Protein AF-A0A7S0VN52-F1 (afdb_monomer_lite)

Foldseek 3Di:
DDDDDDDDDDDDDDDDDDDDDDDDDDDDDDDDDDDDDDDDDDDDDDDDPDDDDDDPDPDPPPPPPPPPCPLQQKEKDKDWPAPQFFQQDCPQPLCVQPLRHGAPFQFDQEAAAFAFTGHPSRTFMKMAMDTPRDGDFQDFQQQKKKKKAKFFQVQVVVVCVPPVADDPVSRVVRGDDDPPDPDAQKDAPPDPDCPHRMDMDRQPDRGRMGTDGRIGGRDFQVPDDPDDGGFMKMKMFIAGNVVRHGDPSYGIDIGPTHGYHYVVCVVQDARQAAAQAAWLSNFFPCDPLLQVCQQQVLVVCVPPPCPVQDRGQTGLNSVLVNLVVCVVPVVVVVSSCVSSVHDPVRVVRRNVSSVRYHYWDQFWKWFWDDDPNKIKTKIFTDTSSDGDLDPPDPLGIFIWIDDPNDTDGDDDVVRDDPVVVVCVVVRSVVQSVLSNHPSSPRMDTPDDPVSVVVVVVVSVVVVVVVVVVVVVVVVPPPDDDDDD

Sequence (484 aa):
MEETSITLSSDDDFGMFQANLQPNALFISESFTTCDLSSDPIYQIFLKEDGLTFSPTVTSVIKEESNADVKINLKLGFYHNCRAFGCGEEYCPFCKQNPVRRCRQDFCNKYLVSDVLKANCKGNICVGIYDGGNRIENYDTSNITFEMILLNGLKYKAQTAKKTILSYQDLVACIEKNDGNTSPILTSEWTSTPSGNVVRVFATGNKSSFCLPELRVMRSSESYLMSRKPPYVLAVVAWDSKTKTLIQGIEHVVSSEFVVATRRVKLAVKADIPMMSEDVSKIINIGKQTQDKLNNLGKYLIDCPWTHVPAHVESVKDFYDLVMMVDDDERLRKFLLVKLNLSLDKWKEARNHVLTAVSDDNRIRLWTKEEEGRQYGLAFLCKNAVIDFFTSHFTNYIYFEIKQHQKKILWDPHRIEYSQRSRIPSLIEEALEDWRKLHHPNWSFCLDDMEDSWIKQNIHDLNSNCNNNISICKSNSQDGDQYT

Secondary structure (DSSP, 8-state):
----------------------S--------------------PPP--SS-----------------------EEEEEEE---S-S---TT-TTTTT-SSPPPSSSS-SEEETT-B-B-TTSPBEEEEEEETTEE-TT---TTEEEEEEEEEHHHHHHHHTT-SS--HHHHHHTBPP-SS-SS-SEE-TT-S---SSEEEEE--SS-SEEE----EE-S-GGGS-SSSPPPEEEEEEEEETTT-SB-TTEE-EEPPPBEEE-GGGGGGPPPSS-BTTSBGGGSTT--HHHHHHHTTTHHHHTTSS-TTS-S---BHHHHHHHHHHHHS-HHHHHHHHHHHT--HHHHHHHHHHHTT-B------EEEEEEETTEEEEEEE-EETTEE-S-S-STTSEEEEEEETTEEEE---TTS--HHHHTTHHHHHHHHHHHHHSTT-TTEEE---HHHHHHHHHHHHHHHHHHHHHHHHHHTTSS------

pLDDT: mean 72.83, std 23.52, range [24.22, 97.81]

Structure (mmCIF, N/CA/C/O backbone):
data_AF-A0A7S0VN52-F1
#
_entry.id   AF-A0A7S0VN52-F1
#
loop_
_atom_site.group_PDB
_atom_site.id
_atom_site.type_symbol
_atom_site.label_atom_id
_atom_site.label_alt_id
_atom_site.label_comp_id
_atom_site.label_asym_id
_atom_site.label_entity_id
_atom_site.label_seq_id
_atom_site.pdbx_PDB_ins_code
_atom_site.Cartn_x
_atom_site.Cartn_y
_atom_site.Cartn_z
_atom_site.occupancy
_atom_site.B_iso_or_equiv
_atom_site.auth_seq_id
_atom_site.auth_comp_id
_atom_site.auth_asym_id
_atom_site.auth_atom_id
_atom_site.pdbx_PDB_model_num
ATOM 1 N N . MET A 1 1 ? -52.114 -27.055 -27.739 1.00 34.06 1 MET A N 1
ATOM 2 C CA . MET A 1 1 ? -52.897 -26.784 -28.964 1.00 34.06 1 MET A CA 1
ATOM 3 C C . MET A 1 1 ? -53.716 -25.548 -28.646 1.00 34.06 1 MET A C 1
ATOM 5 O O . MET A 1 1 ? -54.536 -25.650 -27.753 1.00 34.06 1 MET A O 1
ATOM 9 N N . GLU A 1 2 ? -53.493 -24.350 -29.161 1.00 25.11 2 GLU A N 1
ATOM 10 C CA . GLU A 1 2 ? -52.603 -23.800 -30.186 1.00 25.11 2 GLU A CA 1
ATOM 11 C C . GLU A 1 2 ? -51.755 -22.693 -29.531 1.00 25.11 2 GLU A C 1
ATOM 13 O O . GLU A 1 2 ? -52.234 -22.000 -28.637 1.00 25.11 2 GLU A O 1
ATOM 18 N N . GLU A 1 3 ? -50.491 -22.547 -29.927 1.00 25.84 3 GLU A N 1
ATOM 19 C CA . GLU A 1 3 ? -49.658 -21.414 -29.507 1.00 25.84 3 GLU A CA 1
ATOM 20 C C . GLU A 1 3 ? -49.986 -20.208 -30.394 1.00 25.84 3 GLU A C 1
ATOM 22 O O . GLU A 1 3 ? -49.580 -20.153 -31.553 1.00 25.84 3 GLU A O 1
ATOM 27 N N . THR A 1 4 ? -50.729 -19.234 -29.871 1.00 25.80 4 THR A N 1
ATOM 28 C CA . THR A 1 4 ? -50.850 -17.911 -30.498 1.00 25.80 4 THR A CA 1
ATOM 29 C C . THR A 1 4 ? -49.733 -17.007 -29.993 1.00 25.80 4 THR A C 1
ATOM 31 O O . THR A 1 4 ? -49.780 -16.509 -28.869 1.00 25.80 4 THR A O 1
ATOM 34 N N . SER A 1 5 ? -48.722 -16.799 -30.835 1.00 24.53 5 SER A N 1
ATOM 35 C CA . SER A 1 5 ? -47.697 -15.773 -30.673 1.00 24.53 5 SER A CA 1
ATOM 36 C C . SER A 1 5 ? -48.265 -14.402 -31.051 1.00 24.53 5 SER A C 1
ATOM 38 O O . SER A 1 5 ? -48.788 -14.213 -32.148 1.00 24.53 5 SER A O 1
ATOM 40 N N . ILE A 1 6 ? -48.163 -13.430 -30.142 1.00 26.22 6 ILE A N 1
ATOM 41 C CA . ILE A 1 6 ? -48.451 -12.019 -30.428 1.00 26.22 6 ILE A CA 1
ATOM 42 C C . ILE A 1 6 ? -47.152 -11.240 -30.238 1.00 26.22 6 ILE A C 1
ATOM 44 O O . ILE A 1 6 ? -46.637 -11.111 -29.130 1.00 26.22 6 ILE A O 1
ATOM 48 N N . THR A 1 7 ? -46.610 -10.750 -31.347 1.00 24.22 7 THR A N 1
ATOM 49 C CA . THR A 1 7 ? -45.523 -9.773 -31.410 1.00 24.22 7 THR A CA 1
ATOM 50 C C . THR A 1 7 ? -46.094 -8.377 -31.178 1.00 24.22 7 THR A C 1
ATOM 52 O O . THR A 1 7 ? -47.041 -7.982 -31.856 1.00 24.22 7 THR A O 1
ATOM 55 N N . LEU A 1 8 ? -45.506 -7.609 -30.259 1.00 25.59 8 LEU A N 1
ATOM 56 C CA . LEU A 1 8 ? -45.812 -6.189 -30.074 1.00 25.59 8 LEU A CA 1
ATOM 57 C C . LEU A 1 8 ? -44.576 -5.361 -30.436 1.00 25.59 8 LEU A C 1
ATOM 59 O O . LEU A 1 8 ? -43.533 -5.477 -29.797 1.00 25.59 8 LEU A O 1
ATOM 63 N N . SER A 1 9 ? -44.707 -4.552 -31.487 1.00 26.19 9 SER A N 1
ATOM 64 C CA . SER A 1 9 ? -43.802 -3.453 -31.819 1.00 26.19 9 SER A CA 1
ATOM 65 C C . SER A 1 9 ? -44.225 -2.212 -31.036 1.00 26.19 9 SER A C 1
ATOM 67 O O . SER A 1 9 ? -45.400 -1.850 -31.041 1.00 26.19 9 SER A O 1
ATOM 69 N N . SER A 1 10 ? -43.270 -1.581 -30.363 1.00 29.47 10 SER A N 1
ATOM 70 C CA . SER A 1 10 ? -43.433 -0.293 -29.696 1.00 29.47 10 SER A CA 1
ATOM 71 C C . SER A 1 10 ? -43.494 0.829 -30.727 1.00 29.47 10 SER A C 1
ATOM 73 O O . SER A 1 10 ? -42.535 0.950 -31.478 1.00 29.47 10 SER A O 1
ATOM 75 N N . ASP A 1 11 ? -44.558 1.629 -30.715 1.00 28.55 11 ASP A N 1
ATOM 76 C CA . ASP A 1 11 ? -44.537 3.042 -31.110 1.00 28.55 11 ASP A CA 1
ATOM 77 C C . ASP A 1 11 ? -45.725 3.763 -30.434 1.00 28.55 11 ASP A C 1
ATOM 79 O O . ASP A 1 11 ? -46.874 3.340 -30.550 1.00 28.55 11 ASP A O 1
ATOM 83 N N . ASP A 1 12 ? -45.369 4.791 -29.665 1.00 31.44 12 ASP A N 1
ATOM 84 C CA . ASP A 1 12 ? -46.061 6.025 -29.267 1.00 31.44 12 ASP A CA 1
ATOM 85 C C . ASP A 1 12 ? -47.565 6.073 -28.885 1.00 31.44 12 ASP A C 1
ATOM 87 O O . ASP A 1 12 ? -48.478 5.815 -29.663 1.00 31.44 12 ASP A O 1
ATOM 91 N N . ASP A 1 13 ? -47.763 6.571 -27.656 1.00 31.61 13 ASP A N 1
ATOM 92 C CA . ASP A 1 13 ? -48.800 7.480 -27.142 1.00 31.61 13 ASP A CA 1
ATOM 93 C C . ASP A 1 13 ? -50.317 7.185 -27.275 1.00 31.61 13 ASP A C 1
ATOM 95 O O . ASP A 1 13 ? -50.943 7.239 -28.327 1.00 31.61 13 ASP A O 1
ATOM 99 N N . PHE A 1 14 ? -50.925 7.050 -26.084 1.00 35.34 14 PHE A N 1
ATOM 100 C CA . PHE A 1 14 ? -52.301 7.391 -25.683 1.00 35.34 14 PHE A CA 1
ATOM 101 C C . PHE A 1 14 ? -53.473 6.993 -26.605 1.00 35.34 14 PHE A C 1
ATOM 103 O O . PHE A 1 14 ? -53.951 7.765 -27.435 1.00 35.34 14 PHE A O 1
ATOM 110 N N . GLY A 1 15 ? -54.110 5.862 -26.281 1.00 27.56 15 GLY A N 1
ATOM 111 C CA . GLY A 1 15 ? -55.465 5.540 -26.733 1.00 27.56 15 GLY A CA 1
ATOM 112 C C . GLY A 1 15 ? -56.178 4.594 -25.769 1.00 27.56 15 GLY A C 1
ATOM 113 O O . GLY A 1 15 ? -55.727 3.476 -25.543 1.00 27.56 15 GLY A O 1
ATOM 114 N N . MET A 1 16 ? -57.293 5.043 -25.183 1.00 30.27 16 MET A N 1
ATOM 115 C CA . MET A 1 16 ? -58.189 4.196 -24.392 1.00 30.27 16 MET A CA 1
ATOM 116 C C . MET A 1 16 ? -58.684 3.005 -25.221 1.00 30.27 16 MET A C 1
ATOM 118 O O . MET A 1 16 ? -59.288 3.205 -26.273 1.00 30.27 16 MET A O 1
ATOM 122 N N . PHE A 1 17 ? -58.554 1.789 -24.692 1.00 26.64 17 PHE A N 1
ATOM 123 C CA . PHE A 1 17 ? -59.274 0.623 -25.198 1.00 26.64 17 PHE A CA 1
ATOM 124 C C . PHE A 1 17 ? -60.254 0.110 -24.140 1.00 26.64 17 PHE A C 1
ATOM 126 O O . PHE A 1 17 ? -59.869 -0.455 -23.119 1.00 26.64 17 PHE A O 1
ATOM 133 N N . GLN A 1 18 ? -61.546 0.319 -24.401 1.00 28.17 18 GLN A N 1
ATOM 134 C CA . GLN A 1 18 ? -62.634 -0.432 -23.780 1.00 28.17 18 GLN A CA 1
ATOM 135 C C . GLN A 1 18 ? -62.720 -1.802 -24.459 1.00 28.17 18 GLN A C 1
ATOM 137 O O . GLN A 1 18 ? -63.066 -1.885 -25.637 1.00 28.17 18 GLN A O 1
ATOM 142 N N . ALA A 1 19 ? -62.456 -2.873 -23.714 1.00 28.92 19 ALA A N 1
ATOM 143 C CA . ALA A 1 19 ? -62.799 -4.227 -24.130 1.00 28.92 19 ALA A CA 1
ATOM 144 C C . ALA A 1 19 ? -64.013 -4.709 -23.322 1.00 28.92 19 ALA A C 1
ATOM 146 O O . ALA A 1 19 ? -63.935 -4.933 -22.116 1.00 28.92 19 ALA A O 1
ATOM 147 N N . ASN A 1 20 ? -65.148 -4.836 -24.012 1.00 28.78 20 ASN A N 1
ATOM 148 C CA . ASN A 1 20 ? -66.359 -5.498 -23.534 1.00 28.78 20 ASN A CA 1
ATOM 149 C C . ASN A 1 20 ? -66.139 -7.016 -23.504 1.00 28.78 20 ASN A C 1
ATOM 151 O O . ASN A 1 20 ? -66.011 -7.618 -24.569 1.00 28.78 20 ASN A O 1
ATOM 155 N N . LEU A 1 21 ? -66.185 -7.645 -22.326 1.00 28.72 21 LEU A N 1
ATOM 156 C CA . LEU A 1 21 ? -66.349 -9.096 -22.205 1.00 28.72 21 LEU A CA 1
ATOM 157 C C . LEU A 1 21 ? -67.365 -9.444 -21.107 1.00 28.72 21 LEU A C 1
ATOM 159 O O . LEU A 1 21 ? -67.417 -8.822 -20.049 1.00 28.72 21 LEU A O 1
ATOM 163 N N . GLN A 1 22 ? -68.226 -10.401 -21.455 1.00 31.62 22 GLN A N 1
ATOM 164 C CA . GLN A 1 22 ? -69.477 -10.777 -20.798 1.00 31.62 22 GLN A CA 1
ATOM 165 C C . GLN A 1 22 ? -69.291 -11.549 -19.477 1.00 31.62 22 GLN A C 1
ATOM 167 O O . GLN A 1 22 ? -68.255 -12.186 -19.283 1.00 31.62 22 GLN A O 1
ATOM 172 N N . PRO A 1 23 ? -70.296 -11.535 -18.576 1.00 27.11 23 PRO A N 1
ATOM 173 C CA . PRO A 1 23 ? -70.222 -12.209 -17.288 1.00 27.11 23 PRO A CA 1
ATOM 174 C C . PRO A 1 23 ? -70.483 -13.714 -17.445 1.00 27.11 23 PRO A C 1
ATOM 176 O O . PRO A 1 23 ? -71.334 -14.114 -18.237 1.00 27.11 23 PRO A O 1
ATOM 179 N N . ASN A 1 24 ? -69.810 -14.516 -16.614 1.00 31.44 24 ASN A N 1
ATOM 180 C CA . ASN A 1 24 ? -69.949 -15.972 -16.419 1.00 31.44 24 ASN A CA 1
ATOM 181 C C . ASN A 1 24 ? -68.919 -16.857 -17.140 1.00 31.44 24 ASN A C 1
ATOM 183 O O . ASN A 1 24 ? -69.235 -17.560 -18.094 1.00 31.44 24 ASN A O 1
ATOM 187 N N . ALA A 1 25 ? -67.720 -16.948 -16.563 1.00 28.36 25 ALA A N 1
ATOM 188 C CA . ALA A 1 25 ? -66.988 -18.212 -16.496 1.00 28.36 25 ALA A CA 1
ATOM 189 C C . ALA A 1 25 ? -66.092 -18.200 -15.251 1.00 28.36 25 ALA A C 1
ATOM 191 O O . ALA A 1 25 ? -65.076 -17.514 -15.196 1.00 28.36 25 ALA A O 1
ATOM 192 N N . LEU A 1 26 ? -66.522 -18.934 -14.228 1.00 26.31 26 LEU A N 1
ATOM 193 C CA . LEU A 1 26 ? -65.787 -19.165 -12.993 1.00 26.31 26 LEU A CA 1
ATOM 194 C C . LEU A 1 26 ? -65.005 -20.470 -13.173 1.00 26.31 26 LEU A C 1
ATOM 196 O O . LEU A 1 26 ? -65.616 -21.533 -13.227 1.00 26.31 26 LEU A O 1
ATOM 200 N N . PHE A 1 27 ? -63.678 -20.402 -13.276 1.00 27.83 27 PHE A N 1
ATOM 201 C CA . PHE A 1 27 ? -62.811 -21.568 -13.109 1.00 27.83 27 PHE A CA 1
ATOM 202 C C . PHE A 1 27 ? -61.623 -21.203 -12.225 1.00 27.83 27 PHE A C 1
ATOM 204 O O . PHE A 1 27 ? -60.801 -20.355 -12.560 1.00 27.83 27 PHE A O 1
ATOM 211 N N . ILE A 1 28 ? -61.581 -21.861 -11.070 1.00 27.00 28 ILE A N 1
ATOM 212 C CA . ILE A 1 28 ? -60.444 -21.911 -10.160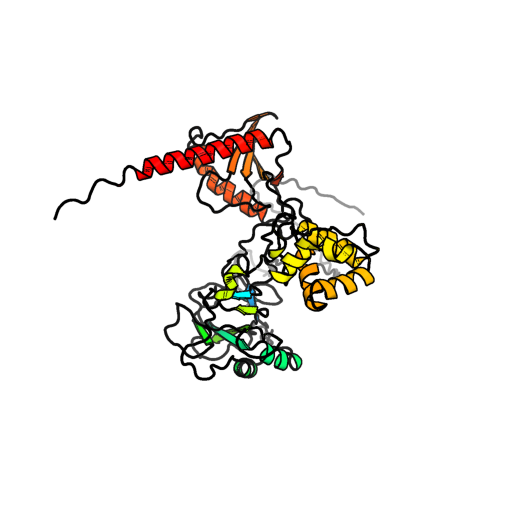 1.00 27.00 28 ILE A CA 1
ATOM 213 C C . ILE A 1 28 ? -59.527 -23.014 -10.692 1.00 27.00 28 ILE A C 1
ATOM 215 O O . ILE A 1 28 ? -59.954 -24.164 -10.790 1.00 27.00 28 ILE A O 1
ATOM 219 N N . SER A 1 29 ? -58.277 -22.687 -11.009 1.00 24.80 29 SER A N 1
ATOM 220 C CA . SER A 1 29 ? -57.207 -23.682 -11.073 1.00 24.80 29 SER A CA 1
ATOM 221 C C . SER A 1 29 ? -56.028 -23.200 -10.240 1.00 24.80 29 SER A C 1
ATOM 223 O O . SER A 1 29 ? -55.371 -22.215 -10.574 1.00 24.80 29 SER A O 1
ATOM 225 N N . GLU A 1 30 ? -55.789 -23.906 -9.142 1.00 27.28 30 GLU A N 1
ATOM 226 C CA . GLU A 1 30 ? -54.570 -23.822 -8.355 1.00 27.28 30 GLU A CA 1
ATOM 227 C C . GLU A 1 30 ? -53.414 -24.430 -9.156 1.00 27.28 30 GLU A C 1
ATOM 229 O O . GLU A 1 30 ? -53.431 -25.610 -9.502 1.00 27.28 30 GLU A O 1
ATOM 234 N N . SER A 1 31 ? -52.378 -23.637 -9.412 1.00 25.20 31 SER A N 1
ATOM 235 C CA . SER A 1 31 ? -51.047 -24.162 -9.705 1.00 25.20 31 SER A CA 1
ATOM 236 C C . SER A 1 31 ? -50.003 -23.182 -9.188 1.00 25.20 31 SER A C 1
ATOM 238 O O . SER A 1 31 ? -49.805 -22.102 -9.744 1.00 25.20 31 SER A O 1
ATOM 240 N N . PHE A 1 32 ? -49.356 -23.571 -8.090 1.00 25.25 32 PHE A N 1
ATOM 241 C CA . PHE A 1 32 ? -48.160 -22.926 -7.571 1.00 25.25 32 PHE A CA 1
ATOM 242 C C . PHE A 1 32 ? -47.001 -23.153 -8.541 1.00 25.25 32 PHE A C 1
ATOM 244 O O . PHE A 1 32 ? -46.618 -24.293 -8.795 1.00 25.25 32 PHE A O 1
ATOM 251 N N . THR A 1 33 ? -46.392 -22.063 -8.998 1.00 24.36 33 THR A N 1
ATOM 252 C CA . THR A 1 33 ? -45.016 -22.092 -9.496 1.00 24.36 33 THR A CA 1
ATOM 253 C C . THR A 1 33 ? -44.297 -20.886 -8.917 1.00 24.36 33 THR A C 1
ATOM 255 O O . THR A 1 33 ? -44.656 -19.743 -9.180 1.00 24.36 33 THR A O 1
ATOM 258 N N . THR A 1 34 ? -43.323 -21.157 -8.056 1.00 30.38 34 THR A N 1
ATOM 259 C CA . THR A 1 34 ? -42.420 -20.172 -7.466 1.00 30.38 34 THR A CA 1
ATOM 260 C C . THR A 1 34 ? -41.493 -19.626 -8.544 1.00 30.38 34 THR A C 1
ATOM 262 O O . THR A 1 34 ? -40.737 -20.395 -9.137 1.00 30.38 34 THR A O 1
ATOM 265 N N . CYS A 1 35 ? -41.519 -18.316 -8.768 1.00 26.33 35 CYS A N 1
ATOM 266 C CA . CYS A 1 35 ? -40.441 -17.578 -9.416 1.00 26.33 35 CYS A CA 1
ATOM 267 C C . CYS A 1 35 ? -40.231 -16.278 -8.637 1.00 26.33 35 CYS A C 1
ATOM 269 O O . CYS A 1 35 ? -41.112 -15.424 -8.579 1.00 26.33 35 CYS A O 1
ATOM 271 N N . ASP A 1 36 ? -39.066 -16.191 -8.001 1.00 29.80 36 ASP A N 1
ATOM 272 C CA . ASP A 1 36 ? -38.509 -14.985 -7.407 1.00 29.80 36 ASP A CA 1
ATOM 273 C C . ASP A 1 36 ? -38.337 -13.900 -8.476 1.00 29.80 36 ASP A C 1
ATOM 275 O O . ASP A 1 36 ? -37.668 -14.134 -9.482 1.00 29.80 36 ASP A O 1
ATOM 279 N N . LEU A 1 37 ? -38.899 -12.713 -8.231 1.00 31.31 37 LEU A N 1
ATOM 280 C CA . LEU A 1 37 ? -38.202 -11.419 -8.193 1.00 31.31 37 LEU A CA 1
ATOM 281 C C . LEU A 1 37 ? -39.201 -10.256 -8.277 1.00 31.31 37 LEU A C 1
ATOM 283 O O . LEU A 1 37 ? -40.133 -10.254 -9.072 1.00 31.31 37 LEU A O 1
ATOM 287 N N . SER A 1 38 ? -38.845 -9.203 -7.546 1.00 34.69 38 SER A N 1
ATOM 288 C CA . SER A 1 38 ? -39.256 -7.808 -7.715 1.00 34.69 38 SER A CA 1
ATOM 289 C C . SER A 1 38 ? -40.620 -7.365 -7.174 1.00 34.69 38 SER A C 1
ATOM 291 O O . SER A 1 38 ? -41.634 -8.050 -7.178 1.00 34.69 38 SER A O 1
ATOM 293 N N . SER A 1 39 ? -40.546 -6.172 -6.603 1.00 43.88 39 SER A N 1
ATOM 294 C CA . SER A 1 39 ? -41.554 -5.386 -5.919 1.00 43.88 39 SER A CA 1
ATOM 295 C C . SER A 1 39 ? -42.646 -4.890 -6.864 1.00 43.88 39 SER A C 1
ATOM 297 O O . SER A 1 39 ? -42.538 -3.775 -7.374 1.00 43.88 39 SER A O 1
ATOM 299 N N . ASP A 1 40 ? -43.714 -5.664 -7.020 1.00 29.11 40 ASP A N 1
ATOM 300 C CA . ASP A 1 40 ? -44.957 -5.165 -7.606 1.00 29.11 40 ASP A CA 1
ATOM 301 C C . ASP A 1 40 ? -45.992 -4.869 -6.507 1.00 29.11 40 ASP A C 1
ATOM 303 O O . ASP A 1 40 ? -46.190 -5.683 -5.596 1.00 29.11 40 ASP A O 1
ATOM 307 N N . PRO A 1 41 ? -46.671 -3.707 -6.538 1.00 34.72 41 PRO A N 1
ATOM 308 C CA . PRO A 1 41 ? -47.767 -3.436 -5.621 1.00 34.72 41 PRO A CA 1
ATOM 309 C C . PRO A 1 41 ? -48.934 -4.395 -5.897 1.00 34.72 41 PRO A C 1
ATOM 311 O O . PRO A 1 41 ? -49.464 -4.466 -7.004 1.00 34.72 41 PRO A O 1
ATOM 314 N N . ILE A 1 42 ? -49.367 -5.120 -4.864 1.00 32.38 42 ILE A N 1
ATOM 315 C CA . ILE A 1 42 ? -50.562 -5.966 -4.920 1.00 32.38 42 ILE A CA 1
ATOM 316 C C . ILE A 1 42 ? -51.795 -5.052 -4.931 1.00 32.38 42 ILE A C 1
ATOM 318 O O . ILE A 1 42 ? -52.158 -4.474 -3.906 1.00 32.38 42 ILE A O 1
ATOM 322 N N . TYR A 1 43 ? -52.463 -4.927 -6.078 1.00 32.94 43 TYR A N 1
ATOM 323 C CA . TYR A 1 43 ? -53.754 -4.244 -6.177 1.00 32.94 43 TYR A CA 1
ATOM 324 C C . TYR A 1 43 ? -54.884 -5.212 -5.801 1.00 32.94 43 TYR A C 1
ATOM 326 O O . TYR A 1 43 ? -55.213 -6.121 -6.560 1.00 32.94 43 TYR A O 1
ATOM 334 N N . GLN A 1 44 ? -55.505 -5.023 -4.634 1.00 32.84 44 GLN A N 1
ATOM 335 C CA . GLN A 1 44 ? -56.770 -5.690 -4.309 1.00 32.84 44 GLN A CA 1
ATOM 336 C C . GLN A 1 44 ? -57.944 -4.887 -4.880 1.00 32.84 44 GLN A C 1
ATOM 338 O O . GLN A 1 44 ? -58.170 -3.740 -4.496 1.00 32.84 44 GLN A O 1
ATOM 343 N N . ILE A 1 45 ? -58.701 -5.499 -5.792 1.00 33.78 45 ILE A N 1
ATOM 344 C CA . ILE A 1 45 ? -59.923 -4.929 -6.367 1.00 33.78 45 ILE A CA 1
ATOM 345 C C . ILE A 1 45 ? -61.112 -5.410 -5.530 1.00 33.78 45 ILE A C 1
ATOM 347 O O . ILE A 1 45 ? -61.379 -6.608 -5.461 1.00 33.78 45 ILE A O 1
ATOM 351 N N . PHE A 1 46 ? -61.844 -4.480 -4.916 1.00 33.06 46 PHE A N 1
ATOM 352 C CA . PHE A 1 46 ? -63.128 -4.771 -4.277 1.00 33.06 46 PHE A CA 1
ATOM 353 C C . PHE A 1 46 ? -64.262 -4.407 -5.235 1.00 33.06 46 PHE A C 1
ATOM 355 O O . PHE A 1 46 ? -64.440 -3.238 -5.574 1.00 33.06 46 PHE A O 1
ATOM 362 N N . LEU A 1 47 ? -65.049 -5.400 -5.648 1.00 30.36 47 LEU A N 1
ATOM 363 C CA . LEU A 1 47 ? -66.333 -5.172 -6.306 1.00 30.36 47 LEU A CA 1
ATOM 364 C C . LEU A 1 47 ? -67.381 -4.889 -5.223 1.00 30.36 47 LEU A C 1
ATOM 366 O O . LEU A 1 47 ? -67.692 -5.763 -4.417 1.00 30.36 47 LEU A O 1
ATOM 370 N N . LYS A 1 48 ? -67.909 -3.664 -5.191 1.00 37.31 48 LYS A N 1
ATOM 371 C CA . LYS A 1 48 ? -69.182 -3.358 -4.524 1.00 37.31 48 LYS A CA 1
ATOM 372 C C . LYS A 1 48 ? -70.270 -3.261 -5.589 1.00 37.31 48 LYS A C 1
ATOM 374 O O . LYS A 1 48 ? -70.004 -2.763 -6.678 1.00 37.31 48 LYS A O 1
ATOM 379 N N . GLU A 1 49 ? -71.464 -3.744 -5.263 1.00 40.75 49 GLU A N 1
ATOM 380 C CA . GLU A 1 49 ? -72.579 -3.949 -6.203 1.00 40.75 49 GLU A CA 1
ATOM 381 C C . GLU A 1 49 ? -73.171 -2.660 -6.805 1.00 40.75 49 GLU A C 1
ATOM 383 O O . GLU A 1 49 ? -73.960 -2.739 -7.744 1.00 40.75 49 GLU A O 1
ATOM 388 N N . ASP A 1 50 ? -72.728 -1.471 -6.384 1.00 41.75 50 ASP A N 1
ATOM 389 C CA . ASP A 1 50 ? -73.402 -0.220 -6.729 1.00 41.75 50 ASP A CA 1
ATOM 390 C C . ASP A 1 50 ? -72.425 0.816 -7.322 1.00 41.75 50 ASP A C 1
ATOM 392 O O . ASP A 1 50 ? -71.833 1.609 -6.598 1.00 41.75 50 ASP A O 1
ATOM 396 N N . GLY A 1 51 ? -72.282 0.841 -8.653 1.00 35.88 51 GLY A N 1
ATOM 397 C CA . GLY A 1 51 ? -71.867 2.029 -9.424 1.00 35.88 51 GLY A CA 1
ATOM 398 C C . GLY A 1 51 ? -70.401 2.502 -9.326 1.00 35.88 51 GLY A C 1
ATOM 399 O O . GLY A 1 51 ? -69.884 2.886 -8.282 1.00 35.88 51 GLY A O 1
ATOM 400 N N . LEU A 1 52 ? -69.740 2.573 -10.486 1.00 35.75 52 LEU A N 1
ATOM 401 C CA . LEU A 1 52 ? -68.345 2.989 -10.680 1.00 35.75 52 LEU A CA 1
ATOM 402 C C . LEU A 1 52 ? -68.039 4.410 -10.161 1.00 35.75 52 LEU A C 1
ATOM 404 O O . LEU A 1 52 ? -68.483 5.398 -10.743 1.00 35.75 52 LEU A O 1
ATOM 408 N N . THR A 1 53 ? -67.169 4.521 -9.155 1.00 32.44 53 THR A N 1
ATOM 409 C CA . THR A 1 53 ? -66.374 5.733 -8.888 1.00 32.44 53 THR A CA 1
ATOM 410 C C . THR A 1 53 ? -64.927 5.353 -8.578 1.00 32.44 53 THR A C 1
ATOM 412 O O . THR A 1 53 ? -64.656 4.527 -7.710 1.00 32.44 53 THR A O 1
ATOM 415 N N . PHE A 1 54 ? -63.986 5.955 -9.311 1.00 34.47 54 PHE A N 1
ATOM 416 C CA . PHE A 1 54 ? -62.549 5.793 -9.101 1.00 34.47 54 PHE A CA 1
ATOM 417 C C . PHE A 1 54 ? -62.026 6.965 -8.268 1.00 34.47 54 PHE A C 1
ATOM 419 O O . PHE A 1 54 ? -62.102 8.114 -8.696 1.00 34.47 54 PHE A O 1
ATOM 426 N N . SER A 1 55 ? -61.460 6.677 -7.098 1.00 28.70 55 SER A N 1
ATOM 427 C CA . SER A 1 55 ? -60.590 7.612 -6.384 1.00 28.70 55 SER A CA 1
ATOM 428 C C . SER A 1 55 ? -59.396 6.836 -5.826 1.00 28.70 55 SER A C 1
ATOM 430 O O . SER A 1 55 ? -59.605 5.904 -5.042 1.00 28.70 55 SER A O 1
ATOM 432 N N . PRO A 1 56 ? -58.151 7.157 -6.220 1.00 30.16 56 PRO A N 1
ATOM 433 C CA . PRO A 1 56 ? -56.971 6.495 -5.688 1.00 30.16 56 PRO A CA 1
ATOM 434 C C . PRO A 1 56 ? -56.728 6.998 -4.263 1.00 30.16 56 PRO A C 1
ATOM 436 O O . PRO A 1 56 ? -56.048 7.995 -4.040 1.00 30.16 56 PRO A O 1
ATOM 439 N N . THR A 1 57 ? -57.297 6.308 -3.278 1.00 29.31 57 THR A N 1
ATOM 440 C CA . THR A 1 57 ? -56.931 6.520 -1.875 1.00 29.31 57 THR A CA 1
ATOM 441 C C . THR A 1 57 ? -55.833 5.522 -1.534 1.00 29.31 57 THR A C 1
ATOM 443 O O . THR A 1 57 ? -56.108 4.352 -1.266 1.00 29.31 57 THR A O 1
ATOM 446 N N . VAL A 1 58 ? -54.576 5.974 -1.579 1.00 31.81 58 VAL A N 1
ATOM 447 C CA . VAL A 1 58 ? -53.431 5.211 -1.064 1.00 31.81 58 VAL A CA 1
ATOM 448 C C . VAL A 1 58 ? -53.594 5.125 0.449 1.00 31.81 58 VAL A C 1
ATOM 450 O O . VAL A 1 58 ? -53.168 6.002 1.194 1.00 31.81 58 VAL A O 1
ATOM 453 N N . THR A 1 59 ? -54.268 4.076 0.902 1.00 28.45 59 THR A N 1
ATOM 454 C CA . THR A 1 59 ? -54.328 3.737 2.319 1.00 28.45 59 THR A CA 1
ATOM 455 C C . THR A 1 59 ? -53.218 2.726 2.533 1.00 28.45 59 THR A C 1
ATOM 457 O O . THR A 1 59 ? -53.373 1.552 2.204 1.00 28.45 59 THR A O 1
ATOM 460 N N . SER A 1 60 ? -52.056 3.185 3.001 1.00 31.17 60 SER A N 1
ATOM 461 C CA . SER A 1 60 ? -51.015 2.276 3.469 1.00 31.17 60 SER A CA 1
ATOM 462 C C . SER A 1 60 ? -51.602 1.490 4.635 1.00 31.17 60 SER A C 1
ATOM 464 O O . SER A 1 60 ? -51.750 2.021 5.738 1.00 31.17 60 SER A O 1
ATOM 466 N N . VAL A 1 61 ? -51.985 0.240 4.386 1.00 29.27 61 VAL A N 1
ATOM 467 C CA . VAL A 1 61 ? -52.268 -0.711 5.454 1.00 29.27 61 VAL A CA 1
ATOM 468 C C . VAL A 1 61 ? -50.927 -0.957 6.130 1.00 29.27 61 VAL A C 1
ATOM 470 O O . VAL A 1 61 ? -50.131 -1.780 5.685 1.00 29.27 61 VAL A O 1
ATOM 473 N N . ILE A 1 62 ? -50.656 -0.193 7.189 1.00 32.56 62 ILE A N 1
ATOM 474 C CA . ILE A 1 62 ? -49.691 -0.597 8.199 1.00 32.56 62 ILE A CA 1
ATOM 475 C C . ILE A 1 62 ? -50.324 -1.834 8.817 1.00 32.56 62 ILE A C 1
ATOM 477 O O . ILE A 1 62 ? -51.169 -1.754 9.706 1.00 32.56 62 ILE A O 1
ATOM 481 N N . LYS A 1 63 ? -49.969 -3.000 8.281 1.00 30.66 63 LYS A N 1
ATOM 482 C CA . LYS A 1 63 ? -50.030 -4.199 9.086 1.00 30.66 63 LYS A CA 1
ATOM 483 C C . LYS A 1 63 ? -49.068 -3.943 10.236 1.00 30.66 63 LYS A C 1
ATOM 485 O O . LYS A 1 63 ? -47.855 -4.006 10.060 1.00 30.66 63 LYS A O 1
ATOM 490 N N . GLU A 1 64 ? -49.620 -3.631 11.402 1.00 36.44 64 GLU A N 1
ATOM 491 C CA . GLU A 1 64 ? -48.966 -3.900 12.677 1.00 36.44 64 GLU A CA 1
ATOM 492 C C . GLU A 1 64 ? -48.853 -5.427 12.814 1.00 36.44 64 GLU A C 1
ATOM 494 O O . GLU A 1 64 ? -49.512 -6.071 13.625 1.00 36.44 64 GLU A O 1
ATOM 499 N N . GLU A 1 65 ? -48.039 -6.036 11.952 1.00 35.09 65 GLU A N 1
ATOM 500 C CA . GLU A 1 65 ? -47.415 -7.303 12.268 1.00 35.09 65 GLU A CA 1
ATOM 501 C C . GLU A 1 65 ? -46.441 -6.960 13.388 1.00 35.09 65 GLU A C 1
ATOM 503 O O . GLU A 1 65 ? -45.465 -6.235 13.201 1.00 35.09 65 GLU A O 1
ATOM 508 N N . SER A 1 66 ? -46.805 -7.390 14.595 1.00 36.53 66 SER A N 1
ATOM 509 C CA . SER A 1 66 ? -45.961 -7.373 15.778 1.00 36.53 66 SER A CA 1
ATOM 510 C C . SER A 1 66 ? -44.532 -7.724 15.370 1.00 36.53 66 SER A C 1
ATOM 512 O O . SER A 1 66 ? -44.267 -8.878 15.026 1.00 36.53 66 SER A O 1
ATOM 514 N N . ASN A 1 67 ? -43.653 -6.715 15.369 1.00 36.91 67 ASN A N 1
ATOM 515 C CA . ASN A 1 67 ? -42.228 -6.836 15.088 1.00 36.91 67 ASN A CA 1
ATOM 516 C C . ASN A 1 67 ? -41.630 -7.851 16.064 1.00 36.91 67 ASN A C 1
ATOM 518 O O . ASN A 1 67 ? -41.181 -7.507 17.157 1.00 36.91 67 ASN A O 1
ATOM 522 N N . ALA A 1 68 ? -41.638 -9.120 15.673 1.00 36.47 68 ALA A N 1
ATOM 523 C CA . ALA A 1 68 ? -40.733 -10.107 16.209 1.00 36.47 68 ALA A CA 1
ATOM 524 C C . ALA A 1 68 ? -39.340 -9.682 15.742 1.00 36.47 68 ALA A C 1
ATOM 526 O O . ALA A 1 68 ? -38.956 -9.993 14.622 1.00 36.47 68 ALA A O 1
ATOM 527 N N . ASP A 1 69 ? -38.675 -8.878 16.578 1.00 42.94 69 ASP A N 1
ATOM 528 C CA . ASP A 1 69 ? -37.239 -8.584 16.650 1.00 42.94 69 ASP A CA 1
ATOM 529 C C . ASP A 1 69 ? -36.406 -9.227 15.519 1.00 42.94 69 ASP A C 1
ATOM 531 O O . ASP A 1 69 ? -35.636 -10.172 15.725 1.00 42.94 69 ASP A O 1
ATOM 535 N N . VAL A 1 70 ? -36.529 -8.709 14.289 1.00 41.97 70 VAL A N 1
ATOM 536 C CA . VAL A 1 70 ? -35.516 -8.953 13.263 1.00 41.97 70 VAL A CA 1
ATOM 537 C C . VAL A 1 70 ? -34.329 -8.137 13.728 1.00 41.97 70 VAL A C 1
ATOM 539 O O . VAL A 1 70 ? -34.239 -6.932 13.507 1.00 41.97 70 VAL A O 1
ATOM 542 N N . LYS A 1 71 ? -33.463 -8.793 14.493 1.00 50.97 71 LYS A N 1
ATOM 543 C CA . LYS A 1 71 ? -32.271 -8.200 15.075 1.00 50.97 71 LYS A CA 1
ATOM 544 C C . LYS A 1 71 ? -31.306 -7.892 13.932 1.00 50.97 71 LYS A C 1
ATOM 546 O O . LYS A 1 71 ? -30.466 -8.721 13.590 1.00 50.97 71 LYS A O 1
ATOM 551 N N . ILE A 1 72 ? -31.473 -6.729 13.301 1.00 58.12 72 ILE A N 1
ATOM 552 C CA . ILE A 1 72 ? -30.550 -6.225 12.284 1.00 58.12 72 ILE A CA 1
ATOM 553 C C . ILE A 1 72 ? -29.199 -6.084 12.985 1.00 58.12 72 ILE A C 1
ATOM 555 O O . ILE A 1 72 ? -29.019 -5.226 13.849 1.00 58.12 72 ILE A O 1
ATOM 559 N N . ASN A 1 73 ? -28.277 -6.996 12.685 1.00 78.88 73 ASN A N 1
ATOM 560 C CA . ASN A 1 73 ? -26.967 -7.027 13.316 1.00 78.88 73 ASN A CA 1
ATOM 561 C C . ASN A 1 73 ? -26.030 -6.137 12.499 1.00 78.88 73 ASN A C 1
ATOM 563 O O . ASN A 1 73 ? -25.289 -6.605 11.632 1.00 78.88 73 ASN A O 1
ATOM 567 N N . LEU A 1 74 ? -26.145 -4.831 12.730 1.00 90.94 74 LEU A N 1
ATOM 568 C CA . LEU A 1 74 ? -25.332 -3.832 12.057 1.00 90.94 74 LEU A CA 1
ATOM 569 C C . LEU A 1 74 ? -23.888 -3.940 12.534 1.00 90.94 74 LEU A C 1
ATOM 571 O O . LEU A 1 74 ? -23.614 -4.240 13.695 1.00 90.94 74 LEU A O 1
ATOM 575 N N . LYS A 1 75 ? -22.945 -3.626 11.653 1.00 92.75 75 LYS A N 1
ATOM 576 C CA . LYS A 1 75 ? -21.525 -3.551 12.002 1.00 92.75 75 LYS A CA 1
ATOM 577 C C . LYS A 1 75 ? -20.890 -2.299 11.436 1.00 92.75 75 LYS A C 1
ATOM 579 O O . LYS A 1 75 ? -21.243 -1.842 10.348 1.00 92.75 75 LYS A O 1
ATOM 584 N N . LEU A 1 76 ? -19.917 -1.761 12.151 1.00 93.44 76 LEU A N 1
ATOM 585 C CA . LEU A 1 76 ? -19.018 -0.774 11.579 1.00 93.44 76 LEU A CA 1
ATOM 586 C C . LEU A 1 76 ? -18.059 -1.458 10.598 1.00 93.44 76 LEU A C 1
ATOM 588 O O . LEU A 1 76 ? -17.704 -2.629 10.740 1.00 93.44 76 LEU A O 1
ATOM 592 N N . GLY A 1 77 ? -17.615 -0.708 9.598 1.00 93.94 77 GLY A N 1
ATOM 593 C CA . GLY A 1 77 ? -16.611 -1.156 8.643 1.00 93.94 77 GLY A CA 1
ATOM 594 C C . GLY A 1 77 ? -15.717 -0.001 8.225 1.00 93.94 77 GLY A C 1
ATOM 595 O O . GLY A 1 77 ? -16.206 1.099 7.953 1.00 93.94 77 GLY A O 1
ATOM 596 N N . PHE A 1 78 ? -14.411 -0.250 8.161 1.00 94.75 78 PHE A N 1
ATOM 597 C CA . PHE A 1 78 ? -13.490 0.675 7.519 1.00 94.75 78 PHE A CA 1
ATOM 598 C C . PHE A 1 78 ? -13.643 0.576 6.007 1.00 94.75 78 PHE A C 1
ATOM 600 O O . PHE A 1 78 ? -13.953 -0.480 5.461 1.00 94.75 78 PHE A O 1
ATOM 607 N N . TYR A 1 79 ? -13.459 1.705 5.342 1.00 92.44 79 TYR A N 1
ATOM 608 C CA . TYR A 1 79 ? -13.265 1.766 3.906 1.00 92.44 79 TYR A CA 1
ATOM 609 C C . TYR A 1 79 ? -12.459 3.024 3.575 1.00 92.44 79 TYR A C 1
ATOM 611 O O . TYR A 1 79 ? -12.305 3.923 4.403 1.00 92.44 79 TYR A O 1
ATOM 619 N N . HIS A 1 80 ? -11.977 3.145 2.347 1.00 90.69 80 HIS A N 1
ATOM 620 C CA . HIS A 1 80 ? -11.420 4.398 1.854 1.00 90.69 80 HIS A CA 1
ATOM 621 C C . HIS A 1 80 ? -11.745 4.584 0.375 1.00 90.69 80 HIS A C 1
ATOM 623 O O . HIS A 1 80 ? -11.869 3.625 -0.389 1.00 90.69 80 HIS A O 1
ATOM 629 N N . ASN A 1 81 ? -11.833 5.840 -0.055 1.00 83.69 81 ASN A N 1
ATOM 630 C CA . ASN A 1 81 ? -11.917 6.158 -1.476 1.00 83.69 81 ASN A CA 1
ATOM 631 C C . ASN A 1 81 ? -10.515 6.011 -2.074 1.00 83.69 81 ASN A C 1
ATOM 633 O O . ASN A 1 81 ? -9.687 6.925 -1.988 1.00 83.69 81 ASN A O 1
ATOM 637 N N . CYS A 1 82 ? -10.227 4.815 -2.594 1.00 84.94 82 CYS A N 1
ATOM 638 C CA . CYS A 1 82 ? -8.916 4.470 -3.121 1.00 84.94 82 CYS A CA 1
ATOM 639 C C . CYS A 1 82 ? -8.494 5.453 -4.217 1.00 84.94 82 CYS A C 1
ATOM 641 O O . CYS A 1 82 ? -9.205 5.671 -5.196 1.00 84.94 82 CYS A O 1
ATOM 643 N N . ARG A 1 83 ? -7.319 6.055 -4.029 1.00 80.62 83 ARG A N 1
ATOM 644 C CA . ARG A 1 83 ? -6.696 6.975 -4.989 1.00 80.62 83 ARG A CA 1
ATOM 645 C C . ARG A 1 83 ? -5.747 6.266 -5.947 1.00 80.62 83 ARG A C 1
ATOM 647 O O . ARG A 1 83 ? -5.276 6.887 -6.888 1.00 80.62 83 ARG A O 1
ATOM 654 N N . ALA A 1 84 ? -5.425 5.000 -5.686 1.00 78.12 84 ALA A N 1
ATOM 655 C CA . ALA A 1 84 ? -4.627 4.216 -6.609 1.00 78.12 84 ALA A CA 1
ATOM 656 C C . ALA A 1 84 ? -5.473 3.906 -7.845 1.00 78.12 84 ALA A C 1
ATOM 658 O O . ALA A 1 84 ? -6.597 3.413 -7.737 1.00 78.12 84 ALA A O 1
ATOM 659 N N . PHE A 1 85 ? -4.932 4.237 -9.009 1.00 74.94 85 PHE A N 1
ATOM 660 C CA . PHE A 1 85 ? -5.644 4.141 -10.270 1.00 74.94 85 PHE A CA 1
ATOM 661 C C . PHE A 1 85 ? -5.440 2.759 -10.885 1.00 74.94 85 PHE A C 1
ATOM 663 O O . PHE A 1 85 ? -4.312 2.352 -11.155 1.00 74.94 85 PHE A O 1
ATOM 670 N N . GLY A 1 86 ? -6.535 2.050 -11.132 1.00 79.44 86 GLY A N 1
ATOM 671 C CA . GLY A 1 86 ? -6.528 0.777 -11.841 1.00 79.44 86 GLY A CA 1
ATOM 672 C C . GLY A 1 86 ? -7.797 -0.027 -11.584 1.00 79.44 86 GLY A C 1
ATOM 673 O O . GLY A 1 86 ? -8.495 0.201 -10.595 1.00 79.44 86 GLY A O 1
ATOM 674 N N . CYS A 1 87 ? -8.073 -0.997 -12.452 1.00 85.06 87 CYS A N 1
ATOM 675 C CA . CYS A 1 87 ? -9.292 -1.805 -12.390 1.00 85.06 87 CYS A CA 1
ATOM 676 C C . CYS A 1 87 ? -9.299 -2.822 -11.233 1.00 85.06 87 CYS A C 1
ATOM 678 O O . CYS A 1 87 ? -10.357 -3.263 -10.796 1.00 85.06 87 CYS A O 1
ATOM 680 N N . GLY A 1 88 ? -8.124 -3.160 -10.687 1.00 82.62 88 GLY A N 1
ATOM 681 C CA . GLY A 1 88 ? -7.966 -4.147 -9.612 1.00 82.62 88 GLY A CA 1
ATOM 682 C C . GLY A 1 88 ? -7.682 -5.574 -10.092 1.00 82.62 88 GLY A C 1
ATOM 683 O O . GLY A 1 88 ? -7.388 -6.425 -9.258 1.00 82.62 88 GLY A O 1
ATOM 684 N N . GLU A 1 89 ? -7.694 -5.829 -11.403 1.00 86.44 89 GLU A N 1
ATOM 685 C CA . GLU A 1 89 ? -7.331 -7.128 -11.976 1.00 86.44 89 GLU A CA 1
ATOM 686 C C . GLU A 1 89 ? -5.813 -7.349 -11.967 1.00 86.44 89 GLU A C 1
ATOM 688 O O . GLU A 1 89 ? -5.027 -6.477 -12.350 1.00 86.44 89 GLU A O 1
ATOM 693 N N . GLU A 1 90 ? -5.396 -8.545 -11.554 1.00 82.81 90 GLU A N 1
ATOM 694 C CA . GLU A 1 90 ? -3.985 -8.913 -11.406 1.00 82.81 90 GLU A CA 1
ATOM 695 C C . GLU A 1 90 ? -3.241 -8.931 -12.749 1.00 82.81 90 GLU A C 1
ATOM 697 O O . GLU A 1 90 ? -2.149 -8.369 -12.866 1.00 82.81 90 GLU A O 1
ATOM 702 N N . TYR A 1 91 ? -3.881 -9.486 -13.780 1.00 87.69 91 TYR A N 1
ATOM 703 C CA . TYR A 1 91 ? -3.299 -9.684 -15.110 1.00 87.69 91 TYR A CA 1
ATOM 704 C C . TYR A 1 91 ? -3.720 -8.634 -16.142 1.00 87.69 91 TYR A C 1
ATOM 706 O O . TYR A 1 91 ? -3.430 -8.794 -17.329 1.00 87.69 91 TYR A O 1
ATOM 714 N N . CYS A 1 92 ? -4.373 -7.547 -15.719 1.00 91.06 92 CYS A N 1
ATOM 715 C CA . CYS A 1 92 ? -4.791 -6.499 -16.645 1.00 91.06 92 CYS A CA 1
ATOM 716 C C . CYS A 1 92 ? -3.574 -5.924 -17.399 1.00 91.06 92 CYS A C 1
ATOM 718 O O . CYS A 1 92 ? -2.626 -5.453 -16.762 1.00 91.06 92 CYS A O 1
ATOM 720 N N . PRO A 1 93 ? -3.583 -5.892 -18.743 1.00 89.94 93 PRO A N 1
ATOM 721 C CA . PRO A 1 93 ? -2.428 -5.461 -19.524 1.00 89.94 93 PRO A CA 1
ATOM 722 C C . PRO A 1 93 ? -2.040 -3.999 -19.262 1.00 89.94 93 PRO A C 1
ATOM 724 O O . PRO A 1 93 ? -0.853 -3.680 -19.343 1.00 89.94 93 PRO A O 1
ATOM 727 N N . PHE A 1 94 ? -3.002 -3.139 -18.906 1.00 90.00 94 PHE A N 1
ATOM 728 C CA . PHE A 1 94 ? -2.785 -1.721 -18.596 1.00 90.00 94 PHE A CA 1
ATOM 729 C C . PHE A 1 94 ? -2.203 -1.482 -17.204 1.00 90.00 94 PHE A C 1
ATOM 731 O O . PHE A 1 94 ? -1.377 -0.584 -17.040 1.00 90.00 94 PHE A O 1
ATOM 738 N N . CYS A 1 95 ? -2.619 -2.288 -16.222 1.00 89.94 95 CYS A N 1
ATOM 739 C CA . CYS A 1 95 ? -2.289 -2.103 -14.809 1.00 89.94 95 CYS A CA 1
ATOM 740 C C . CYS A 1 95 ? -1.194 -3.042 -14.298 1.00 89.94 95 CYS A C 1
ATOM 742 O O . CYS A 1 95 ? -0.632 -2.770 -13.241 1.00 89.94 95 CYS A O 1
ATOM 744 N N . LYS A 1 96 ? -0.873 -4.139 -15.002 1.00 90.44 96 LYS A N 1
ATOM 745 C CA . LYS A 1 96 ? 0.057 -5.179 -14.520 1.00 90.44 96 LYS A CA 1
ATOM 746 C C . LYS A 1 96 ? 1.475 -4.693 -14.229 1.00 90.44 96 LYS A C 1
ATOM 748 O O . LYS A 1 96 ? 2.187 -5.402 -13.532 1.00 90.44 96 LYS A O 1
ATOM 753 N N . GLN A 1 97 ? 1.866 -3.522 -14.727 1.00 92.38 97 GLN A N 1
ATOM 754 C CA . GLN A 1 97 ? 3.158 -2.901 -14.423 1.00 92.38 97 GLN A CA 1
ATOM 755 C C . GLN A 1 97 ? 3.049 -1.693 -13.480 1.00 92.38 97 GLN A C 1
ATOM 757 O O . GLN A 1 97 ? 4.036 -1.014 -13.236 1.00 92.38 97 GLN A O 1
ATOM 762 N N . ASN A 1 98 ? 1.859 -1.403 -12.942 1.00 90.50 98 ASN A N 1
ATOM 763 C CA . ASN A 1 98 ? 1.648 -0.264 -12.054 1.00 90.50 98 ASN A CA 1
ATOM 764 C C . ASN A 1 98 ? 2.107 -0.622 -10.625 1.00 90.50 98 ASN A C 1
ATOM 766 O O . ASN A 1 98 ? 1.511 -1.513 -10.011 1.00 90.50 98 ASN A O 1
ATOM 770 N N . PRO A 1 99 ? 3.124 0.047 -10.053 1.00 88.38 99 PRO A N 1
ATOM 771 C CA . PRO A 1 99 ? 3.561 -0.215 -8.682 1.00 88.38 99 PRO A CA 1
ATOM 772 C C . PRO A 1 99 ? 2.570 0.331 -7.637 1.00 88.38 99 PRO A C 1
ATOM 774 O O . PRO A 1 99 ? 2.581 -0.080 -6.479 1.00 88.38 99 PRO A O 1
ATOM 777 N N . VAL A 1 100 ? 1.669 1.235 -8.029 1.00 86.44 100 VAL A N 1
ATOM 778 C CA . VAL A 1 100 ? 0.619 1.823 -7.189 1.00 86.44 100 VAL A CA 1
ATOM 779 C C . VAL A 1 100 ? -0.699 1.090 -7.437 1.00 86.44 100 VAL A C 1
ATOM 781 O O . VAL A 1 100 ? -1.607 1.575 -8.113 1.00 86.44 100 VAL A O 1
ATOM 784 N N . ARG A 1 101 ? -0.806 -0.122 -6.890 1.00 84.38 101 ARG A N 1
ATOM 785 C CA . ARG A 1 101 ? -2.012 -0.951 -7.018 1.00 84.38 101 ARG A CA 1
ATOM 786 C C . ARG A 1 101 ? -3.165 -0.428 -6.177 1.00 84.38 101 ARG A C 1
ATOM 788 O O . ARG A 1 101 ? -2.966 0.184 -5.124 1.00 84.38 101 ARG A O 1
ATOM 795 N N . ARG A 1 102 ? -4.385 -0.759 -6.613 1.00 85.06 102 ARG A N 1
ATOM 796 C CA . ARG A 1 102 ? -5.594 -0.596 -5.803 1.00 85.06 102 ARG A CA 1
ATOM 797 C C . ARG A 1 102 ? -5.367 -1.240 -4.438 1.00 85.06 102 ARG A C 1
ATOM 799 O O . ARG A 1 102 ? -4.931 -2.389 -4.346 1.00 85.06 102 ARG A O 1
ATOM 806 N N . CYS A 1 103 ? -5.616 -0.476 -3.382 1.00 86.31 103 CYS A N 1
ATOM 807 C CA . CYS A 1 103 ? -5.390 -0.950 -2.028 1.00 86.31 103 CYS A CA 1
ATOM 808 C C . CYS A 1 103 ? -6.319 -2.131 -1.728 1.00 86.31 103 CYS A C 1
ATOM 810 O O . CYS A 1 103 ? -7.522 -2.057 -1.968 1.00 86.31 103 CYS A O 1
ATOM 812 N N . ARG A 1 104 ? -5.745 -3.209 -1.186 1.00 84.56 104 ARG A N 1
ATOM 813 C CA . ARG A 1 104 ? -6.486 -4.387 -0.700 1.00 84.56 104 ARG A CA 1
ATOM 814 C C . ARG A 1 104 ? -6.890 -4.267 0.773 1.00 84.56 104 ARG A C 1
ATOM 816 O O . ARG A 1 104 ? -7.605 -5.117 1.283 1.00 84.56 104 ARG A O 1
ATOM 823 N N . GLN A 1 105 ? -6.378 -3.248 1.455 1.00 88.19 105 GLN A N 1
ATOM 824 C CA . GLN A 1 105 ? -6.608 -2.960 2.866 1.00 88.19 105 GLN A CA 1
ATOM 825 C C . GLN A 1 105 ? -6.773 -1.452 3.045 1.00 88.19 105 GLN A C 1
ATOM 827 O O . GLN A 1 105 ? -6.220 -0.670 2.266 1.00 88.19 105 GLN A O 1
ATOM 832 N N . ASP A 1 106 ? -7.504 -1.050 4.082 1.00 91.44 106 ASP A N 1
ATOM 833 C CA . ASP A 1 106 ? -7.772 0.364 4.358 1.00 91.44 106 ASP A CA 1
ATOM 834 C C . ASP A 1 106 ? -6.612 1.085 5.042 1.00 91.44 106 ASP A C 1
ATOM 836 O O . ASP A 1 106 ? -6.455 2.292 4.880 1.00 91.44 106 ASP A O 1
ATOM 840 N N . PHE A 1 107 ? -5.768 0.348 5.764 1.00 92.31 107 PHE A N 1
ATOM 841 C CA . PHE A 1 107 ? -4.616 0.881 6.487 1.00 92.31 107 PHE A CA 1
ATOM 842 C C . PHE A 1 107 ? -3.304 0.436 5.837 1.00 92.31 107 PHE A C 1
ATOM 844 O O . PHE A 1 107 ? -3.214 -0.626 5.223 1.00 92.31 107 PHE A O 1
ATOM 851 N N . CYS A 1 108 ? -2.262 1.252 5.988 1.00 88.62 108 CYS A N 1
ATOM 852 C CA . CYS A 1 108 ? -0.895 0.852 5.687 1.00 88.62 108 CYS A CA 1
ATOM 853 C C . CYS A 1 108 ? -0.399 -0.118 6.758 1.00 88.62 108 CYS A C 1
ATOM 855 O O . CYS A 1 108 ? -0.607 0.106 7.947 1.00 88.62 108 CYS A O 1
ATOM 857 N N . ASN A 1 109 ? 0.410 -1.096 6.361 1.00 85.25 109 ASN A N 1
ATOM 858 C CA . ASN A 1 109 ? 1.098 -1.974 7.313 1.00 85.25 109 ASN A CA 1
ATOM 859 C C . ASN A 1 109 ? 2.144 -1.224 8.158 1.00 85.25 109 ASN A C 1
ATOM 861 O O . ASN A 1 109 ? 2.569 -1.703 9.212 1.00 85.25 109 ASN A O 1
ATOM 865 N N . LYS A 1 110 ? 2.599 -0.053 7.689 1.00 86.88 110 LYS A N 1
ATOM 866 C CA . LYS A 1 110 ? 3.621 0.757 8.348 1.00 86.88 110 LYS A CA 1
ATOM 867 C C . LYS A 1 110 ? 3.344 2.254 8.212 1.00 86.88 110 LYS A C 1
ATOM 869 O O . LYS A 1 110 ? 3.119 2.755 7.114 1.00 86.88 110 LYS A O 1
ATOM 874 N N . TYR A 1 111 ? 3.477 2.960 9.325 1.00 89.25 111 TYR A N 1
ATOM 875 C CA . TYR A 1 111 ? 3.430 4.416 9.440 1.00 89.25 111 TYR A CA 1
ATOM 876 C C . TYR A 1 111 ? 4.707 4.930 10.110 1.00 89.25 111 TYR A C 1
ATOM 878 O O . TYR A 1 111 ? 5.428 4.163 10.757 1.00 89.25 111 TYR A O 1
ATOM 886 N N . LEU A 1 112 ? 5.001 6.224 9.985 1.00 89.00 112 LEU A N 1
ATOM 887 C CA . LEU A 1 112 ? 6.002 6.883 10.822 1.00 89.00 112 LEU A CA 1
ATOM 888 C C . LEU A 1 112 ? 5.326 7.648 11.958 1.00 89.00 112 LEU A C 1
ATOM 890 O O . LEU A 1 112 ? 4.167 8.048 11.867 1.00 89.00 112 LEU A O 1
ATOM 894 N N . VAL A 1 113 ? 6.071 7.880 13.035 1.00 88.94 113 VAL A N 1
ATOM 895 C CA . VAL A 1 113 ? 5.610 8.727 14.139 1.00 88.94 113 VAL A CA 1
ATOM 896 C C . VAL A 1 113 ? 5.151 10.094 13.613 1.00 88.94 113 VAL A C 1
ATOM 898 O O . VAL A 1 113 ? 5.871 10.767 12.861 1.00 88.94 113 VAL A O 1
ATOM 901 N N . SER A 1 114 ? 3.957 10.492 14.057 1.00 88.31 114 SER A N 1
ATOM 902 C CA . SER A 1 114 ? 3.237 11.717 13.685 1.00 88.31 114 SER A CA 1
ATOM 903 C C . SER A 1 114 ? 2.720 11.777 12.240 1.00 88.31 114 SER A C 1
ATOM 905 O O . SER A 1 114 ? 2.222 12.828 11.821 1.00 88.31 114 SER A O 1
ATOM 907 N N . ASP A 1 115 ? 2.809 10.685 11.476 1.00 90.44 115 ASP A N 1
ATOM 908 C CA . ASP A 1 115 ? 2.101 10.580 10.199 1.00 90.44 115 ASP A CA 1
ATOM 909 C C . ASP A 1 115 ? 0.591 10.494 10.434 1.00 90.44 115 ASP A C 1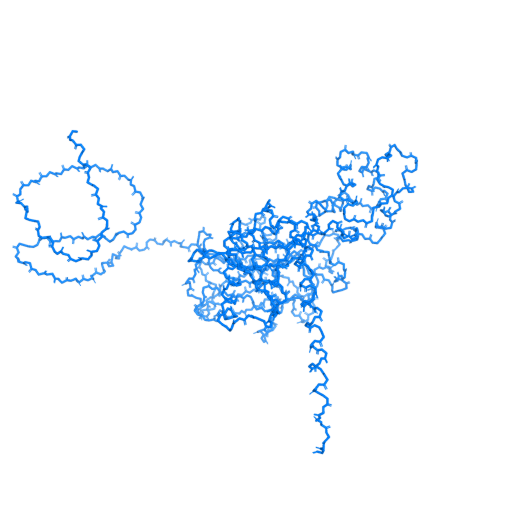
ATOM 911 O O . ASP A 1 115 ? 0.133 9.929 11.429 1.00 90.44 115 ASP A O 1
ATOM 915 N N . VAL A 1 116 ? -0.178 11.044 9.491 1.00 92.25 116 VAL A N 1
ATOM 916 C CA . VAL A 1 116 ? -1.630 10.847 9.463 1.00 92.25 116 VAL A CA 1
ATOM 917 C C . VAL A 1 116 ? -1.927 9.408 9.053 1.00 92.25 116 VAL A C 1
ATOM 919 O O . VAL A 1 116 ? -1.381 8.925 8.056 1.00 92.25 116 VAL A O 1
ATOM 922 N N . LEU A 1 117 ? -2.829 8.748 9.776 1.00 92.62 117 LEU A N 1
ATOM 923 C CA . LEU A 1 117 ? -3.362 7.438 9.417 1.00 92.62 117 LEU A CA 1
ATOM 924 C C . LEU A 1 117 ? -4.206 7.551 8.141 1.00 92.62 117 LEU A C 1
ATOM 926 O O . LEU A 1 117 ? -5.389 7.880 8.165 1.00 92.62 117 LEU A O 1
ATOM 930 N N . LYS A 1 118 ? -3.559 7.300 7.004 1.00 93.12 118 LYS A N 1
ATOM 931 C CA . LYS A 1 118 ? -4.170 7.218 5.672 1.00 93.12 118 LYS A CA 1
ATOM 932 C C . LYS A 1 118 ? -3.962 5.825 5.085 1.00 93.12 118 LYS A C 1
ATOM 934 O O . LYS A 1 118 ? -3.084 5.090 5.541 1.00 93.12 118 LYS A O 1
ATOM 939 N N . ALA A 1 119 ? -4.740 5.484 4.064 1.00 91.75 119 ALA A N 1
ATOM 940 C CA . ALA A 1 119 ? -4.510 4.284 3.266 1.00 91.75 119 ALA A CA 1
ATOM 941 C C . ALA A 1 119 ? -3.170 4.368 2.511 1.00 91.75 119 ALA A C 1
ATOM 943 O O . ALA A 1 119 ? -2.588 5.453 2.378 1.00 91.75 119 ALA A O 1
ATOM 944 N N . ASN A 1 120 ? -2.703 3.251 1.943 1.00 87.69 120 ASN A N 1
ATOM 945 C CA . ASN A 1 120 ? -1.434 3.219 1.203 1.00 87.69 120 ASN A CA 1
ATOM 946 C C . ASN A 1 120 ? -1.416 4.221 0.037 1.00 87.69 120 ASN A C 1
ATOM 948 O O . ASN A 1 120 ? -0.476 5.000 -0.125 1.00 87.69 120 ASN A O 1
ATOM 952 N N . CYS A 1 121 ? -2.539 4.323 -0.680 1.00 86.06 121 CYS A N 1
ATOM 953 C CA . CYS A 1 121 ? -2.758 5.304 -1.743 1.00 86.06 121 CYS A CA 1
ATOM 954 C C . CYS A 1 121 ? -2.943 6.754 -1.249 1.00 86.06 121 CYS A C 1
ATOM 956 O O . CYS A 1 121 ? -3.348 7.619 -2.021 1.00 86.06 121 CYS A O 1
ATOM 958 N N . LYS A 1 122 ? -2.737 7.038 0.043 1.00 87.81 122 LYS A N 1
ATOM 959 C CA . LYS A 1 122 ? -2.989 8.339 0.694 1.00 87.81 122 LYS A CA 1
ATOM 960 C C . LYS A 1 122 ? -4.461 8.771 0.718 1.00 87.81 122 LYS A C 1
ATOM 962 O O . LYS A 1 122 ? -4.750 9.942 0.960 1.00 87.81 122 LYS A O 1
ATOM 967 N N . GLY A 1 123 ? -5.386 7.842 0.470 1.00 89.00 123 GLY A N 1
ATOM 968 C CA . GLY A 1 123 ? -6.819 8.069 0.655 1.00 89.00 123 GLY A CA 1
ATOM 969 C C . GLY A 1 123 ? -7.155 8.244 2.137 1.00 89.00 123 GLY A C 1
ATOM 970 O O . GLY A 1 123 ? -6.521 7.623 2.993 1.00 89.00 123 GLY A O 1
ATOM 971 N N . ASN A 1 124 ? -8.137 9.096 2.436 1.00 91.38 124 ASN A N 1
ATOM 972 C CA . ASN A 1 124 ? -8.662 9.220 3.793 1.00 91.38 124 ASN A CA 1
ATOM 973 C C . ASN A 1 124 ? -9.450 7.955 4.136 1.00 91.38 124 ASN A C 1
ATOM 975 O O . ASN A 1 124 ? -10.229 7.472 3.313 1.00 91.38 124 ASN A O 1
ATOM 979 N N . ILE A 1 125 ? -9.230 7.440 5.340 1.00 92.88 125 ILE A N 1
ATOM 980 C CA . ILE A 1 125 ? -9.954 6.283 5.858 1.00 92.88 125 ILE A CA 1
ATOM 981 C C . ILE A 1 125 ? -11.271 6.782 6.434 1.00 92.88 125 ILE A C 1
ATOM 983 O O . ILE A 1 125 ? -11.305 7.806 7.116 1.00 92.88 125 ILE A O 1
ATOM 987 N N . CYS A 1 126 ? -12.348 6.068 6.157 1.00 92.19 126 CYS A N 1
ATOM 988 C CA . CYS A 1 126 ? -13.682 6.382 6.622 1.00 92.19 126 CYS A CA 1
ATOM 989 C C . CYS A 1 126 ? -14.324 5.145 7.256 1.00 92.19 126 CYS A C 1
ATOM 991 O O . CYS A 1 126 ? -13.884 4.012 7.062 1.00 92.19 126 CYS A O 1
ATOM 993 N N . VAL A 1 127 ? -15.340 5.388 8.072 1.00 92.06 127 VAL A N 1
ATOM 994 C CA . VAL A 1 127 ? -16.137 4.394 8.778 1.00 92.06 127 VAL A CA 1
ATOM 995 C C . VAL A 1 127 ? -17.548 4.478 8.219 1.00 92.06 127 VAL A C 1
ATOM 997 O O . VAL A 1 127 ? -18.128 5.563 8.148 1.00 92.06 127 VAL A O 1
ATOM 1000 N N . GLY A 1 128 ? -18.072 3.340 7.783 1.00 91.81 128 GLY A N 1
ATOM 1001 C CA . GLY A 1 128 ? -19.458 3.180 7.354 1.00 91.81 128 GLY A CA 1
ATOM 1002 C C . GLY A 1 128 ? -20.176 2.150 8.216 1.00 91.81 128 GLY A C 1
ATOM 1003 O O . GLY A 1 128 ? -19.535 1.357 8.909 1.00 91.81 128 GLY A O 1
ATOM 1004 N N . ILE A 1 129 ? -21.503 2.160 8.148 1.00 91.88 129 ILE A N 1
ATOM 1005 C CA . ILE A 1 129 ? -22.361 1.139 8.755 1.00 91.88 129 ILE A CA 1
ATOM 1006 C C . ILE A 1 129 ? -22.718 0.113 7.679 1.00 91.88 129 ILE A C 1
ATOM 1008 O O . ILE A 1 129 ? -23.019 0.475 6.541 1.00 91.88 129 ILE A O 1
ATOM 1012 N N . TYR A 1 130 ? -22.654 -1.163 8.039 1.00 92.00 130 TYR A N 1
ATOM 1013 C CA . TYR A 1 130 ? -22.889 -2.289 7.150 1.00 92.00 130 TYR A CA 1
ATOM 1014 C C . TYR A 1 130 ? -23.967 -3.211 7.711 1.00 92.00 130 TYR A C 1
ATOM 1016 O O . TYR A 1 130 ? -23.986 -3.483 8.911 1.00 92.00 130 TYR A O 1
ATOM 1024 N N . ASP A 1 131 ? -24.780 -3.757 6.813 1.00 90.50 131 ASP A N 1
ATOM 1025 C CA . ASP A 1 131 ? -25.712 -4.853 7.076 1.00 90.50 131 ASP A CA 1
ATOM 1026 C C . ASP A 1 131 ? -25.427 -6.000 6.103 1.00 90.50 131 ASP A C 1
ATOM 1028 O O . ASP A 1 131 ? -25.250 -5.779 4.903 1.00 90.50 131 ASP A O 1
ATOM 1032 N N . GLY A 1 132 ? -25.262 -7.219 6.617 1.00 83.19 132 GLY A N 1
ATOM 1033 C CA . GLY A 1 132 ? -24.967 -8.399 5.792 1.00 83.19 132 GLY A CA 1
ATOM 1034 C C . GLY A 1 132 ? -23.708 -8.302 4.909 1.00 83.19 132 GLY A C 1
ATOM 1035 O O . GLY A 1 132 ? -23.519 -9.129 4.027 1.00 83.19 132 GLY A O 1
ATOM 1036 N N . GLY A 1 133 ? -22.836 -7.307 5.127 1.00 83.44 133 GLY A N 1
ATOM 1037 C CA . GLY A 1 133 ? -21.660 -7.027 4.287 1.00 83.44 133 GLY A CA 1
ATOM 1038 C C . GLY A 1 133 ? -21.832 -5.892 3.273 1.00 83.44 133 GLY A C 1
ATOM 1039 O O . GLY A 1 133 ? -20.832 -5.446 2.716 1.00 83.44 133 GLY A O 1
ATOM 1040 N N . ASN A 1 134 ? -23.042 -5.361 3.102 1.00 87.25 134 ASN A N 1
ATOM 1041 C CA . ASN A 1 134 ? -23.314 -4.208 2.248 1.00 87.25 134 ASN A CA 1
ATOM 1042 C C . ASN A 1 134 ? -23.290 -2.919 3.065 1.00 87.25 134 ASN A C 1
ATOM 1044 O O . ASN A 1 134 ? -23.834 -2.868 4.167 1.00 87.25 134 ASN A O 1
ATOM 1048 N N . ARG A 1 135 ? -22.658 -1.871 2.529 1.00 89.19 135 ARG A N 1
ATOM 1049 C CA . ARG A 1 135 ? -22.647 -0.554 3.170 1.00 89.19 135 ARG A CA 1
ATOM 1050 C C . ARG A 1 135 ? -24.020 0.098 3.023 1.00 89.19 135 ARG A C 1
ATOM 1052 O O . ARG A 1 135 ? -24.569 0.135 1.925 1.00 89.19 135 ARG A O 1
ATOM 1059 N N . ILE A 1 136 ? -24.549 0.649 4.109 1.00 88.88 136 ILE A N 1
ATOM 1060 C CA . ILE A 1 136 ? -25.822 1.373 4.104 1.00 88.88 136 ILE A CA 1
ATOM 1061 C C . ILE A 1 136 ? -25.547 2.836 3.749 1.00 88.88 136 ILE A C 1
ATOM 1063 O O . ILE A 1 136 ? -25.013 3.571 4.570 1.00 88.88 136 ILE A O 1
ATOM 1067 N N . GLU A 1 137 ? -25.916 3.279 2.545 1.00 83.50 137 GLU A N 1
ATOM 1068 C CA . GLU A 1 137 ? -25.600 4.633 2.042 1.00 83.50 137 GLU A CA 1
ATOM 1069 C C . GLU A 1 137 ? -26.423 5.767 2.671 1.00 83.50 137 GLU A C 1
ATOM 1071 O O . GLU A 1 137 ? -26.006 6.919 2.590 1.00 83.50 137 GLU A O 1
ATOM 1076 N N . ASN A 1 138 ? -27.549 5.477 3.329 1.00 82.25 138 ASN A N 1
ATOM 1077 C CA . ASN A 1 138 ? -28.464 6.496 3.872 1.00 82.25 138 ASN A CA 1
ATOM 1078 C C . ASN A 1 138 ? -28.784 6.295 5.364 1.00 82.25 138 ASN A C 1
ATOM 1080 O O . ASN A 1 138 ? -29.870 6.638 5.822 1.00 82.25 138 ASN A O 1
ATOM 1084 N N . TYR A 1 139 ? -27.859 5.714 6.132 1.00 83.56 139 TYR A N 1
ATOM 1085 C CA . TYR A 1 139 ? -28.042 5.572 7.576 1.00 83.56 139 TYR A CA 1
ATOM 1086 C C . TYR A 1 139 ? -27.936 6.933 8.285 1.00 83.56 139 TYR A C 1
ATOM 1088 O O . TYR A 1 139 ? -26.960 7.658 8.086 1.00 83.56 139 TYR A O 1
ATOM 1096 N N . ASP A 1 140 ? -28.905 7.273 9.140 1.00 82.50 140 ASP A N 1
ATOM 1097 C CA . ASP A 1 140 ? -28.865 8.505 9.934 1.00 82.50 140 ASP A CA 1
ATOM 1098 C C . ASP A 1 140 ? -27.865 8.384 11.094 1.00 82.50 140 ASP A C 1
ATOM 1100 O O . ASP A 1 140 ? -28.103 7.709 12.097 1.00 82.50 140 ASP A O 1
ATOM 1104 N N . THR A 1 141 ? -26.725 9.062 10.966 1.00 82.25 141 THR A N 1
ATOM 1105 C CA . THR A 1 141 ? -25.687 9.109 12.001 1.00 82.25 141 THR A CA 1
ATOM 1106 C C . THR A 1 141 ? -25.770 10.353 12.885 1.00 82.25 141 THR A C 1
ATOM 1108 O O . THR A 1 141 ? -24.859 10.576 13.679 1.00 82.25 141 THR A O 1
ATOM 1111 N N . SER A 1 142 ? -26.817 11.179 12.777 1.00 80.75 142 SER A N 1
ATOM 1112 C CA . SER A 1 142 ? -26.924 12.470 13.482 1.00 80.75 142 SER A CA 1
ATOM 1113 C C . SER A 1 142 ? -26.793 12.356 15.005 1.00 80.75 142 SER A C 1
ATOM 1115 O O . SER A 1 142 ? -26.301 13.270 15.665 1.00 80.75 142 SER A O 1
ATOM 1117 N N . ASN A 1 143 ? -27.188 11.211 15.569 1.00 85.12 143 ASN A N 1
ATOM 1118 C CA . ASN A 1 143 ? -27.092 10.922 16.998 1.00 85.12 143 ASN A CA 1
ATOM 1119 C C . ASN A 1 143 ? -25.923 9.990 17.354 1.00 85.12 143 ASN A C 1
ATOM 1121 O O . ASN A 1 143 ? -25.852 9.531 18.490 1.00 85.12 143 ASN A O 1
ATOM 1125 N N . ILE A 1 144 ? -24.973 9.728 16.451 1.00 88.62 144 ILE A N 1
ATOM 1126 C CA . ILE A 1 144 ? -23.857 8.801 16.692 1.00 88.62 144 ILE A CA 1
ATOM 1127 C C . ILE A 1 144 ? -22.551 9.556 16.973 1.00 88.62 144 ILE A C 1
ATOM 1129 O O . ILE A 1 144 ? -22.115 10.426 16.221 1.00 88.62 144 ILE A O 1
ATOM 1133 N N . THR A 1 145 ? -21.891 9.185 18.069 1.00 89.12 145 THR A N 1
ATOM 1134 C CA . THR A 1 145 ? -20.505 9.553 18.368 1.00 89.12 145 THR A CA 1
ATOM 1135 C C . THR A 1 145 ? -19.612 8.348 18.099 1.00 89.12 145 THR A C 1
ATOM 1137 O O . THR A 1 145 ? -19.822 7.279 18.671 1.00 89.12 145 THR A O 1
ATOM 1140 N N . PHE A 1 146 ? -18.595 8.518 17.257 1.00 89.69 146 PHE A N 1
ATOM 1141 C CA . PHE A 1 146 ? -17.591 7.486 17.026 1.00 89.69 146 PHE A CA 1
ATOM 1142 C C . PHE A 1 146 ? -16.419 7.679 17.986 1.00 89.69 146 PHE A C 1
ATOM 1144 O O . PHE A 1 146 ? -15.870 8.774 18.126 1.00 89.69 146 PHE A O 1
ATOM 1151 N N . GLU A 1 147 ? -16.031 6.604 18.662 1.00 90.69 147 GLU A N 1
ATOM 1152 C CA . GLU A 1 147 ? -14.862 6.579 19.533 1.00 90.69 147 GLU A CA 1
ATOM 1153 C C . GLU A 1 147 ? -13.795 5.676 18.923 1.00 90.69 147 GLU A C 1
ATOM 1155 O O . GLU A 1 147 ? -14.005 4.479 18.742 1.00 90.69 147 GLU A O 1
ATOM 1160 N N . MET A 1 148 ? -12.647 6.270 18.611 1.00 91.75 148 MET A N 1
ATOM 1161 C CA . MET A 1 148 ? -11.475 5.601 18.070 1.00 91.75 148 MET A CA 1
ATOM 1162 C C . MET A 1 148 ? -10.507 5.258 19.198 1.00 91.75 148 MET A C 1
ATOM 1164 O O . MET A 1 148 ? -10.108 6.127 19.974 1.00 91.75 148 MET A O 1
ATOM 1168 N N . ILE A 1 149 ? -10.103 3.994 19.272 1.00 90.81 149 ILE A N 1
ATOM 1169 C CA . ILE A 1 149 ? -9.320 3.435 20.373 1.00 90.81 149 ILE A CA 1
ATOM 1170 C C . ILE A 1 149 ? -8.062 2.784 19.797 1.00 90.81 149 ILE A C 1
ATOM 1172 O O . ILE A 1 149 ? -8.154 1.863 18.983 1.00 90.81 149 ILE A O 1
ATOM 1176 N N . LEU A 1 150 ? -6.881 3.236 20.228 1.00 91.00 150 LEU A N 1
ATOM 1177 C CA . LEU A 1 150 ? -5.620 2.597 19.850 1.00 91.00 150 LEU A CA 1
ATOM 1178 C C . LEU A 1 150 ? -5.306 1.437 20.804 1.00 91.00 150 LEU A C 1
ATOM 1180 O O . LEU A 1 150 ? -5.034 1.630 21.994 1.00 91.00 150 LEU A O 1
ATOM 1184 N N . LEU A 1 151 ? -5.325 0.225 20.262 1.00 90.69 151 LEU A N 1
ATOM 1185 C CA . LEU A 1 151 ? -5.109 -1.018 20.988 1.00 90.69 151 LEU A CA 1
ATOM 1186 C C . LEU A 1 151 ? -3.685 -1.538 20.801 1.00 90.69 151 LEU A C 1
ATOM 1188 O O . LEU A 1 151 ? -3.060 -1.382 19.749 1.00 90.69 151 LEU A O 1
ATOM 1192 N N . ASN A 1 152 ? -3.208 -2.249 21.818 1.00 88.50 152 ASN A N 1
ATOM 1193 C CA . ASN A 1 152 ? -2.043 -3.109 21.709 1.00 88.50 152 ASN A CA 1
ATOM 1194 C C . ASN A 1 152 ? -2.423 -4.388 20.945 1.00 88.50 152 ASN A C 1
ATOM 1196 O O . ASN A 1 152 ? -3.194 -5.208 21.454 1.00 88.50 152 ASN A O 1
ATOM 1200 N N . GLY A 1 153 ? -1.864 -4.589 19.751 1.00 89.38 153 GLY A N 1
ATOM 1201 C CA . GLY A 1 153 ? -2.219 -5.712 18.881 1.00 89.38 153 GLY A CA 1
ATOM 1202 C C . GLY A 1 153 ? -1.952 -7.083 19.503 1.00 89.38 153 GLY A C 1
ATOM 1203 O O . GLY A 1 153 ? -2.749 -7.997 19.315 1.00 89.38 153 GLY A O 1
ATOM 1204 N N . LEU A 1 154 ? -0.910 -7.237 20.333 1.00 87.88 154 LEU A N 1
ATOM 1205 C CA . LEU A 1 154 ? -0.649 -8.514 21.014 1.00 87.88 154 LEU A CA 1
ATOM 1206 C C . LEU A 1 154 ? -1.701 -8.825 22.082 1.00 87.88 154 LEU A C 1
ATOM 1208 O O . LEU A 1 154 ? -2.157 -9.966 22.169 1.00 87.88 154 LEU A O 1
ATOM 1212 N N . LYS A 1 155 ? -2.108 -7.827 22.878 1.00 89.44 155 LYS A N 1
ATOM 1213 C CA . LYS A 1 155 ? -3.185 -8.006 23.869 1.00 89.44 155 LYS A CA 1
ATOM 1214 C C . LYS A 1 155 ? -4.508 -8.317 23.178 1.00 89.44 155 LYS A C 1
ATOM 1216 O O . LYS A 1 155 ? -5.187 -9.261 23.576 1.00 89.44 155 LYS A O 1
ATOM 1221 N N . TYR A 1 156 ? -4.824 -7.576 22.117 1.00 90.62 156 TYR A N 1
ATOM 1222 C CA . TYR A 1 156 ? -6.024 -7.794 21.315 1.00 90.62 156 TYR A CA 1
ATOM 1223 C C . TYR A 1 156 ? -6.059 -9.209 20.721 1.00 90.62 156 TYR A C 1
ATOM 1225 O O . TYR A 1 156 ? -7.040 -9.936 20.886 1.00 90.62 156 TYR A O 1
ATOM 1233 N N . LYS A 1 157 ? -4.954 -9.657 20.115 1.00 90.12 157 LYS A N 1
ATOM 1234 C CA . LYS A 1 157 ? -4.814 -11.011 19.564 1.00 90.12 157 LYS A CA 1
ATOM 1235 C C . LYS A 1 157 ? -4.962 -12.101 20.629 1.00 90.12 157 LYS A C 1
ATOM 1237 O O . LYS A 1 157 ? -5.602 -13.121 20.393 1.00 90.12 157 LYS A O 1
ATOM 1242 N N . ALA A 1 158 ? -4.406 -11.886 21.820 1.00 89.62 158 ALA A N 1
ATOM 1243 C CA . ALA A 1 158 ? -4.536 -12.828 22.931 1.00 89.62 158 ALA A CA 1
ATOM 1244 C C . ALA A 1 158 ? -5.982 -12.953 23.444 1.00 89.62 158 ALA A C 1
ATOM 1246 O O . ALA A 1 158 ? -6.381 -14.028 23.896 1.00 89.62 158 ALA A O 1
ATOM 1247 N N . GLN A 1 159 ? -6.770 -11.875 23.381 1.00 89.38 159 GLN A N 1
ATOM 1248 C CA . GLN A 1 159 ? -8.182 -11.908 23.762 1.00 89.38 159 GLN A CA 1
ATOM 1249 C C . GLN A 1 159 ? -9.074 -12.512 22.671 1.00 89.38 159 GLN A C 1
ATOM 1251 O O . GLN A 1 159 ? -9.926 -13.344 22.978 1.00 89.38 159 GLN A O 1
ATOM 1256 N N . THR A 1 160 ? -8.849 -12.158 21.405 1.00 88.75 160 THR A N 1
ATOM 1257 C CA . THR A 1 160 ? -9.617 -12.694 20.263 1.00 88.75 160 THR A CA 1
ATOM 1258 C C . THR A 1 160 ? -9.365 -14.179 20.012 1.00 88.75 160 THR A C 1
ATOM 1260 O O . THR A 1 160 ? -10.251 -14.885 19.545 1.00 88.75 160 THR A O 1
ATOM 1263 N N . ALA A 1 161 ? -8.218 -14.719 20.434 1.00 86.69 161 ALA A N 1
ATOM 1264 C CA . ALA A 1 161 ? -7.999 -16.167 20.450 1.00 86.69 161 ALA A CA 1
ATOM 1265 C C . ALA A 1 161 ? -9.024 -16.935 21.317 1.00 86.69 161 ALA A C 1
ATOM 1267 O O . ALA A 1 161 ? -9.164 -18.146 21.169 1.00 86.69 161 ALA A O 1
ATOM 1268 N N . LYS A 1 162 ? -9.722 -16.250 22.235 1.00 83.56 162 LYS A N 1
ATOM 1269 C CA . LYS A 1 162 ? -10.713 -16.838 23.152 1.00 83.56 162 LYS A CA 1
ATOM 1270 C C . LYS A 1 162 ? -12.159 -16.480 22.804 1.00 83.56 162 LYS A C 1
ATOM 1272 O O . LYS A 1 162 ? -13.069 -17.142 23.294 1.00 83.56 162 LYS A O 1
ATOM 1277 N N . LYS A 1 163 ? -12.379 -15.411 22.036 1.00 82.81 163 LYS A N 1
ATOM 1278 C CA . LYS A 1 163 ? -13.699 -14.838 21.742 1.00 82.81 163 LYS A CA 1
ATOM 1279 C C . LYS A 1 163 ? -13.725 -14.337 20.302 1.00 82.81 163 LYS A C 1
ATOM 1281 O O . LYS A 1 163 ? -12.807 -13.641 19.887 1.00 82.81 163 LYS A O 1
ATOM 1286 N N . THR A 1 164 ? -14.798 -14.629 19.575 1.00 77.00 164 THR A N 1
ATOM 1287 C CA . THR A 1 164 ? -14.984 -14.160 18.192 1.00 77.00 164 THR A CA 1
ATOM 1288 C C . THR A 1 164 ? -15.156 -12.644 18.110 1.00 77.00 164 THR A C 1
ATOM 1290 O O . THR A 1 164 ? -14.579 -12.022 17.227 1.00 77.00 164 THR A O 1
ATOM 1293 N N . ILE A 1 165 ? -15.897 -12.052 19.052 1.00 82.38 165 ILE A N 1
ATOM 1294 C CA . ILE A 1 165 ? -16.144 -10.607 19.148 1.00 82.38 165 ILE A CA 1
ATOM 1295 C C . ILE A 1 165 ? -15.854 -10.167 20.584 1.00 82.38 165 ILE A C 1
ATOM 1297 O O . ILE A 1 165 ? -16.320 -10.788 21.544 1.00 82.38 165 ILE A O 1
ATOM 1301 N N . LEU A 1 166 ? -15.060 -9.106 20.744 1.00 88.19 166 LEU A N 1
ATOM 1302 C CA . LEU A 1 166 ? -14.728 -8.555 22.058 1.00 88.19 166 LEU A CA 1
ATOM 1303 C C . LEU A 1 166 ? -15.819 -7.605 22.559 1.00 88.19 166 LEU A C 1
ATOM 1305 O O . LEU A 1 166 ? -16.375 -6.814 21.799 1.00 88.19 166 LEU A O 1
ATOM 1309 N N . SER A 1 167 ? -16.102 -7.645 23.862 1.00 90.19 167 SER A N 1
ATOM 1310 C CA . SER A 1 167 ? -16.919 -6.605 24.493 1.00 90.19 167 SER A CA 1
ATOM 1311 C C . SER A 1 167 ? -16.150 -5.281 24.577 1.00 90.19 167 SER A C 1
ATOM 1313 O O . SER A 1 167 ? -14.924 -5.243 24.481 1.00 90.19 167 SER A O 1
ATOM 1315 N N . TYR A 1 168 ? -16.842 -4.175 24.846 1.00 90.62 168 TYR A N 1
ATOM 1316 C CA . TYR A 1 168 ? -16.164 -2.895 25.069 1.00 90.62 168 TYR A CA 1
ATOM 1317 C C . TYR A 1 168 ? -15.160 -2.944 26.235 1.00 90.62 168 TYR A C 1
ATOM 1319 O O . TYR A 1 168 ? -14.069 -2.391 26.137 1.00 90.62 168 TYR A O 1
ATOM 1327 N N . GLN A 1 169 ? -15.478 -3.654 27.321 1.00 90.75 169 GLN A N 1
ATOM 1328 C CA . GLN A 1 169 ? -14.559 -3.808 28.457 1.00 90.75 169 GLN A CA 1
ATOM 1329 C C . GLN A 1 169 ? -13.299 -4.600 28.077 1.00 90.75 169 GLN A C 1
ATOM 1331 O O . GLN A 1 169 ? -12.196 -4.251 28.498 1.00 90.75 169 GLN A O 1
ATOM 1336 N N . ASP A 1 170 ? -13.458 -5.629 27.242 1.00 91.62 170 ASP A N 1
ATOM 1337 C CA . ASP A 1 170 ? -12.354 -6.408 26.676 1.00 91.62 170 ASP A CA 1
ATOM 1338 C C . ASP A 1 170 ? -11.438 -5.513 25.807 1.00 91.62 170 ASP A C 1
ATOM 1340 O O . ASP A 1 170 ? -10.212 -5.516 25.979 1.00 91.62 170 ASP A O 1
ATOM 1344 N N . LEU A 1 171 ? -12.027 -4.665 24.947 1.00 90.75 171 LEU A N 1
ATOM 1345 C CA . LEU A 1 171 ? -11.296 -3.672 24.144 1.00 90.75 171 LEU A CA 1
ATOM 1346 C C . LEU A 1 171 ? -10.538 -2.674 25.029 1.00 90.75 171 LEU A C 1
ATOM 1348 O O . LEU A 1 171 ? -9.350 -2.437 24.814 1.00 90.75 171 LEU A O 1
ATOM 1352 N N . VAL A 1 172 ? -11.185 -2.138 26.067 1.00 89.44 172 VAL A N 1
ATOM 1353 C CA . VAL A 1 172 ? -10.558 -1.211 27.023 1.00 89.44 172 VAL A CA 1
ATOM 1354 C C . VAL A 1 172 ? -9.360 -1.854 27.728 1.00 89.44 172 VAL A C 1
ATOM 1356 O O . VAL A 1 172 ? -8.325 -1.211 27.904 1.00 89.44 172 VAL A O 1
ATOM 1359 N N . ALA A 1 173 ? -9.436 -3.143 28.069 1.00 89.19 173 ALA A N 1
ATOM 1360 C CA . ALA A 1 173 ? -8.312 -3.875 28.656 1.00 89.19 173 ALA A CA 1
ATOM 1361 C C . ALA A 1 173 ? -7.121 -4.047 27.687 1.00 89.19 173 ALA A C 1
ATOM 1363 O O . ALA A 1 173 ? -5.986 -4.279 28.122 1.00 89.19 173 ALA A O 1
ATOM 1364 N N . CYS A 1 174 ? -7.363 -3.905 26.382 1.00 89.81 174 CYS A N 1
ATOM 1365 C CA . CYS A 1 174 ? -6.355 -3.948 25.326 1.00 89.81 174 CYS A CA 1
ATOM 1366 C C . CYS A 1 174 ? -5.773 -2.574 24.969 1.00 89.81 174 CYS A C 1
ATOM 1368 O O . CYS A 1 174 ? -4.821 -2.528 24.187 1.00 89.81 174 CYS A O 1
ATOM 1370 N N . ILE A 1 175 ? -6.284 -1.479 25.544 1.00 87.88 175 ILE A N 1
ATOM 1371 C CA . ILE A 1 175 ? -5.760 -0.129 25.313 1.00 87.88 175 ILE A CA 1
ATOM 1372 C C . ILE A 1 175 ? -4.270 -0.085 25.646 1.00 87.88 175 ILE A C 1
ATOM 1374 O O . ILE A 1 175 ? -3.803 -0.605 26.671 1.00 87.88 175 ILE A O 1
ATOM 1378 N N . GLU A 1 176 ? -3.510 0.540 24.749 1.00 76.88 176 GLU A N 1
ATOM 1379 C CA . GLU A 1 176 ? -2.097 0.783 24.989 1.00 76.88 176 GLU A CA 1
ATOM 1380 C C . GLU A 1 176 ? -1.948 1.670 26.231 1.00 76.88 176 GLU A C 1
ATOM 1382 O O . GLU A 1 176 ? -2.624 2.690 26.355 1.00 76.88 176 GLU A O 1
ATOM 1387 N N . LYS A 1 177 ? -1.105 1.287 27.193 1.00 73.94 177 LYS A N 1
ATOM 1388 C CA . LYS A 1 177 ? -0.910 2.093 28.405 1.00 73.94 177 LYS A CA 1
ATOM 1389 C C . LYS A 1 177 ? 0.199 3.108 28.172 1.00 73.94 177 LYS A C 1
ATOM 1391 O O . LYS A 1 177 ? 1.204 2.812 27.535 1.00 73.94 177 LYS A O 1
ATOM 1396 N N . ASN A 1 178 ? 0.008 4.316 28.690 1.00 68.81 178 ASN A N 1
ATOM 1397 C CA . ASN A 1 178 ? 1.044 5.336 28.667 1.00 68.81 178 ASN A CA 1
ATOM 1398 C C . ASN A 1 178 ? 1.880 5.220 29.944 1.00 68.81 178 ASN A C 1
ATOM 1400 O O . ASN A 1 178 ? 1.504 5.759 30.983 1.00 68.81 178 ASN A O 1
ATOM 1404 N N . ASP A 1 179 ? 2.978 4.465 29.886 1.00 62.28 179 ASP A N 1
ATOM 1405 C CA . ASP A 1 179 ? 3.848 4.228 31.044 1.00 62.28 179 ASP A CA 1
ATOM 1406 C C . ASP A 1 179 ? 4.652 5.497 31.401 1.00 62.28 179 ASP A C 1
ATOM 1408 O O . ASP A 1 179 ? 5.817 5.642 31.037 1.00 62.28 179 ASP A O 1
ATOM 1412 N N . GLY A 1 180 ? 4.010 6.448 32.088 1.00 57.38 180 GLY A N 1
ATOM 1413 C CA . GLY A 1 180 ? 4.664 7.581 32.757 1.00 57.38 180 GLY A CA 1
ATOM 1414 C C . GLY A 1 180 ? 4.838 8.871 31.945 1.00 57.38 180 GLY A C 1
ATOM 1415 O O . GLY A 1 180 ? 5.405 9.826 32.467 1.00 57.38 180 GLY A O 1
ATOM 1416 N N . ASN A 1 181 ? 4.349 8.945 30.704 1.00 57.75 181 ASN A N 1
ATOM 1417 C CA . ASN A 1 181 ? 4.343 10.181 29.913 1.00 57.75 181 ASN A CA 1
ATOM 1418 C C . ASN A 1 181 ? 2.925 10.782 29.895 1.00 57.75 181 ASN A C 1
ATOM 1420 O O . ASN A 1 181 ? 1.945 10.052 29.795 1.00 57.75 181 ASN A O 1
ATOM 1424 N N . THR A 1 182 ? 2.789 12.103 30.004 1.00 59.72 182 THR A N 1
ATOM 1425 C CA . THR A 1 182 ? 1.481 12.791 29.996 1.00 59.72 182 THR A CA 1
ATOM 1426 C C . THR A 1 182 ? 0.929 13.002 28.584 1.00 59.72 182 THR A C 1
ATOM 1428 O O . THR A 1 182 ? -0.248 13.313 28.420 1.00 59.72 182 THR A O 1
ATOM 1431 N N . SER A 1 183 ? 1.759 12.822 27.552 1.00 68.44 183 SER A N 1
ATOM 1432 C CA . SER A 1 183 ? 1.374 13.047 26.155 1.00 68.44 183 SER A CA 1
ATOM 1433 C C . SER A 1 183 ? 0.619 11.847 25.552 1.00 68.44 183 SER A C 1
ATOM 1435 O O . SER A 1 183 ? 1.129 10.728 25.617 1.00 68.44 183 SER A O 1
ATOM 1437 N N . PRO A 1 184 ? -0.574 12.036 24.957 1.00 75.81 184 PRO A N 1
ATOM 1438 C CA . PRO A 1 184 ? -1.362 10.950 24.359 1.00 75.81 184 PRO A CA 1
ATOM 1439 C C . PRO A 1 184 ? -0.636 10.272 23.182 1.00 75.81 184 PRO A C 1
ATOM 1441 O O . PRO A 1 184 ? 0.069 10.928 22.414 1.00 75.81 184 PRO A O 1
ATOM 1444 N N . ILE A 1 185 ? -0.814 8.952 23.020 1.00 84.12 185 ILE A N 1
ATOM 1445 C CA . ILE A 1 185 ? -0.206 8.186 21.916 1.00 84.12 185 ILE A CA 1
ATOM 1446 C C . ILE A 1 185 ? -0.992 8.376 20.620 1.00 84.12 185 ILE A C 1
ATOM 1448 O O . ILE A 1 185 ? -0.378 8.465 19.561 1.00 84.12 185 ILE A O 1
ATOM 1452 N N . LEU A 1 186 ? -2.321 8.455 20.693 1.00 87.69 186 LEU A N 1
ATOM 1453 C CA . LEU A 1 186 ? -3.189 8.770 19.559 1.00 87.69 186 LEU A CA 1
ATOM 1454 C C . LEU A 1 186 ? -3.668 10.219 19.684 1.00 87.69 186 LEU A C 1
ATOM 1456 O O . LEU A 1 186 ? -4.212 10.596 20.719 1.00 87.69 186 LEU A O 1
ATOM 1460 N N . THR A 1 187 ? -3.478 11.024 18.643 1.00 86.75 187 THR A N 1
ATOM 1461 C CA . THR A 1 187 ? -3.911 12.428 18.608 1.00 86.75 187 THR A CA 1
ATOM 1462 C C . THR A 1 187 ? -4.718 12.740 17.357 1.00 86.75 187 THR A C 1
ATOM 1464 O O . THR A 1 187 ? -4.642 12.027 16.360 1.00 86.75 187 THR A O 1
ATOM 1467 N N . SER A 1 188 ? -5.496 13.817 17.424 1.00 84.38 188 SER A N 1
ATOM 1468 C CA . SER A 1 188 ? -6.253 14.400 16.318 1.00 84.38 188 SER A CA 1
ATOM 1469 C C . SER A 1 188 ? -6.196 15.920 16.434 1.00 84.38 188 SER A C 1
ATOM 1471 O O . SER A 1 188 ? -6.217 16.448 17.544 1.00 84.38 188 SER A O 1
ATOM 1473 N N . GLU A 1 189 ? -6.175 16.629 15.306 1.00 73.38 189 GLU A N 1
ATOM 1474 C CA . GLU A 1 189 ? -6.258 18.100 15.282 1.00 73.38 189 GLU A CA 1
ATOM 1475 C C . GLU A 1 189 ? -7.627 18.624 15.768 1.00 73.38 189 GLU A C 1
ATOM 1477 O O . GLU A 1 189 ? -7.759 19.790 16.119 1.00 73.38 189 GLU A O 1
ATOM 1482 N N . TRP A 1 190 ? -8.643 17.755 15.827 1.00 61.84 190 TRP A N 1
ATOM 1483 C CA . TRP A 1 190 ? -10.048 18.123 16.040 1.00 61.84 190 TRP A CA 1
ATOM 1484 C C . TRP A 1 190 ? -10.507 17.968 17.498 1.00 61.84 190 TRP A C 1
ATOM 1486 O O . TRP A 1 190 ? -11.661 18.245 17.813 1.00 61.84 190 TRP A O 1
ATOM 1496 N N . THR A 1 191 ? -9.636 17.504 18.399 1.00 58.59 191 THR A N 1
ATOM 1497 C CA . THR A 1 191 ? -10.001 17.221 19.795 1.00 58.59 191 THR A CA 1
ATOM 1498 C C . THR A 1 191 ? -9.197 18.065 20.773 1.00 58.59 191 THR A C 1
ATOM 1500 O O . THR A 1 191 ? -7.978 17.942 20.854 1.00 58.59 191 THR A O 1
ATOM 1503 N N . SER A 1 192 ? -9.897 18.879 21.564 1.00 47.38 192 SER A N 1
ATOM 1504 C CA . SER A 1 192 ? -9.319 19.770 22.582 1.00 47.38 192 SER A CA 1
ATOM 1505 C C . SER A 1 192 ? -9.006 19.077 23.917 1.00 47.38 192 SER A C 1
ATOM 1507 O O . SER A 1 192 ? -8.498 19.723 24.829 1.00 47.38 192 SER A O 1
ATOM 1509 N N . THR A 1 193 ? -9.323 17.786 24.076 1.00 48.34 193 THR A N 1
ATOM 1510 C CA . THR A 1 193 ? -9.174 17.063 25.351 1.00 48.34 193 THR A CA 1
ATOM 1511 C C . THR A 1 193 ? -8.305 15.806 25.203 1.00 48.34 193 THR A C 1
ATOM 1513 O O . THR A 1 193 ? -8.687 14.863 24.513 1.00 48.34 193 THR A O 1
ATOM 1516 N N . PRO A 1 194 ? -7.128 15.754 25.856 1.00 46.28 194 PRO A N 1
ATOM 1517 C CA . PRO A 1 194 ? -6.246 14.596 25.831 1.00 46.28 194 PRO A CA 1
ATOM 1518 C C . PRO A 1 194 ? -6.649 13.605 26.932 1.00 46.28 194 PRO A C 1
ATOM 1520 O O . PRO A 1 194 ? -6.016 13.543 27.983 1.00 46.28 194 PRO A O 1
ATOM 1523 N N . SER A 1 195 ? -7.698 12.808 26.723 1.00 50.31 195 SER A N 1
ATOM 1524 C CA . SER A 1 195 ? -7.984 11.666 27.606 1.00 50.31 195 SER A CA 1
ATOM 1525 C C . SER A 1 195 ? -7.395 10.376 27.029 1.00 50.31 195 SER A C 1
ATOM 1527 O O . SER A 1 195 ? -8.115 9.475 26.606 1.00 50.31 195 SER A O 1
ATOM 1529 N N . GLY A 1 196 ? -6.064 10.281 27.016 1.00 59.66 196 GLY A N 1
ATOM 1530 C CA . GLY A 1 196 ? -5.357 9.040 26.689 1.00 59.66 196 GLY A CA 1
ATOM 1531 C C . GLY A 1 196 ? -5.474 8.590 25.227 1.00 59.66 196 GLY A C 1
ATOM 1532 O O . GLY A 1 196 ? -5.677 9.391 24.323 1.00 59.66 196 GLY A O 1
ATOM 1533 N N . ASN A 1 197 ? -5.285 7.291 24.986 1.00 71.00 197 ASN A N 1
ATOM 1534 C CA . ASN A 1 197 ? -5.181 6.671 23.652 1.00 71.00 197 ASN A CA 1
ATOM 1535 C C . ASN A 1 197 ? -6.538 6.457 22.966 1.00 71.00 197 ASN A C 1
ATOM 1537 O O . ASN A 1 197 ? -6.741 5.482 22.240 1.00 71.00 197 ASN A O 1
ATOM 1541 N N . VAL A 1 198 ? -7.462 7.373 23.243 1.00 77.94 198 VAL A N 1
ATOM 1542 C CA . VAL A 1 198 ? -8.854 7.360 22.818 1.00 77.94 198 VAL A CA 1
ATOM 1543 C C . VAL A 1 198 ? -9.173 8.734 22.246 1.00 77.94 198 VAL A C 1
ATOM 1545 O O . VAL A 1 198 ? -8.950 9.754 22.895 1.00 77.94 198 VAL A O 1
ATOM 1548 N N . VAL A 1 199 ? -9.707 8.759 21.031 1.00 76.50 199 VAL A N 1
ATOM 1549 C CA . VAL A 1 199 ? -10.145 9.978 20.350 1.00 76.50 199 VAL A CA 1
ATOM 1550 C C . VAL A 1 199 ? -11.629 9.826 20.046 1.00 76.50 199 VAL A C 1
ATOM 1552 O O . VAL A 1 199 ? -12.025 8.885 19.367 1.00 76.50 199 VAL A O 1
ATOM 1555 N N . ARG A 1 200 ? -12.459 10.750 20.537 1.00 79.56 200 ARG A N 1
ATOM 1556 C CA . ARG A 1 200 ? -13.904 10.777 20.262 1.00 79.56 200 ARG A CA 1
ATOM 1557 C C . ARG A 1 200 ? -14.224 11.875 19.268 1.00 79.56 200 ARG A C 1
ATOM 1559 O O . ARG A 1 200 ? -13.792 13.010 19.462 1.00 79.56 200 ARG A O 1
ATOM 1566 N N . VAL A 1 201 ? -15.004 11.551 18.244 1.00 73.56 201 VAL A N 1
ATOM 1567 C CA . VAL A 1 201 ? -15.498 12.529 17.276 1.00 73.56 201 VAL A CA 1
ATOM 1568 C C . VAL A 1 201 ? -16.987 12.321 17.036 1.00 73.56 201 VAL A C 1
ATOM 1570 O O . VAL A 1 201 ? -17.479 11.200 16.915 1.00 73.56 201 VAL A O 1
ATOM 1573 N N . PHE A 1 202 ? -17.710 13.432 16.986 1.00 70.38 202 PHE A N 1
ATOM 1574 C CA . PHE A 1 202 ? -19.120 13.457 16.627 1.00 70.38 202 PHE A CA 1
ATOM 1575 C C . PHE A 1 202 ? -19.257 13.284 15.116 1.00 70.38 202 PHE A C 1
ATOM 1577 O O . PHE A 1 202 ? -18.570 13.974 14.359 1.00 70.38 202 PHE A O 1
ATOM 1584 N N . ALA A 1 203 ? -20.143 12.394 14.671 1.00 67.31 203 ALA A N 1
ATOM 1585 C CA . ALA A 1 203 ? -20.501 12.345 13.262 1.00 67.31 203 ALA A CA 1
ATOM 1586 C C . ALA A 1 203 ? -21.191 13.670 12.899 1.00 67.31 203 ALA A C 1
ATOM 1588 O O . ALA A 1 203 ? -22.259 13.988 13.418 1.00 67.31 203 ALA A O 1
ATOM 1589 N N . THR A 1 204 ? -20.557 14.494 12.065 1.00 58.75 204 THR A N 1
ATOM 1590 C CA . THR A 1 204 ? -21.136 15.771 11.643 1.00 58.75 204 THR A CA 1
ATOM 1591 C C . THR A 1 204 ? -21.928 15.588 10.347 1.00 58.75 204 THR A C 1
ATOM 1593 O O . THR A 1 204 ? -21.369 15.327 9.282 1.00 58.75 204 THR A O 1
ATOM 1596 N N . GLY A 1 205 ? -23.249 15.764 10.438 1.00 53.38 205 GLY A N 1
ATOM 1597 C CA . GLY A 1 205 ? -24.173 15.808 9.299 1.00 53.38 205 GLY A CA 1
ATOM 1598 C C . GLY A 1 205 ? -24.948 14.513 9.025 1.00 53.38 205 GLY A C 1
ATOM 1599 O O . GLY A 1 205 ? -24.683 13.468 9.610 1.00 53.38 205 GLY A O 1
ATOM 1600 N N . ASN A 1 206 ? -25.909 14.600 8.098 1.00 53.22 206 ASN A N 1
ATOM 1601 C CA . ASN A 1 206 ? -26.751 13.489 7.629 1.00 53.22 206 ASN A CA 1
ATOM 1602 C C . ASN A 1 206 ? -25.997 12.612 6.616 1.00 53.22 206 ASN A C 1
ATOM 1604 O O . ASN A 1 206 ? -26.448 12.426 5.487 1.00 53.22 206 ASN A O 1
ATOM 1608 N N . LYS A 1 207 ? -24.791 12.158 6.961 1.00 65.31 207 LYS A N 1
ATOM 1609 C CA . LYS A 1 207 ? -23.990 11.294 6.090 1.00 65.31 207 LYS A CA 1
ATOM 1610 C C . LYS A 1 207 ? -23.892 9.915 6.714 1.00 65.31 207 LYS A C 1
ATOM 1612 O O . LYS A 1 207 ? -23.424 9.780 7.830 1.00 65.31 207 LYS A O 1
ATOM 1617 N N . SER A 1 208 ? -24.212 8.889 5.941 1.00 69.62 208 SER A N 1
ATOM 1618 C CA . SER A 1 208 ? -24.051 7.470 6.299 1.00 69.62 208 SER A CA 1
ATOM 1619 C C . SER A 1 208 ? -22.625 7.017 6.606 1.00 69.62 208 SER A C 1
ATOM 1621 O O . SER A 1 208 ? -22.380 5.861 6.959 1.00 69.62 208 SER A O 1
ATOM 1623 N N . SER A 1 209 ? -21.661 7.912 6.424 1.00 77.44 209 SER A N 1
ATOM 1624 C CA . SER A 1 209 ? -20.255 7.635 6.600 1.00 77.44 209 SER A CA 1
ATOM 1625 C C . SER A 1 209 ? -19.506 8.813 7.194 1.00 77.44 209 SER A C 1
ATOM 1627 O O . SER A 1 209 ? -19.788 9.984 6.928 1.00 77.44 209 SER A O 1
ATOM 1629 N N . PHE A 1 210 ? -18.499 8.469 7.989 1.00 85.44 210 PHE A N 1
ATOM 1630 C CA . PHE A 1 210 ? -17.646 9.406 8.696 1.00 85.44 210 PHE A CA 1
ATOM 1631 C C . PHE A 1 210 ? -16.190 9.154 8.318 1.00 85.44 210 PHE A C 1
ATOM 1633 O O . PHE A 1 210 ? -15.668 8.065 8.545 1.00 85.44 210 PHE A O 1
ATOM 1640 N N . CYS A 1 211 ? -15.507 10.147 7.756 1.00 88.19 211 CYS A N 1
ATOM 1641 C CA . CYS A 1 211 ? -14.071 10.024 7.532 1.00 88.19 211 CYS A CA 1
ATOM 1642 C C . CYS A 1 211 ? -13.310 10.319 8.816 1.00 88.19 211 CYS A C 1
ATOM 1644 O O . CYS A 1 211 ? -13.596 11.307 9.491 1.00 88.19 211 CYS A O 1
ATOM 1646 N N . LEU A 1 212 ? -12.348 9.451 9.142 1.00 87.69 212 LEU A N 1
ATOM 1647 C CA . LEU A 1 212 ? -11.501 9.625 10.310 1.00 87.69 212 LEU A CA 1
ATOM 1648 C C . LEU A 1 212 ? -10.886 11.030 10.263 1.00 87.69 212 LEU A C 1
ATOM 1650 O O . LEU A 1 212 ? -10.485 11.485 9.182 1.00 87.69 212 LEU A O 1
ATOM 1654 N N . PRO A 1 213 ? -10.786 11.722 11.411 1.00 85.25 213 PRO A N 1
ATOM 1655 C CA . PRO A 1 213 ? -10.044 12.972 11.458 1.00 85.25 213 PRO A CA 1
ATOM 1656 C C . PRO A 1 213 ? -8.568 12.681 11.146 1.00 85.25 213 PRO A C 1
ATOM 1658 O O . PRO A 1 213 ? -8.176 11.520 11.001 1.00 85.25 213 PRO A O 1
ATOM 1661 N N . GLU A 1 214 ? -7.718 13.706 11.076 1.00 88.06 214 GLU A N 1
ATOM 1662 C CA . GLU A 1 214 ? -6.275 13.506 10.895 1.00 88.06 214 GLU A CA 1
ATOM 1663 C C . GLU A 1 214 ? -5.623 12.846 12.128 1.00 88.06 214 GLU A C 1
ATOM 1665 O O . GLU A 1 214 ? -4.902 13.482 12.896 1.00 88.06 214 GLU A O 1
ATOM 1670 N N . LEU A 1 215 ? -5.896 11.554 12.327 1.00 90.38 215 LEU A N 1
ATOM 1671 C CA . LEU A 1 215 ? -5.386 10.739 13.416 1.00 90.38 215 LEU A CA 1
ATOM 1672 C C . LEU A 1 215 ? -3.890 10.533 13.233 1.00 90.38 215 LEU A C 1
ATOM 1674 O O . LEU A 1 215 ? -3.447 10.113 12.164 1.00 90.38 215 LEU A O 1
ATOM 1678 N N . ARG A 1 216 ? -3.115 10.781 14.286 1.00 91.25 216 ARG A N 1
ATOM 1679 C CA . ARG A 1 216 ? -1.661 10.611 14.298 1.00 91.25 216 ARG A CA 1
ATOM 1680 C C . ARG A 1 216 ? -1.251 9.741 15.474 1.00 91.25 216 ARG A C 1
ATOM 1682 O O . ARG A 1 216 ? -1.750 9.911 16.585 1.00 91.25 216 ARG A O 1
ATOM 1689 N N . VAL A 1 217 ? -0.308 8.830 15.238 1.00 88.69 217 VAL A N 1
ATOM 1690 C CA . VAL A 1 217 ? 0.304 8.035 16.309 1.00 88.69 217 VAL A CA 1
ATOM 1691 C C . VAL A 1 217 ? 1.650 8.648 16.682 1.00 88.69 217 VAL A C 1
ATOM 1693 O O . VAL A 1 217 ? 2.574 8.727 15.872 1.00 88.69 217 VAL A O 1
ATOM 1696 N N . MET A 1 218 ? 1.754 9.117 17.920 1.00 86.12 218 MET A N 1
ATOM 1697 C CA . MET A 1 218 ? 2.861 9.933 18.423 1.00 86.12 218 MET A CA 1
ATOM 1698 C C . MET A 1 218 ? 3.999 9.109 19.025 1.00 86.12 218 MET A C 1
ATOM 1700 O O . MET A 1 218 ? 5.063 9.654 19.321 1.00 86.12 218 MET A O 1
ATOM 1704 N N . ARG A 1 219 ? 3.815 7.794 19.188 1.00 80.94 219 ARG A N 1
ATOM 1705 C CA . ARG A 1 219 ? 4.856 6.891 19.690 1.00 80.94 219 ARG A CA 1
ATOM 1706 C C . ARG A 1 219 ? 5.109 5.745 18.729 1.00 80.94 219 ARG A C 1
ATOM 1708 O O . ARG A 1 219 ? 4.220 5.257 18.042 1.00 80.94 219 ARG A O 1
ATOM 1715 N N . SER A 1 220 ? 6.372 5.348 18.684 1.00 79.88 220 SER A N 1
ATOM 1716 C CA . SER A 1 220 ? 6.802 4.194 17.913 1.00 79.88 220 SER A CA 1
ATOM 1717 C C . SER A 1 220 ? 6.384 2.914 18.630 1.00 79.88 220 SER A C 1
ATOM 1719 O O . SER A 1 220 ? 6.577 2.807 19.842 1.00 79.88 220 SER A O 1
ATOM 1721 N N . SER A 1 221 ? 5.916 1.919 17.882 1.00 71.38 221 SER A N 1
ATOM 1722 C CA . SER A 1 221 ? 5.807 0.553 18.398 1.00 71.38 221 SER A CA 1
ATOM 1723 C C . SER A 1 221 ? 7.165 -0.172 18.426 1.00 71.38 221 SER A C 1
ATOM 1725 O O . SER A 1 221 ? 7.257 -1.296 18.912 1.00 71.38 221 SER A O 1
ATOM 1727 N N . GLU A 1 222 ? 8.251 0.464 17.951 1.00 60.59 222 GLU A N 1
ATOM 1728 C CA . GLU A 1 222 ? 9.614 -0.101 17.936 1.00 60.59 222 GLU A CA 1
ATOM 1729 C C . GLU A 1 222 ? 10.321 -0.089 19.303 1.00 60.59 222 GLU A C 1
ATOM 1731 O O . GLU A 1 222 ? 11.296 -0.816 19.473 1.00 60.59 222 GLU A O 1
ATOM 1736 N N . SER A 1 223 ? 9.897 0.740 20.265 1.00 50.22 223 SER A N 1
ATOM 1737 C CA . SER A 1 223 ? 10.626 0.918 21.536 1.00 50.22 223 SER A CA 1
ATOM 1738 C C . SER A 1 223 ? 10.322 -0.139 22.605 1.00 50.22 223 SER A C 1
ATOM 1740 O O . SER A 1 223 ? 10.996 -0.165 23.630 1.00 50.22 223 SER A O 1
ATOM 1742 N N . TYR A 1 224 ? 9.330 -1.006 22.392 1.00 48.91 224 TYR A N 1
ATOM 1743 C CA . TYR A 1 224 ? 8.735 -1.830 23.449 1.00 48.91 224 TYR A CA 1
ATOM 1744 C C . TYR A 1 224 ? 9.039 -3.334 23.326 1.00 48.91 224 TYR A C 1
ATOM 1746 O O . TYR A 1 224 ? 8.133 -4.146 23.242 1.00 48.91 224 TYR A O 1
ATOM 1754 N N . LEU A 1 225 ? 10.312 -3.711 23.477 1.00 42.41 225 LEU A N 1
ATOM 1755 C CA . LEU A 1 225 ? 10.779 -5.071 23.817 1.00 42.41 225 LEU A CA 1
ATOM 1756 C C . LEU A 1 225 ? 11.208 -5.996 22.665 1.00 42.41 225 LEU A C 1
ATOM 1758 O O . LEU A 1 225 ? 10.906 -5.851 21.484 1.00 42.41 225 LEU A O 1
ATOM 1762 N N . MET A 1 226 ? 12.039 -6.937 23.094 1.00 44.41 226 MET A N 1
ATOM 1763 C CA . MET A 1 226 ? 12.993 -7.733 22.349 1.00 44.41 226 MET A CA 1
ATOM 1764 C C . MET A 1 226 ? 12.344 -8.624 21.279 1.00 44.41 226 MET A C 1
ATOM 1766 O O . MET A 1 226 ? 11.476 -9.448 21.548 1.00 44.41 226 MET A O 1
ATOM 1770 N N . SER A 1 227 ? 12.881 -8.532 20.062 1.00 44.41 227 SER A N 1
ATOM 1771 C CA . SER A 1 227 ? 12.812 -9.515 18.966 1.00 44.41 227 SER A CA 1
ATOM 1772 C C . SER A 1 227 ? 11.503 -9.724 18.181 1.00 44.41 227 SER A C 1
ATOM 1774 O O . SER A 1 227 ? 11.607 -10.172 17.039 1.00 44.41 227 SER A O 1
ATOM 1776 N N . ARG A 1 228 ? 10.307 -9.340 18.660 1.00 52.53 228 ARG A N 1
ATOM 1777 C CA . ARG A 1 228 ? 9.077 -9.319 17.826 1.00 52.53 228 ARG A CA 1
ATOM 1778 C C . ARG A 1 228 ? 8.198 -8.099 18.125 1.00 52.53 228 ARG A C 1
ATOM 1780 O O . ARG A 1 228 ? 7.777 -7.891 19.253 1.00 52.53 228 ARG A O 1
ATOM 1787 N N . LYS A 1 229 ? 7.954 -7.291 17.087 1.00 64.06 229 LYS A N 1
ATOM 1788 C CA . LYS A 1 229 ? 7.324 -5.961 17.141 1.00 64.06 229 LYS A CA 1
ATOM 1789 C C . LYS A 1 229 ? 5.813 -6.097 17.410 1.00 64.06 229 LYS A C 1
ATOM 1791 O O . LYS A 1 229 ? 5.148 -6.672 16.549 1.00 64.06 229 LYS A O 1
ATOM 1796 N N . PRO A 1 230 ? 5.252 -5.601 18.530 1.00 64.25 230 PRO A N 1
ATOM 1797 C CA . PRO A 1 230 ? 3.804 -5.584 18.711 1.00 64.25 230 PRO A CA 1
ATOM 1798 C C . PRO A 1 230 ? 3.184 -4.567 17.740 1.00 64.25 230 PRO A C 1
ATOM 1800 O O . PRO A 1 230 ? 3.546 -3.389 17.785 1.00 64.25 230 PRO A O 1
ATOM 1803 N N . PRO A 1 231 ? 2.283 -4.981 16.841 1.00 85.38 231 PRO A N 1
ATOM 1804 C CA . PRO A 1 231 ? 1.568 -4.034 16.004 1.00 85.38 231 PRO A CA 1
ATOM 1805 C C . PRO A 1 231 ? 0.545 -3.257 16.835 1.00 85.38 231 PRO A C 1
ATOM 1807 O O . PRO A 1 231 ? 0.068 -3.727 17.871 1.00 85.38 231 PRO A O 1
ATOM 1810 N N . TYR A 1 232 ? 0.197 -2.066 16.370 1.00 90.50 232 TYR A N 1
ATOM 1811 C CA . TYR A 1 232 ? -1.004 -1.375 16.803 1.00 90.50 232 TYR A CA 1
ATOM 1812 C C . TYR A 1 232 ? -2.205 -1.857 16.004 1.00 90.50 232 TYR A C 1
ATOM 1814 O O . TYR A 1 232 ? -2.084 -2.353 14.883 1.00 90.50 232 TYR A O 1
ATOM 1822 N N . VAL A 1 233 ? -3.366 -1.683 16.616 1.00 92.31 233 VAL A N 1
ATOM 1823 C CA . VAL A 1 233 ? -4.666 -1.973 16.032 1.00 92.31 233 VAL A CA 1
ATOM 1824 C C . VAL A 1 233 ? -5.594 -0.815 16.394 1.00 92.31 233 VAL A C 1
ATOM 1826 O O . VAL A 1 233 ? -5.609 -0.380 17.545 1.00 92.31 233 VAL A O 1
ATOM 1829 N N . LEU A 1 234 ? -6.348 -0.290 15.430 1.00 94.00 234 LEU A N 1
ATOM 1830 C CA . LEU A 1 234 ? -7.330 0.766 15.666 1.00 94.00 234 LEU A CA 1
ATOM 1831 C C . LEU A 1 234 ? -8.727 0.149 15.739 1.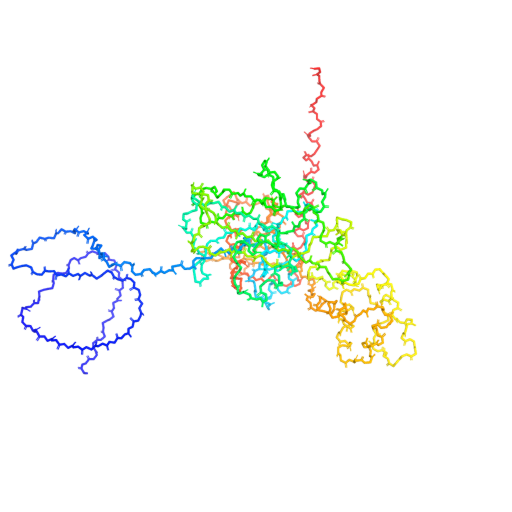00 94.00 234 LEU A C 1
ATOM 1833 O O . LEU A 1 234 ? -9.172 -0.467 14.773 1.00 94.00 234 LEU A O 1
ATOM 1837 N N . ALA A 1 235 ? -9.420 0.339 16.857 1.00 94.56 235 ALA A N 1
ATOM 1838 C CA . ALA A 1 235 ? -10.830 -0.010 16.989 1.00 94.56 235 ALA A CA 1
ATOM 1839 C C . ALA A 1 235 ? -11.711 1.240 16.907 1.00 94.56 235 ALA A C 1
ATOM 1841 O O . ALA A 1 235 ? -11.299 2.314 17.346 1.00 94.56 235 ALA A O 1
ATOM 1842 N N . VAL A 1 236 ? -12.924 1.097 16.372 1.00 94.19 236 VAL A N 1
ATOM 1843 C CA . VAL A 1 236 ? -13.963 2.134 16.418 1.00 94.19 236 VAL A CA 1
ATOM 1844 C C . VAL A 1 236 ? -15.235 1.544 16.994 1.00 94.19 236 VAL A C 1
ATOM 1846 O O . VAL A 1 236 ? -15.692 0.496 16.539 1.00 94.19 236 VAL A O 1
ATOM 1849 N N . VAL A 1 237 ? -15.803 2.231 17.981 1.00 93.56 237 VAL A N 1
ATOM 1850 C CA . VAL A 1 237 ? -17.080 1.879 18.613 1.00 93.56 237 VAL A CA 1
ATOM 1851 C C . VAL A 1 237 ? -18.089 3.018 18.441 1.00 93.56 237 VAL A C 1
ATOM 1853 O O . VAL A 1 237 ? -17.705 4.188 18.343 1.00 93.56 237 VAL A O 1
ATOM 1856 N N . ALA A 1 238 ? -19.378 2.677 18.397 1.00 92.38 238 ALA A N 1
ATOM 1857 C CA . ALA A 1 238 ? -20.471 3.633 18.242 1.00 92.38 238 ALA A CA 1
ATOM 1858 C C . ALA A 1 238 ? -21.164 3.914 19.584 1.00 92.38 238 ALA A C 1
ATOM 1860 O O . ALA A 1 238 ? -21.615 3.001 20.281 1.00 92.38 238 ALA A O 1
ATOM 1861 N N . TRP A 1 239 ? -21.282 5.195 19.918 1.00 91.69 239 TRP A N 1
ATOM 1862 C CA . TRP A 1 239 ? -21.975 5.700 21.097 1.00 91.69 239 TRP A CA 1
ATOM 1863 C C . TRP A 1 239 ? -23.189 6.523 20.686 1.00 91.69 239 TRP A C 1
ATOM 1865 O O . TRP A 1 239 ? -23.130 7.306 19.739 1.00 91.69 239 TRP A O 1
ATOM 1875 N N . ASP A 1 240 ? -24.272 6.403 21.440 1.00 90.12 240 ASP A N 1
ATOM 1876 C CA . ASP A 1 240 ? -25.402 7.310 21.337 1.00 90.12 240 ASP A CA 1
ATOM 1877 C C . ASP A 1 240 ? -25.000 8.661 21.950 1.00 90.12 240 ASP A C 1
ATOM 1879 O O . ASP A 1 240 ? -24.569 8.770 23.105 1.00 90.12 240 ASP A O 1
ATOM 1883 N N . SER A 1 241 ? -25.108 9.716 21.151 1.00 87.06 241 SER A N 1
ATOM 1884 C CA . SER A 1 241 ? -24.665 11.059 21.516 1.00 87.06 241 SER A CA 1
ATOM 1885 C C . SER A 1 241 ? -25.533 11.694 22.600 1.00 87.06 241 SER A C 1
ATOM 1887 O O . SER A 1 241 ? -25.031 12.568 23.312 1.00 87.06 241 SER A O 1
ATOM 1889 N N . LYS A 1 242 ? -26.797 11.275 22.738 1.00 87.06 242 LYS A N 1
ATOM 1890 C CA . LYS A 1 242 ? -27.754 11.789 23.724 1.00 87.06 242 LYS A CA 1
ATOM 1891 C C . LYS A 1 242 ? -27.630 11.036 25.041 1.00 87.06 242 LYS A C 1
ATOM 1893 O O . LYS A 1 242 ? -27.440 11.666 26.078 1.00 87.06 242 LYS A O 1
ATOM 1898 N N . THR A 1 243 ? -27.694 9.706 25.006 1.00 89.19 243 THR A N 1
ATOM 1899 C CA . THR A 1 243 ? -27.671 8.877 26.223 1.00 89.19 243 THR A CA 1
ATOM 1900 C C . THR A 1 243 ? -26.259 8.646 26.756 1.00 89.19 243 THR A C 1
ATOM 1902 O O . THR A 1 243 ? -26.104 8.252 27.910 1.00 89.19 243 THR A O 1
ATOM 1905 N N . LYS A 1 244 ? -25.225 8.889 25.937 1.00 87.38 244 LYS A N 1
ATOM 1906 C CA . LYS A 1 244 ? -23.819 8.580 26.248 1.00 87.38 244 LYS A CA 1
ATOM 1907 C C . LYS A 1 244 ? -23.600 7.101 26.576 1.00 87.38 244 LYS A C 1
ATOM 1909 O O . LYS A 1 244 ? -22.719 6.768 27.365 1.00 87.38 244 LYS A O 1
ATOM 1914 N N . THR A 1 245 ? -24.373 6.210 25.956 1.00 90.56 245 THR A N 1
ATOM 1915 C CA . THR A 1 245 ? -24.217 4.752 26.067 1.00 90.56 245 THR A CA 1
ATOM 1916 C C . THR A 1 245 ? -23.775 4.149 24.740 1.00 90.56 245 THR A C 1
ATOM 1918 O O . THR A 1 245 ? -24.004 4.733 23.684 1.00 90.56 245 THR A O 1
ATOM 1921 N N . LEU A 1 246 ? -23.164 2.964 24.772 1.00 89.75 246 LEU A N 1
ATOM 1922 C CA . LEU A 1 246 ? -22.896 2.204 23.549 1.00 89.75 246 LEU A CA 1
ATOM 1923 C C . LEU A 1 246 ? -24.209 1.856 22.849 1.00 89.75 246 LEU A C 1
ATOM 1925 O O . LEU A 1 246 ? -25.176 1.459 23.508 1.00 89.75 246 LEU A O 1
ATOM 1929 N N . ILE A 1 247 ? -24.228 1.992 21.526 1.00 89.38 247 ILE A N 1
ATOM 1930 C CA . ILE A 1 247 ? -25.393 1.629 20.719 1.00 89.38 247 ILE A CA 1
ATOM 1931 C C . ILE A 1 247 ? -25.458 0.106 20.636 1.00 89.38 247 ILE A C 1
ATOM 1933 O O . ILE A 1 247 ? -24.594 -0.539 20.044 1.00 89.38 247 ILE A O 1
ATOM 1937 N N . GLN A 1 248 ? -26.486 -0.474 21.252 1.00 83.44 248 GLN A N 1
ATOM 1938 C CA . GLN A 1 248 ? -26.749 -1.907 21.158 1.00 83.44 248 GLN A CA 1
ATOM 1939 C C . GLN A 1 248 ? -27.186 -2.242 19.726 1.00 83.44 248 GLN A C 1
ATOM 1941 O O . GLN A 1 248 ? -28.026 -1.547 19.163 1.00 83.44 248 GLN A O 1
ATOM 1946 N N . GLY A 1 249 ? -26.610 -3.291 19.135 1.00 85.75 249 GLY A N 1
ATOM 1947 C CA . GLY A 1 249 ? -26.918 -3.713 17.762 1.00 85.75 249 GLY A CA 1
ATOM 1948 C C . GLY A 1 249 ? -26.005 -3.141 16.672 1.00 85.75 249 GLY A C 1
ATOM 1949 O O . GLY A 1 249 ? -26.159 -3.543 15.526 1.00 85.75 249 GLY A O 1
ATOM 1950 N N . ILE A 1 250 ? -25.041 -2.269 17.011 1.00 90.56 250 ILE A N 1
ATOM 1951 C CA . ILE A 1 250 ? -23.946 -1.879 16.106 1.00 90.56 250 ILE A CA 1
ATOM 1952 C C . ILE A 1 250 ? -22.629 -2.465 16.627 1.00 90.56 250 ILE A C 1
ATOM 1954 O O . ILE A 1 250 ? -22.071 -2.002 17.624 1.00 90.56 250 ILE A O 1
ATOM 1958 N N . GLU A 1 251 ? -22.113 -3.481 15.942 1.00 92.31 251 GLU A N 1
ATOM 1959 C CA . GLU A 1 251 ? -20.819 -4.088 16.244 1.00 92.31 251 GLU A CA 1
ATOM 1960 C C . GLU A 1 251 ? -19.659 -3.135 15.915 1.00 92.31 251 GLU A C 1
ATOM 1962 O O . GLU A 1 251 ? -19.689 -2.382 14.939 1.00 92.31 251 GLU A O 1
ATOM 1967 N N . HIS A 1 252 ? -18.614 -3.173 16.741 1.00 93.62 252 HIS A N 1
ATOM 1968 C CA . HIS A 1 252 ? -17.400 -2.393 16.542 1.00 93.62 252 HIS A CA 1
ATOM 1969 C C . HIS A 1 252 ? -16.594 -2.882 15.332 1.00 93.62 252 HIS A C 1
ATOM 1971 O O . HIS A 1 252 ? -16.720 -4.024 14.901 1.00 93.62 252 HIS A O 1
ATOM 1977 N N . VAL A 1 253 ? -15.713 -2.027 14.815 1.00 93.88 253 VAL A N 1
ATOM 1978 C CA . VAL A 1 253 ? -14.762 -2.401 13.759 1.00 93.88 253 VAL A CA 1
ATOM 1979 C C . VAL A 1 253 ? -13.338 -2.307 14.263 1.00 93.88 253 VAL A C 1
ATOM 1981 O O . VAL A 1 253 ? -13.021 -1.459 15.096 1.00 93.88 253 VAL A O 1
ATOM 1984 N N . VAL A 1 254 ? -12.474 -3.168 13.733 1.00 94.25 254 VAL A N 1
ATOM 1985 C CA . VAL A 1 254 ? -11.057 -3.232 14.070 1.00 94.25 254 VAL A CA 1
ATOM 1986 C C . VAL A 1 254 ? -10.214 -3.244 12.793 1.00 94.25 254 VAL A C 1
ATOM 1988 O O . VAL A 1 254 ? -10.562 -3.913 11.823 1.00 94.25 254 VAL A O 1
ATOM 1991 N N . SER A 1 255 ? -9.129 -2.467 12.767 1.00 94.44 255 SER A N 1
ATOM 1992 C CA . SER A 1 255 ? -8.231 -2.373 11.614 1.00 94.44 255 SER A CA 1
ATOM 1993 C C . SER A 1 255 ? -7.357 -3.620 11.482 1.00 94.44 255 SER A C 1
ATOM 1995 O O . SER A 1 255 ? -7.179 -4.380 12.438 1.00 94.44 255 SER A O 1
ATOM 1997 N N . SER A 1 256 ? -6.707 -3.783 10.326 1.00 90.75 256 SER A N 1
ATOM 1998 C CA . SER A 1 256 ? -5.526 -4.643 10.249 1.00 90.75 256 SER A CA 1
ATOM 1999 C C . SER A 1 256 ? -4.423 -4.142 11.193 1.00 90.75 256 SER A C 1
ATOM 2001 O O . SER A 1 256 ? -4.382 -2.970 11.584 1.00 90.75 256 SER A O 1
ATOM 2003 N N . GLU A 1 257 ? -3.541 -5.059 11.583 1.00 90.69 257 GLU A N 1
ATOM 2004 C CA . GLU A 1 257 ? -2.343 -4.764 12.367 1.00 90.69 257 GLU A CA 1
ATOM 2005 C C . GLU A 1 257 ? -1.400 -3.834 11.582 1.00 90.69 257 GLU A C 1
ATOM 2007 O O . GLU A 1 257 ? -1.078 -4.104 10.425 1.00 90.69 257 GLU A O 1
ATOM 2012 N N . PHE A 1 258 ? -0.905 -2.769 12.218 1.00 90.12 258 PHE A N 1
ATOM 2013 C CA . PHE A 1 258 ? 0.077 -1.867 11.611 1.00 90.12 258 PHE A CA 1
ATOM 2014 C C . PHE A 1 258 ? 1.200 -1.475 12.573 1.00 90.12 258 PHE A C 1
ATOM 2016 O O . PHE A 1 258 ? 1.046 -1.444 13.792 1.00 90.12 258 PHE A O 1
ATOM 2023 N N . VAL A 1 259 ? 2.369 -1.153 12.024 1.00 88.06 259 VAL A N 1
ATOM 2024 C CA . VAL A 1 259 ? 3.560 -0.762 12.790 1.00 88.06 259 VAL A CA 1
ATOM 2025 C C . VAL A 1 259 ? 3.788 0.739 12.670 1.00 88.06 259 VAL A C 1
ATOM 2027 O O . VAL A 1 259 ? 3.735 1.288 11.575 1.00 88.06 259 VAL A O 1
ATOM 2030 N N . VAL A 1 260 ? 4.119 1.408 13.774 1.00 87.31 260 VAL A N 1
ATOM 2031 C CA . VAL A 1 260 ? 4.522 2.820 13.756 1.00 87.31 260 VAL A CA 1
ATOM 2032 C C . VAL A 1 260 ? 6.006 2.887 14.058 1.00 87.31 260 VAL A C 1
ATOM 2034 O O . VAL A 1 260 ? 6.448 2.469 15.124 1.00 87.31 260 VAL A O 1
ATOM 2037 N N . ALA A 1 261 ? 6.781 3.388 13.106 1.00 85.12 261 ALA A N 1
ATOM 2038 C CA . ALA A 1 261 ? 8.229 3.438 13.186 1.00 85.12 261 ALA A CA 1
ATOM 2039 C C . ALA A 1 261 ? 8.748 4.852 13.463 1.00 85.12 261 ALA A C 1
ATOM 2041 O O . ALA A 1 261 ? 8.119 5.864 13.154 1.00 85.12 261 ALA A O 1
ATOM 2042 N N . THR A 1 262 ? 9.945 4.935 14.030 1.00 83.38 262 THR A N 1
ATOM 2043 C CA . THR A 1 262 ? 10.614 6.216 14.285 1.00 83.38 262 THR A CA 1
ATOM 2044 C C . THR A 1 262 ? 10.952 6.959 12.983 1.00 83.38 262 THR A C 1
ATOM 2046 O O . THR A 1 262 ? 11.353 6.355 11.992 1.00 83.38 262 THR A O 1
ATOM 2049 N N . ARG A 1 263 ? 10.880 8.298 12.958 1.00 83.19 263 ARG A N 1
ATOM 2050 C CA . ARG A 1 263 ? 11.163 9.085 11.733 1.00 83.19 263 ARG A CA 1
ATOM 2051 C C . ARG A 1 263 ? 12.568 8.879 11.151 1.00 83.19 263 ARG A C 1
ATOM 2053 O O . ARG A 1 263 ? 12.747 9.031 9.947 1.00 83.19 263 ARG A O 1
ATOM 2060 N N . ARG A 1 264 ? 13.546 8.466 11.966 1.00 77.75 264 ARG A N 1
ATOM 2061 C CA . ARG A 1 264 ? 14.903 8.108 11.507 1.00 77.75 264 ARG A CA 1
ATOM 2062 C C . ARG A 1 264 ? 14.911 7.020 10.426 1.00 77.75 264 ARG A C 1
ATOM 2064 O O . ARG A 1 264 ? 15.837 6.983 9.628 1.00 77.75 264 ARG A O 1
ATOM 2071 N N . VAL A 1 265 ? 13.887 6.158 10.371 1.00 75.00 265 VAL A N 1
ATOM 2072 C CA . VAL A 1 265 ? 13.794 5.097 9.354 1.00 75.00 265 VAL A CA 1
ATOM 2073 C C . VAL A 1 265 ? 13.050 5.529 8.090 1.00 75.00 265 VAL A C 1
ATOM 2075 O O . VAL A 1 265 ? 12.830 4.690 7.222 1.00 75.00 265 VAL A O 1
ATOM 2078 N N . LYS A 1 266 ? 12.675 6.812 7.947 1.00 74.62 266 LYS A N 1
ATOM 2079 C CA . LYS A 1 266 ? 11.949 7.329 6.771 1.00 74.62 266 LYS A CA 1
ATOM 2080 C C . LYS A 1 266 ? 12.669 7.010 5.461 1.00 74.62 266 LYS A C 1
ATOM 2082 O O . LYS A 1 266 ? 12.040 6.538 4.525 1.00 74.62 266 LYS A O 1
ATOM 2087 N N . LEU A 1 267 ? 13.987 7.206 5.423 1.00 70.94 267 LEU A N 1
ATOM 2088 C CA . LEU A 1 267 ? 14.818 6.917 4.246 1.00 70.94 267 LEU A CA 1
ATOM 2089 C C . LEU A 1 267 ? 14.986 5.411 3.977 1.00 70.94 267 LEU A C 1
ATOM 2091 O O . LEU A 1 267 ? 15.407 5.026 2.894 1.00 70.94 267 LEU A O 1
ATOM 2095 N N . ALA A 1 268 ? 14.652 4.566 4.954 1.00 71.44 268 ALA A N 1
ATOM 2096 C CA . ALA A 1 268 ? 14.686 3.111 4.848 1.00 71.44 268 ALA A CA 1
ATOM 2097 C C . ALA A 1 268 ? 13.299 2.503 4.563 1.00 71.44 268 ALA A C 1
ATOM 2099 O O . ALA A 1 268 ? 13.160 1.278 4.570 1.00 71.44 268 ALA A O 1
ATOM 2100 N N . VAL A 1 269 ? 12.261 3.328 4.360 1.00 76.31 269 VAL A N 1
ATOM 2101 C CA . VAL A 1 269 ? 10.961 2.848 3.879 1.00 76.31 269 VAL A CA 1
ATOM 2102 C C . VAL A 1 269 ? 11.121 2.470 2.413 1.00 76.31 269 VAL A C 1
ATOM 2104 O O . VAL A 1 269 ? 11.534 3.283 1.590 1.00 76.31 269 VAL A O 1
ATOM 2107 N N . LYS A 1 270 ? 10.826 1.210 2.118 1.00 86.00 270 LYS A N 1
ATOM 2108 C CA . LYS A 1 270 ? 10.876 0.634 0.778 1.00 86.00 270 LYS A CA 1
ATOM 2109 C C . LYS A 1 270 ? 9.455 0.611 0.224 1.00 86.00 270 LYS A C 1
ATOM 2111 O O . LYS A 1 270 ? 8.513 0.532 1.014 1.00 86.00 270 LYS A O 1
ATOM 2116 N N . ALA A 1 271 ? 9.315 0.764 -1.090 1.00 86.31 271 ALA A N 1
ATOM 2117 C CA . ALA A 1 271 ? 8.020 0.624 -1.746 1.00 86.31 271 ALA A CA 1
ATOM 2118 C C . ALA A 1 271 ? 7.490 -0.799 -1.529 1.00 86.31 271 ALA A C 1
ATOM 2120 O O . ALA A 1 271 ? 8.294 -1.713 -1.397 1.00 86.31 271 ALA A O 1
ATOM 2121 N N . ASP A 1 272 ? 6.168 -0.979 -1.488 1.00 86.25 272 ASP A N 1
ATOM 2122 C CA . ASP A 1 272 ? 5.568 -2.316 -1.352 1.00 86.25 272 ASP A CA 1
ATOM 2123 C C . ASP A 1 272 ? 5.759 -3.165 -2.617 1.00 86.25 272 ASP A C 1
ATOM 2125 O O . ASP A 1 272 ? 5.821 -4.389 -2.540 1.00 86.25 272 ASP A O 1
ATOM 2129 N N . ILE A 1 273 ? 5.816 -2.497 -3.772 1.00 91.06 273 ILE A N 1
ATOM 2130 C CA . ILE A 1 273 ? 6.068 -3.084 -5.085 1.00 91.06 273 ILE A CA 1
ATOM 2131 C C . ILE A 1 273 ? 7.279 -2.347 -5.666 1.00 91.06 273 ILE A C 1
ATOM 2133 O O . ILE A 1 273 ? 7.145 -1.174 -6.031 1.00 91.06 273 ILE A O 1
ATOM 2137 N N . PRO A 1 274 ? 8.461 -2.981 -5.706 1.00 94.88 274 PRO A N 1
ATOM 2138 C CA . PRO A 1 274 ? 9.651 -2.372 -6.278 1.00 94.88 274 PRO A CA 1
ATOM 2139 C C . PRO A 1 274 ? 9.623 -2.448 -7.811 1.00 94.88 274 PRO A C 1
ATOM 2141 O O . PRO A 1 274 ? 8.931 -3.281 -8.402 1.00 94.88 274 PRO A O 1
ATOM 2144 N N . MET A 1 275 ? 10.405 -1.595 -8.464 1.00 95.06 275 MET A N 1
ATOM 2145 C CA . MET A 1 275 ? 10.623 -1.678 -9.911 1.00 95.06 275 MET A CA 1
ATOM 2146 C C . MET A 1 275 ? 11.808 -2.597 -10.206 1.00 95.06 275 MET A C 1
ATOM 2148 O O . MET A 1 275 ? 12.801 -2.579 -9.488 1.00 95.06 275 MET A O 1
ATOM 2152 N N . MET A 1 276 ? 11.761 -3.350 -11.303 1.00 96.12 276 MET A N 1
ATOM 2153 C CA . MET A 1 276 ? 12.877 -4.204 -11.737 1.00 96.12 276 MET A CA 1
ATOM 2154 C C . MET A 1 276 ? 14.167 -3.412 -12.004 1.00 96.12 276 MET A C 1
ATOM 2156 O O . MET A 1 276 ? 15.261 -3.928 -11.786 1.00 96.12 276 MET A O 1
ATOM 2160 N N . SER A 1 277 ? 14.035 -2.161 -12.451 1.00 94.94 277 SER A N 1
ATOM 2161 C CA . SER A 1 277 ? 15.134 -1.233 -12.738 1.00 94.94 277 SER A CA 1
ATOM 2162 C C . SER A 1 277 ? 15.719 -0.546 -11.501 1.00 94.94 277 SER A C 1
ATOM 2164 O O . SER A 1 277 ? 16.736 0.139 -11.604 1.00 94.94 277 SER A O 1
ATOM 2166 N N . GLU A 1 278 ? 15.095 -0.696 -10.329 1.00 95.25 278 GLU A N 1
ATOM 2167 C CA . GLU A 1 278 ? 15.619 -0.126 -9.093 1.00 95.25 278 GLU A CA 1
ATOM 2168 C C . GLU A 1 278 ? 16.866 -0.869 -8.597 1.00 95.25 278 GLU A C 1
ATOM 2170 O O . GLU A 1 278 ? 17.087 -2.046 -8.877 1.00 95.25 278 GLU A O 1
ATOM 2175 N N . ASP A 1 279 ? 17.667 -0.171 -7.793 1.00 95.94 279 ASP A N 1
ATOM 2176 C CA . ASP A 1 279 ? 18.804 -0.748 -7.079 1.00 95.94 279 ASP A CA 1
ATOM 2177 C C . ASP A 1 279 ? 18.347 -1.796 -6.044 1.00 95.94 279 ASP A C 1
ATOM 2179 O O . ASP A 1 279 ? 17.311 -1.651 -5.386 1.00 95.94 279 ASP A O 1
ATOM 2183 N N . VAL A 1 280 ? 19.158 -2.835 -5.837 1.00 96.25 280 VAL A N 1
ATOM 2184 C CA . VAL A 1 280 ? 18.875 -3.957 -4.927 1.00 96.25 280 VAL A CA 1
ATOM 2185 C C . VAL A 1 280 ? 18.600 -3.512 -3.479 1.00 96.25 280 VAL A C 1
ATOM 2187 O O . VAL A 1 280 ? 17.886 -4.188 -2.730 1.00 96.25 280 VAL A O 1
ATOM 2190 N N . SER A 1 281 ? 19.074 -2.328 -3.067 1.00 93.56 281 SER A N 1
ATOM 2191 C CA . SER A 1 281 ? 18.748 -1.729 -1.766 1.00 93.56 281 SER A CA 1
ATOM 2192 C C . SER A 1 281 ? 17.257 -1.442 -1.578 1.00 93.56 281 SER A C 1
ATOM 2194 O O . SER A 1 281 ? 16.819 -1.266 -0.435 1.00 93.56 281 SER A O 1
ATOM 2196 N N . LYS A 1 282 ? 16.442 -1.436 -2.640 1.00 94.69 282 LYS A N 1
ATOM 2197 C CA . LYS A 1 282 ? 14.983 -1.273 -2.551 1.00 94.69 282 LYS A CA 1
ATOM 2198 C C . LYS A 1 282 ? 14.247 -2.531 -2.085 1.00 94.69 282 LYS A C 1
ATOM 2200 O O . LYS A 1 282 ? 13.088 -2.432 -1.700 1.00 94.69 282 LYS A O 1
ATOM 2205 N N . ILE A 1 283 ? 14.908 -3.685 -1.981 1.00 94.94 283 ILE A N 1
ATOM 2206 C CA . ILE A 1 283 ? 14.283 -4.944 -1.534 1.00 94.94 283 ILE A CA 1
ATOM 2207 C C . ILE A 1 283 ? 14.251 -5.045 -0.007 1.00 94.94 283 ILE A C 1
ATOM 2209 O O . ILE A 1 283 ? 15.271 -4.830 0.647 1.00 94.94 283 ILE A O 1
ATOM 2213 N N . ILE A 1 284 ? 13.117 -5.392 0.611 1.00 91.12 284 ILE A N 1
ATOM 2214 C CA . ILE A 1 284 ? 13.025 -5.547 2.075 1.00 91.12 284 ILE A CA 1
ATOM 2215 C C . ILE A 1 284 ? 14.090 -6.494 2.646 1.00 91.12 284 ILE A C 1
ATOM 2217 O O . ILE A 1 284 ? 14.548 -7.419 1.988 1.00 91.12 284 ILE A O 1
ATOM 2221 N N . ASN A 1 285 ? 14.528 -6.224 3.878 1.00 90.25 285 ASN A N 1
ATOM 2222 C CA . ASN A 1 285 ? 15.615 -6.936 4.569 1.00 90.25 285 ASN A CA 1
ATOM 2223 C C . ASN A 1 285 ? 17.013 -6.886 3.921 1.00 90.25 285 ASN A C 1
ATOM 2225 O O . ASN A 1 285 ? 17.966 -7.339 4.554 1.00 90.25 285 ASN A O 1
ATOM 2229 N N . ILE A 1 286 ? 17.180 -6.264 2.750 1.00 91.00 286 ILE A N 1
ATOM 2230 C CA . ILE A 1 286 ? 18.499 -5.979 2.172 1.00 91.00 286 ILE A CA 1
ATOM 2231 C C . ILE A 1 286 ? 19.028 -4.654 2.734 1.00 91.00 286 ILE A C 1
ATOM 2233 O O . ILE A 1 286 ? 18.536 -3.572 2.409 1.00 91.00 286 ILE A O 1
ATOM 2237 N N . GLY A 1 287 ? 19.987 -4.736 3.657 1.00 89.50 287 GLY A N 1
ATOM 2238 C CA . GLY A 1 287 ? 20.721 -3.577 4.178 1.00 89.50 287 GLY A CA 1
ATOM 2239 C C . GLY A 1 287 ? 22.050 -3.373 3.450 1.00 89.50 287 GLY A C 1
ATOM 2240 O O . GLY A 1 287 ? 22.476 -4.245 2.698 1.00 89.50 287 GLY A O 1
ATOM 2241 N N . LYS A 1 288 ? 22.747 -2.266 3.740 1.00 90.25 288 LYS A N 1
ATOM 2242 C CA . LYS A 1 288 ? 24.021 -1.898 3.093 1.00 90.25 288 LYS A CA 1
ATOM 2243 C C . LYS A 1 288 ? 25.051 -3.037 3.068 1.00 90.25 288 LYS A C 1
ATOM 2245 O O . LYS A 1 288 ? 25.571 -3.365 2.018 1.00 90.25 288 LYS A O 1
ATOM 2250 N N . GLN A 1 289 ? 25.271 -3.717 4.196 1.00 91.81 289 GLN A N 1
ATOM 2251 C CA . GLN A 1 289 ? 26.222 -4.838 4.254 1.00 91.81 289 GLN A CA 1
ATOM 2252 C C . GLN A 1 289 ? 25.816 -6.024 3.366 1.00 91.81 289 GLN A C 1
ATOM 2254 O O . GLN A 1 289 ? 26.672 -6.697 2.800 1.00 91.81 289 GLN A O 1
ATOM 2259 N N . THR A 1 290 ? 24.518 -6.322 3.273 1.00 94.69 290 THR A N 1
ATOM 2260 C CA . THR A 1 290 ? 24.015 -7.400 2.412 1.00 94.69 290 THR A CA 1
ATOM 2261 C C . THR A 1 290 ? 24.115 -6.999 0.945 1.00 94.69 290 THR A C 1
ATOM 2263 O O . THR A 1 290 ? 24.531 -7.819 0.137 1.00 94.69 290 THR A O 1
ATOM 2266 N N . GLN A 1 291 ? 23.812 -5.740 0.621 1.00 94.94 291 GLN A N 1
ATOM 2267 C CA . GLN A 1 291 ? 24.027 -5.158 -0.703 1.00 94.94 291 GLN A CA 1
ATOM 2268 C C . GLN A 1 291 ? 25.501 -5.250 -1.119 1.00 94.94 291 GLN A C 1
ATOM 2270 O O . GLN A 1 291 ? 25.790 -5.784 -2.180 1.00 94.94 291 GLN A O 1
ATOM 2275 N N . ASP A 1 292 ? 26.442 -4.845 -0.262 1.00 95.38 292 ASP A N 1
ATOM 2276 C CA . ASP A 1 292 ? 27.877 -4.920 -0.567 1.00 95.38 292 ASP A CA 1
ATOM 2277 C C . ASP A 1 292 ? 28.317 -6.360 -0.890 1.00 95.38 292 ASP A C 1
ATOM 2279 O O . ASP A 1 292 ? 29.134 -6.585 -1.783 1.00 95.38 292 ASP A O 1
ATOM 2283 N N . LYS A 1 293 ? 27.754 -7.355 -0.190 1.00 96.38 293 LYS A N 1
ATOM 2284 C CA . LYS A 1 293 ? 28.014 -8.779 -0.449 1.00 96.38 293 LYS A CA 1
ATOM 2285 C C . LYS A 1 293 ? 27.381 -9.275 -1.748 1.00 96.38 293 LYS A C 1
ATOM 2287 O O . LYS A 1 293 ? 28.017 -10.061 -2.440 1.00 96.38 293 LYS A O 1
ATOM 2292 N N . LEU A 1 294 ? 26.165 -8.832 -2.068 1.00 96.75 294 LEU A N 1
ATOM 2293 C CA . LEU A 1 294 ? 25.465 -9.143 -3.321 1.00 96.75 294 LEU A CA 1
ATOM 2294 C C . LEU A 1 294 ? 26.202 -8.549 -4.531 1.00 96.75 294 LEU A C 1
ATOM 2296 O O . LEU A 1 294 ? 26.480 -9.258 -5.495 1.00 96.75 294 LEU A O 1
ATOM 2300 N N . ASN A 1 295 ? 26.655 -7.300 -4.426 1.00 95.69 295 ASN A N 1
ATOM 2301 C CA . ASN A 1 295 ? 27.478 -6.633 -5.438 1.00 95.69 295 ASN A CA 1
ATOM 2302 C C . ASN A 1 295 ? 28.862 -7.282 -5.606 1.00 95.69 295 ASN A C 1
ATOM 2304 O O . ASN A 1 295 ? 29.569 -6.977 -6.556 1.00 95.69 295 ASN A O 1
ATOM 2308 N N . ASN A 1 296 ? 29.292 -8.146 -4.683 1.00 94.81 296 ASN A N 1
ATOM 2309 C CA . ASN A 1 296 ? 30.585 -8.832 -4.721 1.00 94.81 296 ASN A CA 1
ATOM 2310 C C . ASN A 1 296 ? 30.432 -10.361 -4.657 1.00 94.81 296 ASN A C 1
ATOM 2312 O O . ASN A 1 296 ? 31.351 -11.050 -4.199 1.00 94.81 296 ASN A O 1
ATOM 2316 N N . LEU A 1 297 ? 29.284 -10.898 -5.084 1.00 94.75 297 LEU A N 1
ATOM 2317 C CA . LEU A 1 297 ? 28.939 -12.304 -4.884 1.00 94.75 297 LEU A CA 1
ATOM 2318 C C . LEU A 1 297 ? 29.970 -13.257 -5.506 1.00 94.75 297 LEU A C 1
ATOM 2320 O O . LEU A 1 297 ? 30.306 -14.277 -4.904 1.00 94.75 297 LEU A O 1
ATOM 2324 N N . GLY A 1 298 ? 30.556 -12.871 -6.642 1.00 93.38 298 GLY A N 1
ATOM 2325 C CA . GLY A 1 298 ? 31.587 -13.624 -7.354 1.00 93.38 298 GLY A CA 1
ATOM 2326 C C . GLY A 1 298 ? 32.795 -13.987 -6.488 1.00 93.38 298 GLY A C 1
ATOM 2327 O O . GLY A 1 298 ? 33.329 -15.082 -6.629 1.00 93.38 298 GLY A O 1
ATOM 2328 N N . LYS A 1 299 ? 33.168 -13.150 -5.505 1.00 93.38 299 LYS A N 1
ATOM 2329 C CA . LYS A 1 299 ? 34.268 -13.451 -4.564 1.00 93.38 299 LYS A CA 1
ATOM 2330 C C . LYS A 1 299 ? 33.991 -14.681 -3.702 1.00 93.38 299 LYS A C 1
ATOM 2332 O O . LYS A 1 299 ? 34.925 -15.315 -3.223 1.00 93.38 299 LYS A O 1
ATOM 2337 N N . TYR A 1 300 ? 32.721 -15.004 -3.475 1.00 90.94 300 TYR A N 1
ATOM 2338 C CA . TYR A 1 300 ? 32.318 -16.172 -2.699 1.00 90.94 300 TYR A CA 1
ATOM 2339 C C . TYR A 1 300 ? 32.126 -17.418 -3.570 1.00 90.94 300 TYR A C 1
ATOM 2341 O O . TYR A 1 300 ? 32.096 -18.515 -3.022 1.00 90.94 300 TYR A O 1
ATOM 2349 N N . LEU A 1 301 ? 32.013 -17.260 -4.892 1.00 91.81 301 LEU A N 1
ATOM 2350 C CA . LEU A 1 301 ? 31.670 -18.331 -5.832 1.00 91.81 301 LEU A CA 1
ATOM 2351 C C . LEU A 1 301 ? 32.881 -18.969 -6.535 1.00 91.81 301 LEU A C 1
ATOM 2353 O O . LEU A 1 301 ? 32.687 -19.960 -7.227 1.00 91.81 301 LEU A O 1
ATOM 2357 N N . ILE A 1 302 ? 34.102 -18.446 -6.343 1.00 88.44 302 ILE A N 1
ATOM 2358 C CA . ILE A 1 302 ? 35.327 -18.857 -7.070 1.00 88.44 302 ILE A CA 1
ATOM 2359 C C . ILE A 1 302 ? 35.537 -20.382 -7.079 1.00 88.44 302 ILE A C 1
ATOM 2361 O O . ILE A 1 302 ? 35.818 -20.945 -8.131 1.00 88.44 302 ILE A O 1
ATOM 2365 N N . ASP A 1 303 ? 35.332 -21.049 -5.941 1.00 86.50 303 ASP A N 1
ATOM 2366 C CA . ASP A 1 303 ? 35.531 -22.501 -5.789 1.00 86.50 303 ASP A CA 1
ATOM 2367 C C . ASP A 1 303 ? 34.207 -23.279 -5.669 1.00 86.50 303 ASP A C 1
ATOM 2369 O O . ASP A 1 303 ? 34.151 -24.378 -5.114 1.00 86.50 303 ASP A O 1
ATOM 2373 N N . CYS A 1 304 ? 33.102 -22.687 -6.127 1.00 89.44 304 CYS A N 1
ATOM 2374 C CA . CYS A 1 304 ? 31.773 -23.284 -6.043 1.00 89.44 304 CYS A CA 1
ATOM 2375 C C . CYS A 1 304 ? 31.320 -23.859 -7.397 1.00 89.44 304 CYS A C 1
ATOM 2377 O O . CYS A 1 304 ? 31.686 -23.339 -8.447 1.00 89.44 304 CYS A O 1
ATOM 2379 N N . PRO A 1 305 ? 30.447 -24.885 -7.408 1.00 90.88 305 PRO A N 1
ATOM 2380 C CA . PRO A 1 305 ? 29.964 -25.497 -8.650 1.00 90.88 305 PRO A CA 1
ATOM 2381 C C . PRO A 1 305 ? 28.954 -24.628 -9.430 1.00 90.88 305 PRO A C 1
ATOM 2383 O O . PRO A 1 305 ? 28.547 -24.995 -10.530 1.00 90.88 305 PRO A O 1
ATOM 2386 N N . TRP A 1 306 ? 28.517 -23.491 -8.878 1.00 92.38 306 TRP A N 1
ATOM 2387 C CA . TRP A 1 306 ? 27.434 -22.663 -9.421 1.00 92.38 306 TRP A CA 1
ATOM 2388 C C . TRP A 1 306 ? 27.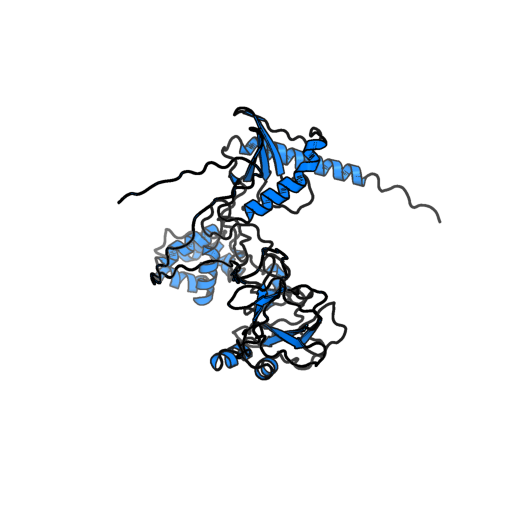930 -21.594 -10.400 1.00 92.38 306 TRP A C 1
ATOM 2390 O O . TRP A 1 306 ? 27.871 -20.399 -10.122 1.00 92.38 306 TRP A O 1
ATOM 2400 N N . THR A 1 307 ? 28.398 -22.018 -11.572 1.00 86.81 307 THR A N 1
ATOM 2401 C CA . THR A 1 307 ? 28.919 -21.114 -12.618 1.00 86.81 307 THR A CA 1
ATOM 2402 C C . THR A 1 307 ? 27.855 -20.233 -13.279 1.00 86.81 307 THR A C 1
ATOM 2404 O O . THR A 1 307 ? 28.193 -19.232 -13.903 1.00 86.81 307 THR A O 1
ATOM 2407 N N . HIS A 1 308 ? 26.577 -20.593 -13.148 1.00 87.88 308 HIS A N 1
ATOM 2408 C CA . HIS A 1 308 ? 25.442 -19.848 -13.698 1.00 87.88 308 HIS A CA 1
ATOM 2409 C C . HIS A 1 308 ? 24.944 -18.724 -12.774 1.00 87.88 308 HIS A C 1
ATOM 2411 O O . HIS A 1 308 ? 24.131 -17.907 -13.201 1.00 87.88 308 HIS A O 1
ATOM 2417 N N . VAL A 1 309 ? 25.401 -18.679 -11.517 1.00 91.94 309 VAL A N 1
ATOM 2418 C CA . VAL A 1 309 ? 24.988 -17.649 -10.557 1.00 91.94 309 VAL A CA 1
ATOM 2419 C C . VAL A 1 309 ? 25.714 -16.338 -10.877 1.00 91.94 309 VAL A C 1
ATOM 2421 O O . VAL A 1 309 ? 26.934 -16.351 -11.063 1.00 91.94 309 VAL A O 1
ATOM 2424 N N . PRO A 1 310 ? 25.008 -15.193 -10.924 1.00 91.62 310 PRO A N 1
ATOM 2425 C CA . PRO A 1 310 ? 25.623 -13.913 -11.252 1.00 91.62 310 PRO A CA 1
ATOM 2426 C C . PRO A 1 310 ? 26.709 -13.523 -10.240 1.00 91.62 310 PRO A C 1
ATOM 2428 O O . PRO A 1 310 ? 26.533 -13.629 -9.026 1.00 91.62 310 PRO A O 1
ATOM 2431 N N . ALA A 1 311 ? 27.839 -13.019 -10.742 1.00 92.56 311 ALA A N 1
ATOM 2432 C CA . ALA A 1 311 ? 28.940 -12.541 -9.904 1.00 92.56 311 ALA A CA 1
ATOM 2433 C C . ALA A 1 311 ? 28.622 -11.213 -9.187 1.00 92.56 311 ALA A C 1
ATOM 2435 O O . ALA A 1 311 ? 29.226 -10.910 -8.156 1.00 92.56 311 ALA A O 1
ATOM 2436 N N . HIS A 1 312 ? 27.675 -10.441 -9.721 1.00 95.56 312 HIS A N 1
ATOM 2437 C CA . HIS A 1 312 ? 27.252 -9.139 -9.217 1.00 95.56 312 HIS A CA 1
ATOM 2438 C C . HIS A 1 312 ? 25.727 -9.059 -9.266 1.00 95.56 312 HIS A C 1
ATOM 2440 O O . HIS A 1 312 ? 25.124 -9.434 -10.268 1.00 95.56 312 HIS A O 1
ATOM 2446 N N . VAL A 1 313 ? 25.112 -8.597 -8.179 1.00 97.25 313 VAL A N 1
ATOM 2447 C CA . VAL A 1 313 ? 23.658 -8.443 -8.062 1.00 97.25 313 VAL A CA 1
ATOM 2448 C C . VAL A 1 313 ? 23.371 -7.021 -7.601 1.00 97.25 313 VAL A C 1
ATOM 2450 O O . VAL A 1 313 ? 23.409 -6.751 -6.403 1.00 97.25 313 VAL A O 1
ATOM 2453 N N . GLU A 1 314 ? 23.133 -6.122 -8.556 1.00 96.56 314 GLU A N 1
ATOM 2454 C CA . GLU A 1 314 ? 23.057 -4.673 -8.318 1.00 96.56 314 GLU A CA 1
ATOM 2455 C C . GLU A 1 314 ? 21.622 -4.147 -8.375 1.00 96.56 314 GLU A C 1
ATOM 2457 O O . GLU A 1 314 ? 21.274 -3.200 -7.668 1.00 96.56 314 GLU A O 1
ATOM 2462 N N . SER A 1 315 ? 20.768 -4.783 -9.174 1.00 97.75 315 SER A N 1
ATOM 2463 C CA . SER A 1 315 ? 19.377 -4.381 -9.369 1.00 97.75 315 SER A CA 1
ATOM 2464 C C . SER A 1 315 ? 18.374 -5.336 -8.720 1.00 97.75 315 SER A C 1
ATOM 2466 O O . SER A 1 315 ? 18.678 -6.476 -8.352 1.00 97.75 315 SER A O 1
ATOM 2468 N N . VAL A 1 316 ? 17.130 -4.869 -8.599 1.00 97.81 316 VAL A N 1
ATOM 2469 C CA . VAL A 1 316 ? 15.981 -5.696 -8.214 1.00 97.81 316 VAL A CA 1
ATOM 2470 C C . VAL A 1 316 ? 15.803 -6.859 -9.192 1.00 97.81 316 VAL A C 1
ATOM 2472 O O . VAL A 1 316 ? 15.549 -7.979 -8.747 1.00 97.81 316 VAL A O 1
ATOM 2475 N N . LYS A 1 317 ? 16.010 -6.629 -10.496 1.00 97.44 317 LYS A N 1
ATOM 2476 C CA . LYS A 1 317 ? 15.992 -7.678 -11.522 1.00 97.44 317 LYS A CA 1
ATOM 2477 C C . LYS A 1 317 ? 17.063 -8.747 -11.282 1.00 97.44 317 LYS A C 1
ATOM 2479 O O . LYS A 1 317 ? 16.744 -9.929 -11.312 1.00 97.44 317 LYS A O 1
ATOM 2484 N N . ASP A 1 318 ? 18.306 -8.362 -11.002 1.00 97.25 318 ASP A N 1
ATOM 2485 C CA . ASP A 1 318 ? 19.379 -9.344 -10.773 1.00 97.25 318 ASP A CA 1
ATOM 2486 C C . ASP A 1 318 ? 19.071 -10.224 -9.558 1.00 97.25 318 ASP A C 1
ATOM 2488 O O . ASP A 1 318 ? 19.330 -11.428 -9.552 1.00 97.25 318 ASP A O 1
ATOM 2492 N N . PHE A 1 319 ? 18.485 -9.629 -8.514 1.00 97.75 319 PHE A N 1
ATOM 2493 C CA . PHE A 1 319 ? 18.068 -10.375 -7.333 1.00 97.75 319 PHE A CA 1
ATOM 2494 C C . PHE A 1 319 ? 16.850 -11.264 -7.615 1.00 97.75 319 PHE A C 1
ATOM 2496 O O . PHE A 1 319 ? 16.773 -12.360 -7.064 1.00 97.75 319 PHE A O 1
ATOM 2503 N N . TYR A 1 320 ? 15.918 -10.832 -8.472 1.00 97.38 320 TYR A N 1
ATOM 2504 C CA . TYR A 1 320 ? 14.818 -11.670 -8.958 1.00 97.38 320 TYR A CA 1
ATOM 2505 C C . TYR A 1 320 ? 15.360 -12.922 -9.656 1.00 97.38 320 TYR A C 1
ATOM 2507 O O . TYR A 1 320 ? 14.996 -14.038 -9.288 1.00 97.38 320 TYR A O 1
ATOM 2515 N N . ASP A 1 321 ? 16.284 -12.740 -10.602 1.00 95.94 321 ASP A N 1
ATOM 2516 C CA . ASP A 1 321 ? 16.900 -13.834 -11.355 1.00 95.94 321 ASP A CA 1
ATOM 2517 C C . ASP A 1 321 ? 17.666 -14.782 -10.413 1.00 95.94 321 ASP A C 1
ATOM 2519 O O . ASP A 1 321 ? 17.525 -16.004 -10.504 1.00 95.94 321 ASP A O 1
ATOM 2523 N N . LEU A 1 322 ? 18.396 -14.234 -9.431 1.00 96.31 322 LEU A N 1
ATOM 2524 C CA . LEU A 1 322 ? 19.046 -15.020 -8.379 1.00 96.31 322 LEU A CA 1
ATOM 2525 C C . LEU A 1 322 ? 18.032 -15.843 -7.572 1.00 96.31 322 LEU A C 1
ATOM 2527 O O . LEU A 1 322 ? 18.272 -17.014 -7.299 1.00 96.31 322 LEU A O 1
ATOM 2531 N N . VAL A 1 323 ? 16.904 -15.252 -7.174 1.00 96.31 323 VAL A N 1
ATOM 2532 C CA . VAL A 1 323 ? 15.854 -15.950 -6.419 1.00 96.31 323 VAL A CA 1
ATOM 2533 C C . VAL A 1 323 ? 15.288 -17.127 -7.212 1.00 96.31 323 VAL A C 1
ATOM 2535 O O . VAL A 1 323 ? 15.125 -18.197 -6.628 1.00 96.31 323 VAL A O 1
ATOM 2538 N N . MET A 1 324 ? 15.057 -16.965 -8.518 1.00 94.88 324 MET A N 1
ATOM 2539 C CA . MET A 1 324 ? 14.601 -18.055 -9.391 1.00 94.88 324 MET A CA 1
ATOM 2540 C C . MET A 1 324 ? 15.595 -19.218 -9.416 1.00 94.88 324 MET A C 1
ATOM 2542 O O . MET A 1 324 ? 15.196 -20.358 -9.218 1.00 94.88 324 MET A O 1
ATOM 2546 N N . MET A 1 325 ? 16.897 -18.940 -9.534 1.00 93.56 325 MET A N 1
ATOM 2547 C CA . MET A 1 325 ? 17.932 -19.986 -9.481 1.00 93.56 325 MET A CA 1
ATOM 2548 C C . MET A 1 325 ? 17.993 -20.686 -8.114 1.00 93.56 325 MET A C 1
ATOM 2550 O O . MET A 1 325 ? 18.226 -21.888 -8.020 1.00 93.56 325 MET A O 1
ATOM 2554 N N . VAL A 1 326 ? 17.813 -19.927 -7.031 1.00 93.75 326 VAL A N 1
ATOM 2555 C CA . VAL A 1 326 ? 17.931 -20.423 -5.651 1.00 93.75 326 VAL A CA 1
ATOM 2556 C C . VAL A 1 326 ? 16.733 -21.267 -5.226 1.00 93.75 326 VAL A C 1
ATOM 2558 O O . VAL A 1 326 ? 16.875 -22.145 -4.371 1.00 93.75 326 VAL A O 1
ATOM 2561 N N . ASP A 1 327 ? 15.552 -21.001 -5.775 1.00 89.19 327 ASP A N 1
ATOM 2562 C CA . ASP A 1 327 ? 14.357 -21.790 -5.479 1.00 89.19 327 ASP A CA 1
ATOM 2563 C C . ASP A 1 327 ? 14.477 -23.234 -5.975 1.00 89.19 327 ASP A C 1
ATOM 2565 O O . ASP A 1 327 ? 13.986 -24.143 -5.299 1.00 89.19 327 ASP A O 1
ATOM 2569 N N . ASP A 1 328 ? 15.214 -23.437 -7.066 1.00 89.62 328 ASP A N 1
ATOM 2570 C CA . ASP A 1 328 ? 15.466 -24.747 -7.665 1.00 89.62 328 ASP A CA 1
ATOM 2571 C C . ASP A 1 328 ? 16.672 -25.485 -7.038 1.00 89.62 328 ASP A C 1
ATOM 2573 O O . ASP A 1 328 ? 16.837 -26.689 -7.245 1.00 89.62 328 ASP A O 1
ATOM 2577 N N . ASP A 1 329 ? 17.498 -24.813 -6.218 1.00 93.69 329 ASP A N 1
ATOM 2578 C CA . ASP A 1 329 ? 18.685 -25.399 -5.570 1.00 93.69 329 ASP A CA 1
ATOM 2579 C C . ASP A 1 329 ? 18.768 -25.087 -4.058 1.00 93.69 329 ASP A C 1
ATOM 2581 O O . ASP A 1 329 ? 19.259 -24.048 -3.597 1.00 93.69 329 ASP A O 1
ATOM 2585 N N . GLU A 1 330 ? 18.370 -26.063 -3.231 1.00 93.88 330 GLU A N 1
ATOM 2586 C CA . GLU A 1 330 ? 18.445 -25.951 -1.770 1.00 93.88 330 GLU A CA 1
ATOM 2587 C C . GLU A 1 330 ? 19.884 -25.780 -1.240 1.00 93.88 330 GLU A C 1
ATOM 2589 O O . GLU A 1 330 ? 20.087 -25.127 -0.205 1.00 93.88 330 GLU A O 1
ATOM 2594 N N . ARG A 1 331 ? 20.893 -26.354 -1.909 1.00 95.19 331 ARG A N 1
ATOM 2595 C CA . ARG A 1 331 ? 22.299 -26.241 -1.488 1.00 95.19 331 ARG A CA 1
ATOM 2596 C C . ARG A 1 331 ? 22.796 -24.822 -1.720 1.00 95.19 331 ARG A C 1
ATOM 2598 O O . ARG A 1 331 ? 23.394 -24.246 -0.807 1.00 95.19 331 ARG A O 1
ATOM 2605 N N . LEU A 1 332 ? 22.477 -24.245 -2.880 1.00 94.94 332 LEU A N 1
ATOM 2606 C CA . LEU A 1 332 ? 22.760 -22.844 -3.182 1.00 94.94 332 LEU A CA 1
ATOM 2607 C C . LEU A 1 332 ? 22.073 -21.924 -2.168 1.00 94.94 332 LEU A C 1
ATOM 2609 O O . LEU A 1 332 ? 22.717 -21.038 -1.606 1.00 94.94 332 LEU A O 1
ATOM 2613 N N . ARG A 1 333 ? 20.801 -22.182 -1.834 1.00 95.19 333 ARG A N 1
ATOM 2614 C CA . ARG A 1 333 ? 20.081 -21.406 -0.812 1.00 95.19 333 ARG A CA 1
ATOM 2615 C C . ARG A 1 333 ? 20.801 -21.414 0.532 1.00 95.19 333 ARG A C 1
ATOM 2617 O O . ARG A 1 333 ? 21.032 -20.355 1.113 1.00 95.19 333 ARG A O 1
ATOM 2624 N N . LYS A 1 334 ? 21.167 -22.596 1.041 1.00 94.88 334 LYS A N 1
ATOM 2625 C CA . LYS A 1 334 ? 21.884 -22.727 2.324 1.00 94.88 334 LYS A CA 1
ATOM 2626 C C . LYS A 1 334 ? 23.215 -21.978 2.295 1.00 94.88 334 LYS A C 1
ATOM 2628 O O . LYS A 1 334 ? 23.534 -21.277 3.254 1.00 94.88 334 LYS A O 1
ATOM 2633 N N . PHE A 1 335 ? 23.953 -22.078 1.192 1.00 95.25 335 PHE A N 1
ATOM 2634 C CA . PHE A 1 335 ? 25.200 -21.347 0.991 1.00 95.25 335 PHE A CA 1
ATOM 2635 C C . PHE A 1 335 ? 24.994 -19.825 1.031 1.00 95.25 335 PHE A C 1
ATOM 2637 O O . PHE A 1 335 ? 25.663 -19.133 1.805 1.00 95.25 335 PHE A O 1
ATOM 2644 N N . LEU A 1 336 ? 24.038 -19.300 0.261 1.00 94.69 336 LEU A N 1
ATOM 2645 C CA . LEU A 1 336 ? 23.769 -17.864 0.194 1.00 94.69 336 LEU A CA 1
ATOM 2646 C C . LEU A 1 336 ? 23.278 -17.300 1.525 1.00 94.69 336 LEU A C 1
ATOM 2648 O O . LEU A 1 336 ? 23.745 -16.237 1.923 1.00 94.69 336 LEU A O 1
ATOM 2652 N N . LEU A 1 337 ? 22.408 -18.005 2.257 1.00 94.75 337 LEU A N 1
ATOM 2653 C CA . LEU A 1 337 ? 21.955 -17.565 3.585 1.00 94.75 337 LEU A CA 1
ATOM 2654 C C . LEU A 1 337 ? 23.138 -17.326 4.535 1.00 94.75 337 LEU A C 1
ATOM 2656 O O . LEU A 1 337 ? 23.198 -16.292 5.205 1.00 94.75 337 LEU A O 1
ATOM 2660 N N . VAL A 1 338 ? 24.113 -18.242 4.537 1.00 94.81 338 VAL A N 1
ATOM 2661 C CA . VAL A 1 338 ? 25.336 -18.121 5.343 1.00 94.81 338 VAL A CA 1
ATOM 2662 C C . VAL A 1 338 ? 26.194 -16.952 4.861 1.00 94.81 338 VAL A C 1
ATOM 2664 O O . VAL A 1 338 ? 26.581 -16.102 5.664 1.00 94.81 338 VAL A O 1
ATOM 2667 N N . LYS A 1 339 ? 26.482 -16.860 3.556 1.00 94.25 339 LYS A N 1
ATOM 2668 C CA . LYS A 1 339 ? 27.365 -15.807 3.022 1.00 94.25 339 LYS A CA 1
ATOM 2669 C C . LYS A 1 339 ? 26.761 -14.414 3.174 1.00 94.25 339 LYS A C 1
ATOM 2671 O O . LYS A 1 339 ? 27.442 -13.501 3.648 1.00 94.25 339 LYS A O 1
ATOM 2676 N N . LEU A 1 340 ? 25.476 -14.257 2.867 1.00 93.50 340 LEU A N 1
ATOM 2677 C CA . LEU A 1 340 ? 24.740 -12.996 2.970 1.00 93.50 340 LEU A CA 1
ATOM 2678 C C . LEU A 1 340 ? 24.380 -12.619 4.414 1.00 93.50 340 LEU A C 1
ATOM 2680 O O . LEU A 1 340 ? 24.022 -11.468 4.659 1.00 93.50 340 LEU A O 1
ATOM 2684 N N . ASN A 1 341 ? 24.554 -13.535 5.375 1.00 93.19 341 ASN A N 1
ATOM 2685 C CA . ASN A 1 341 ? 24.161 -13.365 6.776 1.00 93.19 341 ASN A CA 1
ATOM 2686 C C . ASN A 1 341 ? 22.663 -13.025 6.921 1.00 93.19 341 ASN A C 1
ATOM 2688 O O . ASN A 1 341 ? 22.275 -12.089 7.626 1.00 93.19 341 ASN A O 1
ATOM 2692 N N . LEU A 1 342 ? 21.821 -13.767 6.200 1.00 92.62 342 LEU A N 1
ATOM 2693 C CA . LEU A 1 342 ? 20.367 -13.634 6.232 1.00 92.62 342 LEU A CA 1
ATOM 2694 C C . LEU A 1 342 ? 19.751 -14.836 6.949 1.00 92.62 342 LEU A C 1
ATOM 2696 O O . LEU A 1 342 ? 20.126 -15.981 6.706 1.00 92.62 342 LEU A O 1
ATOM 2700 N N . SER A 1 343 ? 18.769 -14.581 7.816 1.00 92.81 343 SER A N 1
ATOM 2701 C CA . SER A 1 343 ? 17.925 -15.655 8.339 1.00 92.81 343 SER A CA 1
ATOM 2702 C C . SER A 1 343 ? 16.966 -16.147 7.255 1.00 92.81 343 SER A C 1
ATOM 2704 O O . SER A 1 343 ? 16.630 -15.409 6.325 1.00 92.81 343 SER A O 1
ATOM 2706 N N . LEU A 1 344 ? 16.475 -17.379 7.407 1.00 92.31 344 LEU A N 1
ATOM 2707 C CA . LEU A 1 344 ? 15.506 -17.957 6.477 1.00 92.31 344 LEU A CA 1
ATOM 2708 C C . LEU A 1 344 ? 14.239 -17.094 6.349 1.00 92.31 344 LEU A C 1
ATOM 2710 O O . LEU A 1 344 ? 13.751 -16.897 5.241 1.00 92.31 344 LEU A O 1
ATOM 2714 N N . ASP A 1 345 ? 13.741 -16.539 7.457 1.00 90.56 345 ASP A N 1
ATOM 2715 C CA . ASP A 1 345 ? 12.550 -15.678 7.453 1.00 90.56 345 ASP A CA 1
ATOM 2716 C C . ASP A 1 345 ? 12.786 -14.390 6.655 1.00 90.56 345 ASP A C 1
ATOM 2718 O O . ASP A 1 345 ? 11.986 -14.037 5.790 1.00 90.56 345 ASP A O 1
ATOM 2722 N N . LYS A 1 346 ? 13.936 -13.731 6.863 1.00 90.44 346 LYS A N 1
ATOM 2723 C CA . LYS A 1 346 ? 14.296 -12.514 6.122 1.00 90.44 346 LYS A CA 1
ATOM 2724 C C . LYS A 1 346 ? 14.458 -12.776 4.630 1.00 90.44 346 LYS A C 1
ATOM 2726 O O . LYS A 1 346 ? 14.062 -11.932 3.830 1.00 90.44 346 LYS A O 1
ATOM 2731 N N . TRP A 1 347 ? 15.031 -13.925 4.269 1.00 94.00 347 TRP A N 1
ATOM 2732 C CA . TRP A 1 347 ? 15.140 -14.360 2.879 1.00 94.00 347 TRP A CA 1
ATOM 2733 C C . TRP A 1 347 ? 13.769 -14.589 2.252 1.00 94.00 347 TRP A C 1
ATOM 2735 O O . TRP A 1 347 ? 13.514 -14.068 1.175 1.00 94.00 347 TRP A O 1
ATOM 2745 N N . LYS A 1 348 ? 12.867 -15.314 2.929 1.00 94.50 348 LYS A N 1
ATOM 2746 C CA . LYS A 1 348 ? 11.498 -15.548 2.441 1.00 94.50 348 LYS A CA 1
ATOM 2747 C C . LYS A 1 348 ? 10.743 -14.240 2.218 1.00 94.50 348 LYS A C 1
ATOM 2749 O O . LYS A 1 348 ? 10.088 -14.089 1.194 1.00 94.50 348 LYS A O 1
ATOM 2754 N N . GLU A 1 349 ? 10.864 -13.291 3.142 1.00 92.31 349 GLU A N 1
ATOM 2755 C CA . GLU A 1 349 ? 10.287 -11.954 2.988 1.00 92.31 349 GLU A CA 1
ATOM 2756 C C . GLU A 1 349 ? 10.888 -11.212 1.780 1.00 92.31 349 GLU A C 1
ATOM 2758 O O . GLU A 1 349 ? 10.140 -10.737 0.929 1.00 92.31 349 GLU A O 1
ATOM 2763 N N . ALA A 1 350 ? 12.220 -11.161 1.653 1.00 95.00 350 ALA A N 1
ATOM 2764 C CA . ALA A 1 350 ? 12.898 -10.508 0.527 1.00 95.00 350 ALA A CA 1
ATOM 2765 C C . ALA A 1 350 ? 12.527 -11.137 -0.828 1.00 95.00 350 ALA A C 1
ATOM 2767 O O . ALA A 1 350 ? 12.216 -10.418 -1.777 1.00 95.00 350 ALA A O 1
ATOM 2768 N N . ARG A 1 351 ? 12.493 -12.474 -0.889 1.00 96.44 351 ARG A N 1
ATOM 2769 C CA . ARG A 1 351 ? 12.015 -13.268 -2.026 1.00 96.44 351 ARG A CA 1
ATOM 2770 C C . ARG A 1 351 ? 10.589 -12.884 -2.407 1.00 96.44 351 ARG A C 1
ATOM 2772 O O . ARG A 1 351 ? 10.329 -12.533 -3.549 1.00 96.44 351 ARG A O 1
ATOM 2779 N N . ASN A 1 352 ? 9.657 -12.938 -1.458 1.00 95.69 352 ASN A N 1
ATOM 2780 C CA . ASN A 1 352 ? 8.254 -12.649 -1.748 1.00 95.69 352 ASN A CA 1
ATOM 2781 C C . ASN A 1 352 ? 8.064 -11.204 -2.217 1.00 95.69 352 ASN A C 1
ATOM 2783 O O . ASN A 1 352 ? 7.240 -10.955 -3.084 1.00 95.69 352 ASN A O 1
ATOM 2787 N N . HIS A 1 353 ? 8.849 -10.268 -1.686 1.00 94.94 353 HIS A N 1
ATOM 2788 C CA . HIS A 1 353 ? 8.823 -8.877 -2.116 1.00 94.94 353 HIS A CA 1
ATOM 2789 C C . HIS A 1 353 ? 9.333 -8.697 -3.551 1.00 94.94 353 HIS A C 1
ATOM 2791 O O . HIS A 1 353 ? 8.648 -8.075 -4.359 1.00 94.94 353 HIS A O 1
ATOM 2797 N N . VAL A 1 354 ? 10.487 -9.277 -3.907 1.00 96.69 354 VAL A N 1
ATOM 2798 C CA . VAL A 1 354 ? 11.015 -9.164 -5.279 1.00 96.69 354 VAL A CA 1
ATOM 2799 C C . VAL A 1 354 ? 10.112 -9.855 -6.303 1.00 96.69 354 VAL A C 1
ATOM 2801 O O . VAL A 1 354 ? 9.991 -9.385 -7.425 1.00 96.69 354 VAL A O 1
ATOM 2804 N N . LEU A 1 355 ? 9.397 -10.912 -5.911 1.00 95.69 355 LEU A N 1
ATOM 2805 C CA . LEU A 1 355 ? 8.424 -11.583 -6.776 1.00 95.69 355 LEU A CA 1
ATOM 2806 C C . LEU A 1 355 ? 7.220 -10.713 -7.156 1.00 95.69 355 LEU A C 1
ATOM 2808 O O . LEU A 1 355 ? 6.537 -11.021 -8.128 1.00 95.69 355 LEU A O 1
ATOM 2812 N N . THR A 1 356 ? 6.961 -9.635 -6.413 1.00 94.25 356 THR A N 1
ATOM 2813 C CA . THR A 1 356 ? 5.930 -8.649 -6.770 1.00 94.25 356 THR A CA 1
ATOM 2814 C C . THR A 1 356 ? 6.442 -7.552 -7.698 1.00 94.25 356 THR A C 1
ATOM 2816 O O . THR A 1 356 ? 5.639 -6.738 -8.149 1.00 94.25 356 THR A O 1
ATOM 2819 N N . ALA A 1 357 ? 7.754 -7.506 -7.963 1.00 95.62 357 ALA A N 1
ATOM 2820 C CA . ALA A 1 357 ? 8.381 -6.433 -8.716 1.00 95.62 357 ALA A CA 1
ATOM 2821 C C . ALA A 1 357 ? 7.808 -6.314 -10.133 1.00 95.62 357 ALA A C 1
ATOM 2823 O O . ALA A 1 357 ? 7.462 -7.306 -10.776 1.00 95.62 357 ALA A O 1
ATOM 2824 N N . VAL A 1 358 ? 7.740 -5.081 -10.626 1.00 94.56 358 VAL A N 1
ATOM 2825 C CA . VAL A 1 358 ? 7.181 -4.756 -11.944 1.00 94.56 358 VAL A CA 1
ATOM 2826 C C . VAL A 1 358 ? 8.239 -4.145 -12.853 1.00 94.56 358 VAL A C 1
ATOM 2828 O O . VAL A 1 358 ? 9.169 -3.477 -12.400 1.00 94.56 358 VAL A O 1
ATOM 2831 N N . SER A 1 359 ? 8.121 -4.388 -14.153 1.00 93.31 359 SER A N 1
ATOM 2832 C CA . SER A 1 359 ? 8.980 -3.764 -15.161 1.00 93.31 359 SER A CA 1
ATOM 2833 C C . SER A 1 359 ? 8.560 -2.315 -15.407 1.00 93.31 359 SER A C 1
ATOM 2835 O O . SER A 1 359 ? 7.415 -1.940 -15.157 1.00 93.31 359 SER A O 1
ATOM 2837 N N . ASP A 1 360 ? 9.471 -1.504 -15.943 1.00 90.56 360 ASP A N 1
ATOM 2838 C CA . ASP A 1 360 ? 9.121 -0.157 -16.392 1.00 90.56 360 ASP A CA 1
ATOM 2839 C C . ASP A 1 360 ? 8.062 -0.213 -17.502 1.00 90.56 360 ASP A C 1
ATOM 2841 O O . ASP A 1 360 ? 8.118 -1.043 -18.412 1.00 90.56 360 ASP A O 1
ATOM 2845 N N . ASP A 1 361 ? 7.088 0.693 -17.437 1.00 90.12 361 ASP A N 1
ATOM 2846 C CA . ASP A 1 361 ? 6.029 0.799 -18.439 1.00 90.12 361 ASP A CA 1
ATOM 2847 C C . ASP A 1 361 ? 5.628 2.256 -18.653 1.00 90.12 361 ASP A C 1
ATOM 2849 O O . ASP A 1 361 ? 4.696 2.779 -18.042 1.00 90.12 361 ASP A O 1
ATOM 2853 N N . ASN A 1 362 ? 6.328 2.907 -19.574 1.00 87.00 362 ASN A N 1
ATOM 2854 C CA . ASN A 1 362 ? 6.101 4.308 -19.922 1.00 87.00 362 ASN A CA 1
ATOM 2855 C C . ASN A 1 362 ? 5.311 4.469 -21.230 1.00 87.00 362 ASN A C 1
ATOM 2857 O O . ASN A 1 362 ? 5.363 5.522 -21.861 1.00 87.00 362 ASN A O 1
ATOM 2861 N N . ARG A 1 363 ? 4.607 3.414 -21.667 1.00 86.25 363 ARG A N 1
ATOM 2862 C CA . ARG A 1 363 ? 3.798 3.445 -22.894 1.00 86.25 363 ARG A CA 1
ATOM 2863 C C . ARG A 1 363 ? 2.643 4.431 -22.750 1.00 86.25 363 ARG A C 1
ATOM 2865 O O . ARG A 1 363 ? 2.080 4.581 -21.666 1.00 86.25 363 ARG A O 1
ATOM 2872 N N . ILE A 1 364 ? 2.255 5.078 -23.838 1.00 84.38 364 ILE A N 1
ATOM 2873 C CA . ILE A 1 364 ? 1.121 6.006 -23.835 1.00 84.38 364 ILE A CA 1
ATOM 2874 C C . ILE A 1 364 ? -0.192 5.218 -23.790 1.00 84.38 364 ILE A C 1
ATOM 2876 O O . ILE A 1 364 ? -0.338 4.179 -24.442 1.00 84.38 364 ILE A O 1
ATOM 2880 N N . ARG A 1 365 ? -1.145 5.709 -22.994 1.00 88.69 365 ARG A N 1
ATOM 2881 C CA . ARG A 1 365 ? -2.495 5.149 -22.869 1.00 88.69 365 ARG A CA 1
ATOM 2882 C C . ARG A 1 365 ? -3.472 6.064 -23.584 1.00 88.69 365 ARG A C 1
ATOM 2884 O O . ARG A 1 365 ? -3.531 7.247 -23.274 1.00 88.69 365 ARG A O 1
ATOM 2891 N N . LEU A 1 366 ? -4.229 5.528 -24.524 1.00 88.56 366 LEU A N 1
ATOM 2892 C CA . LEU A 1 366 ? -5.249 6.265 -25.255 1.00 88.56 366 LEU A CA 1
ATOM 2893 C C . LEU A 1 366 ? -6.606 5.937 -24.648 1.00 88.56 366 LEU A C 1
ATOM 2895 O O . LEU A 1 366 ? -6.906 4.765 -24.458 1.00 88.56 366 LEU A O 1
ATOM 2899 N N . TRP A 1 367 ? -7.412 6.949 -24.368 1.00 91.56 367 TRP A N 1
ATOM 2900 C CA . TRP A 1 367 ? -8.837 6.795 -24.109 1.00 91.56 367 TRP A CA 1
ATOM 2901 C C . TRP A 1 367 ? -9.601 7.360 -25.303 1.00 91.56 367 TRP A C 1
ATOM 2903 O O . TRP A 1 367 ? -9.360 8.507 -25.675 1.00 91.56 367 TRP A O 1
ATOM 2913 N N . THR A 1 368 ? -10.478 6.574 -25.927 1.00 89.75 368 THR A N 1
ATOM 2914 C CA . THR A 1 368 ? -11.214 6.968 -27.140 1.00 89.75 368 THR A CA 1
ATOM 2915 C C . THR A 1 368 ? -12.710 6.801 -26.985 1.00 89.75 368 THR A C 1
ATOM 2917 O O . THR A 1 368 ? -13.162 5.767 -26.510 1.00 89.75 368 THR A O 1
ATOM 2920 N N . LYS A 1 369 ? -13.479 7.749 -27.506 1.00 88.62 369 LYS A N 1
ATOM 2921 C CA . LYS A 1 369 ? -14.935 7.684 -27.580 1.00 88.62 369 LYS A CA 1
ATOM 2922 C C . LYS A 1 369 ? -15.395 8.014 -28.996 1.00 88.62 369 LYS A C 1
ATOM 2924 O O . LYS A 1 369 ? -14.707 8.725 -29.729 1.00 88.62 369 LYS A O 1
ATOM 2929 N N . GLU A 1 370 ? -16.538 7.468 -29.381 1.00 85.38 370 GLU A N 1
ATOM 2930 C CA . GLU A 1 370 ? -17.182 7.745 -30.660 1.00 85.38 370 GLU A CA 1
ATOM 2931 C C . GLU A 1 370 ? -18.510 8.465 -30.411 1.00 85.38 370 GLU A C 1
ATOM 2933 O O . GLU A 1 370 ? -19.324 8.019 -29.604 1.00 85.38 370 GLU A O 1
ATOM 2938 N N . GLU A 1 371 ? -18.714 9.592 -31.087 1.00 81.44 371 GLU A N 1
ATOM 2939 C CA . GLU A 1 371 ? -19.946 10.383 -31.039 1.00 81.44 371 GLU A CA 1
ATOM 2940 C C . GLU A 1 371 ? -20.223 10.918 -32.446 1.00 81.44 371 GLU A C 1
ATOM 2942 O O . GLU A 1 371 ? -19.323 11.445 -33.100 1.00 81.44 371 GLU A O 1
ATOM 2947 N N . GLU A 1 372 ? -21.454 10.756 -32.937 1.00 78.44 372 GLU A N 1
ATOM 2948 C CA . GLU A 1 372 ? -21.878 11.266 -34.255 1.00 78.44 372 GLU A CA 1
ATOM 2949 C C . GLU A 1 372 ? -20.951 10.844 -35.425 1.00 78.44 372 GLU A C 1
ATOM 2951 O O . GLU A 1 372 ? -20.700 11.610 -36.358 1.00 78.44 372 GLU A O 1
ATOM 2956 N N . GLY A 1 373 ? -20.399 9.623 -35.373 1.00 74.06 373 GLY A N 1
ATOM 2957 C CA . GLY A 1 373 ? -19.477 9.093 -36.390 1.00 74.06 373 GLY A CA 1
ATOM 2958 C C . GLY A 1 373 ? -18.085 9.738 -36.388 1.00 74.06 373 GLY A C 1
ATOM 2959 O O . GLY A 1 373 ? -17.322 9.584 -37.346 1.00 74.06 373 GLY A O 1
ATOM 2960 N N . ARG A 1 374 ? -17.743 10.484 -35.330 1.00 73.56 374 ARG A N 1
ATOM 2961 C CA . ARG A 1 374 ? -16.409 11.035 -35.077 1.00 73.56 374 ARG A CA 1
ATOM 2962 C C . ARG A 1 374 ? -15.811 10.341 -33.869 1.00 73.56 374 ARG A C 1
ATOM 2964 O O . ARG A 1 374 ? -16.413 10.309 -32.798 1.00 73.56 374 ARG A O 1
ATOM 2971 N N . GLN A 1 375 ? -14.597 9.832 -34.027 1.00 80.75 375 GLN A N 1
ATOM 2972 C CA . GLN A 1 375 ? -13.843 9.290 -32.909 1.00 80.75 375 GLN A CA 1
ATOM 2973 C C . GLN A 1 375 ? -12.933 10.386 -32.356 1.00 80.75 375 GLN A C 1
ATOM 2975 O O . GLN A 1 375 ? -12.216 11.046 -33.103 1.00 80.75 375 GLN A O 1
ATOM 2980 N N . TYR A 1 376 ? -12.950 10.592 -31.050 1.00 82.69 376 TYR A N 1
ATOM 2981 C CA . TYR A 1 376 ? -12.068 11.524 -30.356 1.00 82.69 376 TYR A CA 1
ATOM 2982 C C . TYR A 1 376 ? -11.510 10.870 -29.100 1.00 82.69 376 TYR A C 1
ATOM 2984 O O . TYR A 1 376 ? -11.971 9.811 -28.678 1.00 82.69 376 TYR A O 1
ATOM 2992 N N . GLY A 1 377 ? -10.490 11.470 -28.500 1.00 86.81 377 GLY A N 1
ATOM 2993 C CA . GLY A 1 377 ? -9.864 10.858 -27.344 1.00 86.81 377 GLY A CA 1
ATOM 2994 C C . GLY A 1 377 ? -8.812 11.701 -26.655 1.00 86.81 377 GLY A C 1
ATOM 2995 O O . GLY A 1 377 ? -8.502 12.819 -27.066 1.00 86.81 377 GLY A O 1
ATOM 2996 N N . LEU A 1 378 ? -8.274 11.122 -25.587 1.00 85.94 378 LEU A N 1
ATOM 2997 C CA . LEU A 1 378 ? -7.205 11.666 -24.764 1.00 85.94 378 LEU A CA 1
ATOM 2998 C C . LEU A 1 378 ? -6.042 10.671 -24.733 1.00 85.94 378 LEU A C 1
ATOM 3000 O O . LEU A 1 378 ? -6.227 9.500 -24.412 1.00 85.94 378 LEU A O 1
ATOM 3004 N N . ALA A 1 379 ? -4.836 11.122 -25.065 1.00 83.62 379 ALA A N 1
ATOM 3005 C CA . ALA A 1 379 ? -3.619 10.325 -24.976 1.00 83.62 379 ALA A CA 1
ATOM 3006 C C . ALA A 1 379 ? -2.844 10.712 -23.721 1.00 83.62 379 ALA A C 1
ATOM 3008 O O . ALA A 1 379 ? -2.306 11.811 -23.663 1.00 83.62 379 ALA A O 1
ATOM 3009 N N . PHE A 1 380 ? -2.776 9.823 -22.738 1.00 84.94 380 PHE A N 1
ATOM 3010 C CA . PHE A 1 380 ? -2.131 10.045 -21.452 1.00 84.94 380 PHE A CA 1
ATOM 3011 C C . PHE A 1 380 ? -0.708 9.505 -21.436 1.00 84.94 380 PHE A C 1
ATOM 3013 O O . PHE A 1 380 ? -0.449 8.334 -21.744 1.00 84.94 380 PHE A O 1
ATOM 3020 N N . LEU A 1 381 ? 0.211 10.348 -20.977 1.00 80.44 381 LEU A N 1
ATOM 3021 C CA . LEU A 1 381 ? 1.524 9.884 -20.561 1.00 80.44 381 LEU A CA 1
ATOM 3022 C C . LEU A 1 381 ? 1.413 9.018 -19.327 1.00 80.44 381 LEU A C 1
ATOM 3024 O O . LEU A 1 381 ? 0.606 9.264 -18.431 1.00 80.44 381 LEU A O 1
ATOM 3028 N N . CYS A 1 382 ? 2.301 8.041 -19.255 1.00 82.69 382 CYS A N 1
ATOM 3029 C CA . CYS A 1 382 ? 2.428 7.212 -18.081 1.00 82.69 382 CYS A CA 1
ATOM 3030 C C . CYS A 1 382 ? 3.871 7.120 -17.644 1.00 82.69 382 CYS A C 1
ATOM 3032 O O . CYS A 1 382 ? 4.785 7.023 -18.462 1.00 82.69 382 CYS A O 1
ATOM 3034 N N . LYS A 1 383 ? 4.041 7.072 -16.328 1.00 85.19 383 LYS A N 1
ATOM 3035 C CA . LYS A 1 383 ? 5.288 6.665 -15.701 1.00 85.19 383 LYS A CA 1
ATOM 3036 C C . LYS A 1 383 ? 5.026 5.375 -14.945 1.00 85.19 383 LYS A C 1
ATOM 3038 O O . LYS A 1 383 ? 4.235 5.381 -14.006 1.00 85.19 383 LYS A O 1
ATOM 3043 N N . ASN A 1 384 ? 5.659 4.280 -15.356 1.00 87.75 384 ASN A N 1
ATOM 3044 C CA . ASN A 1 384 ? 5.487 2.958 -14.740 1.00 87.75 384 ASN A CA 1
ATOM 3045 C C . ASN A 1 384 ? 4.008 2.563 -14.604 1.00 87.75 384 ASN A C 1
ATOM 3047 O O . ASN A 1 384 ? 3.533 2.224 -13.528 1.00 87.75 384 ASN A O 1
ATOM 3051 N N . ALA A 1 385 ? 3.258 2.697 -15.695 1.00 88.56 385 ALA A N 1
ATOM 3052 C CA . ALA A 1 385 ? 1.826 2.434 -15.793 1.00 88.56 385 ALA A CA 1
ATOM 3053 C C . ALA A 1 385 ? 0.897 3.283 -14.911 1.00 88.56 385 ALA A C 1
ATOM 3055 O O . ALA A 1 385 ? -0.306 3.022 -14.862 1.00 88.56 385 ALA A O 1
ATOM 3056 N N . VAL A 1 386 ? 1.422 4.319 -14.256 1.00 86.56 386 VAL A N 1
ATOM 3057 C CA . VAL A 1 386 ? 0.625 5.307 -13.529 1.00 86.56 386 VAL A CA 1
ATOM 3058 C C . VAL A 1 386 ? 0.203 6.421 -14.483 1.00 86.56 386 VAL A C 1
ATOM 3060 O O . VAL A 1 386 ? 1.062 7.078 -15.073 1.00 86.56 386 VAL A O 1
ATOM 3063 N N . ILE A 1 387 ? -1.110 6.654 -14.576 1.00 83.81 387 ILE A N 1
ATOM 3064 C CA . ILE A 1 387 ? -1.694 7.853 -15.190 1.00 83.81 387 ILE A CA 1
ATOM 3065 C C . ILE A 1 387 ? -1.857 8.921 -14.111 1.00 83.81 387 ILE A C 1
ATOM 3067 O O . ILE A 1 387 ? -2.419 8.660 -13.044 1.00 83.81 387 ILE A O 1
ATOM 3071 N N . ASP A 1 388 ? -1.395 10.131 -14.403 1.00 78.06 388 ASP A N 1
ATOM 3072 C CA . ASP A 1 388 ? -1.593 11.291 -13.543 1.00 78.06 388 ASP A CA 1
ATOM 3073 C C . ASP A 1 388 ? -2.784 12.133 -14.019 1.00 78.06 388 ASP A C 1
ATOM 3075 O O . ASP A 1 388 ? -2.658 12.971 -14.913 1.00 78.06 388 ASP A O 1
ATOM 3079 N N . PHE A 1 389 ? -3.942 11.897 -13.400 1.00 75.56 389 PHE A N 1
ATOM 3080 C CA . PHE A 1 389 ? -5.185 12.626 -13.668 1.00 75.56 389 PHE A CA 1
ATOM 3081 C C . PHE A 1 389 ? -5.296 13.972 -12.930 1.00 75.56 389 PHE A C 1
ATOM 3083 O O . PHE A 1 389 ? -6.195 14.749 -13.238 1.00 75.56 389 PHE A O 1
ATOM 3090 N N . PHE A 1 390 ? -4.456 14.239 -11.920 1.00 65.88 390 PHE A N 1
ATOM 3091 C CA . PHE A 1 390 ? -4.708 15.313 -10.946 1.00 65.88 390 PHE A CA 1
ATOM 3092 C C . PHE A 1 390 ? -3.687 16.442 -10.966 1.00 65.88 390 PHE A C 1
ATOM 3094 O O . PHE A 1 390 ? -3.978 17.515 -10.430 1.00 65.88 390 PHE A O 1
ATOM 3101 N N . THR A 1 391 ? -2.509 16.244 -11.555 1.00 61.12 391 THR A N 1
ATOM 3102 C CA . THR A 1 391 ? -1.588 17.364 -11.744 1.00 61.12 391 THR A CA 1
ATOM 3103 C C . THR A 1 391 ? -2.213 18.334 -12.743 1.00 61.12 391 THR A C 1
ATOM 3105 O O . THR A 1 391 ? -2.451 18.003 -13.901 1.00 61.12 391 THR A O 1
ATOM 3108 N N . SER A 1 392 ? -2.527 19.530 -12.249 1.00 46.78 392 SER A N 1
ATOM 3109 C CA . SER A 1 392 ? -3.367 20.588 -12.829 1.00 46.78 392 SER A CA 1
ATOM 3110 C C . SER A 1 392 ? -2.775 21.288 -14.060 1.00 46.78 392 SER A C 1
ATOM 3112 O O . SER A 1 392 ? -3.062 22.454 -14.339 1.00 46.78 392 SER A O 1
ATOM 3114 N N . HIS A 1 393 ? -1.958 20.580 -14.828 1.00 51.91 393 HIS A N 1
ATOM 3115 C CA . HIS A 1 393 ? -1.332 21.090 -16.027 1.00 51.91 393 HIS A CA 1
ATOM 3116 C C . HIS A 1 393 ? -1.832 20.298 -17.230 1.00 51.91 393 HIS A C 1
ATOM 3118 O O . HIS A 1 393 ? -1.838 19.070 -17.248 1.00 51.91 393 HIS A O 1
ATOM 3124 N N . PHE A 1 394 ? -2.234 21.040 -18.259 1.00 52.84 394 PHE A N 1
ATOM 3125 C CA . PHE A 1 394 ? -2.560 20.609 -19.621 1.00 52.84 394 PHE A CA 1
ATOM 3126 C C . PHE A 1 394 ? -1.388 19.876 -20.326 1.00 52.84 394 PHE A C 1
ATOM 3128 O O . PHE A 1 394 ? -1.272 19.905 -21.539 1.00 52.84 394 PHE A O 1
ATOM 3135 N N . THR A 1 395 ? -0.461 19.273 -19.585 1.00 55.94 395 THR A N 1
ATOM 3136 C CA . THR A 1 395 ? 0.810 18.711 -20.053 1.00 55.94 395 THR A CA 1
ATOM 3137 C C . THR A 1 395 ? 0.830 17.185 -20.036 1.00 55.94 395 THR A C 1
ATOM 3139 O O . THR A 1 395 ? 1.741 16.580 -20.595 1.00 55.94 395 THR A O 1
ATOM 3142 N N . ASN A 1 396 ? -0.156 16.551 -19.394 1.00 63.03 396 ASN A N 1
ATOM 3143 C CA . ASN A 1 396 ? -0.164 15.101 -19.174 1.00 63.03 396 ASN A CA 1
ATOM 3144 C C . ASN A 1 396 ? -1.054 14.328 -20.154 1.00 63.03 396 ASN A C 1
ATOM 3146 O O . ASN A 1 396 ? -1.043 13.095 -20.136 1.00 63.03 396 ASN A O 1
ATOM 3150 N N . TYR A 1 397 ? -1.809 15.034 -20.999 1.00 68.88 397 TYR A N 1
ATOM 3151 C CA . TYR A 1 397 ? -2.654 14.422 -22.013 1.00 68.88 397 TYR A CA 1
ATOM 3152 C C . TYR A 1 397 ? -2.693 15.236 -23.312 1.00 68.88 397 TYR A C 1
ATOM 3154 O O . TYR A 1 397 ? -2.528 16.452 -23.293 1.00 68.88 397 TYR A O 1
ATOM 3162 N N . ILE A 1 398 ? -2.945 14.561 -24.433 1.00 73.31 398 ILE A N 1
ATOM 3163 C CA . ILE A 1 398 ? -3.191 15.171 -25.750 1.00 73.31 398 ILE A CA 1
ATOM 3164 C C . ILE A 1 398 ? -4.619 14.851 -26.180 1.00 73.31 398 ILE A C 1
ATOM 3166 O O . ILE A 1 398 ? -4.996 13.682 -26.192 1.00 73.31 398 ILE A O 1
ATOM 3170 N N . TYR A 1 399 ? -5.390 15.860 -26.587 1.00 77.19 399 TYR A N 1
ATOM 3171 C CA . TYR A 1 399 ? -6.667 15.630 -27.265 1.00 77.19 399 TYR A CA 1
ATOM 3172 C C . TYR A 1 399 ? -6.442 15.309 -28.747 1.00 77.19 399 TYR A C 1
ATOM 3174 O O . TYR A 1 399 ? -5.653 15.967 -29.426 1.00 77.19 399 TYR A O 1
ATOM 3182 N N . PHE A 1 400 ? -7.145 14.310 -29.272 1.00 76.12 400 PHE A N 1
ATOM 3183 C CA . PHE A 1 400 ? -7.087 13.959 -30.689 1.00 76.12 400 PHE A CA 1
ATOM 3184 C C . PHE A 1 400 ? -8.472 13.647 -31.251 1.00 76.12 400 PHE A C 1
ATOM 3186 O O . PHE A 1 400 ? -9.369 13.226 -30.526 1.00 76.12 400 PHE A O 1
ATOM 3193 N N . GLU A 1 401 ? -8.630 13.839 -32.561 1.00 74.44 401 GLU A N 1
ATOM 3194 C CA . GLU A 1 401 ? -9.829 13.481 -33.318 1.00 74.44 401 GLU A CA 1
ATOM 3195 C C . GLU A 1 401 ? -9.406 12.629 -34.525 1.00 74.44 401 GLU A C 1
ATOM 3197 O O . GLU A 1 401 ? -8.441 12.931 -35.228 1.00 74.44 401 GLU A O 1
ATOM 3202 N N . ILE A 1 402 ? -10.107 11.533 -34.773 1.00 69.38 402 ILE A N 1
ATOM 3203 C CA . ILE A 1 402 ? -9.864 10.620 -35.884 1.00 69.38 402 ILE A CA 1
ATOM 3204 C C . ILE A 1 402 ? -10.997 10.832 -36.887 1.00 69.38 402 ILE A C 1
ATOM 3206 O O . ILE A 1 402 ? -12.165 10.574 -36.594 1.00 69.38 402 ILE A O 1
ATOM 3210 N N . LYS A 1 403 ? -10.649 11.310 -38.087 1.00 65.19 403 LYS A N 1
ATOM 3211 C CA . LYS A 1 403 ? -11.586 11.478 -39.208 1.00 65.19 403 LYS A CA 1
ATOM 3212 C C . LYS A 1 403 ? -11.180 10.545 -40.342 1.00 65.19 403 LYS A C 1
ATOM 3214 O O . LYS A 1 403 ? -10.039 10.584 -40.787 1.00 65.19 403 LYS A O 1
ATOM 3219 N N . GLN A 1 404 ? -12.119 9.722 -40.820 1.00 56.62 404 GLN A N 1
ATOM 3220 C CA . GLN A 1 404 ? -11.967 8.907 -42.040 1.00 56.62 404 GLN A CA 1
ATOM 3221 C C . GLN A 1 404 ? -10.670 8.067 -42.086 1.00 56.62 404 GLN A C 1
ATOM 3223 O O . GLN A 1 404 ? -9.951 8.080 -43.078 1.00 56.62 404 GLN A O 1
ATOM 3228 N N . HIS A 1 405 ? -10.345 7.365 -40.993 1.00 54.38 405 HIS A N 1
ATOM 3229 C CA . HIS A 1 405 ? -9.146 6.512 -40.863 1.00 54.38 405 HIS A CA 1
ATOM 3230 C C . HIS A 1 405 ? -7.790 7.247 -40.962 1.00 54.38 405 HIS A C 1
ATOM 3232 O O . HIS A 1 405 ? -6.743 6.611 -40.863 1.00 54.38 405 HIS A O 1
ATOM 3238 N N . GLN A 1 406 ? -7.775 8.581 -41.068 1.00 53.31 406 GLN A N 1
ATOM 3239 C CA . GLN A 1 406 ? -6.589 9.398 -40.816 1.00 53.31 406 GLN A CA 1
ATOM 3240 C C . GLN A 1 406 ? -6.644 9.932 -39.380 1.00 53.31 406 GLN A C 1
ATOM 3242 O O . GLN A 1 406 ? -7.516 10.727 -39.014 1.00 53.31 406 GLN A O 1
ATOM 3247 N N . LYS A 1 407 ? -5.698 9.491 -38.542 1.00 53.91 407 LYS A N 1
ATOM 3248 C CA . LYS A 1 407 ? -5.477 10.058 -37.205 1.00 53.91 407 LYS A CA 1
ATOM 3249 C C . LYS A 1 407 ? -4.948 11.488 -37.384 1.00 53.91 407 LYS A C 1
ATOM 3251 O O . LYS A 1 407 ? -3.766 11.679 -37.660 1.00 53.91 407 LYS A O 1
ATOM 3256 N N . LYS A 1 408 ? -5.808 12.504 -37.269 1.00 53.06 408 LYS A N 1
ATOM 3257 C CA . LYS A 1 408 ? -5.386 13.909 -37.299 1.00 53.06 408 LYS A CA 1
ATOM 3258 C C . LYS A 1 408 ? -5.286 14.410 -35.865 1.00 53.06 408 LYS A C 1
ATOM 3260 O O . LYS A 1 408 ? -6.281 14.775 -35.249 1.00 53.06 408 LYS A O 1
ATOM 3265 N N . ILE A 1 409 ? -4.073 14.442 -35.326 1.00 55.28 409 ILE A N 1
ATOM 3266 C CA . ILE A 1 409 ? -3.845 15.060 -34.020 1.00 55.28 409 ILE A CA 1
ATOM 3267 C C . ILE A 1 409 ? -4.170 16.544 -34.119 1.00 55.28 409 ILE A C 1
ATOM 3269 O O . ILE A 1 409 ? -3.632 17.267 -34.958 1.00 55.28 409 ILE A O 1
ATOM 3273 N N . LEU A 1 410 ? -5.069 16.984 -33.252 1.00 55.31 410 LEU A N 1
ATOM 3274 C CA . LEU A 1 410 ? -5.433 18.377 -33.086 1.00 55.31 410 LEU A CA 1
ATOM 3275 C C . LEU A 1 410 ? -4.952 18.803 -31.707 1.00 55.31 410 LEU A C 1
ATOM 3277 O O . LEU A 1 410 ? -5.786 18.961 -30.831 1.00 55.31 410 LEU A O 1
ATOM 3281 N N . TRP A 1 411 ? -3.644 18.960 -31.473 1.00 57.31 411 TRP A N 1
ATOM 3282 C CA . TRP A 1 411 ? -3.210 19.629 -30.243 1.00 57.31 411 TRP A CA 1
ATOM 3283 C C . TRP A 1 411 ? -1.844 20.315 -30.342 1.00 57.31 411 TRP A C 1
ATOM 3285 O O . TRP A 1 411 ? -0.790 19.719 -30.155 1.00 57.31 411 TRP A O 1
ATOM 3295 N N . ASP A 1 412 ? -1.924 21.618 -30.598 1.00 53.69 412 ASP A N 1
ATOM 3296 C CA . ASP A 1 412 ? -1.099 22.660 -29.985 1.00 53.69 412 ASP A CA 1
ATOM 3297 C C . ASP A 1 412 ? -2.059 23.378 -29.003 1.00 53.69 412 ASP A C 1
ATOM 3299 O O . ASP A 1 412 ? -3.128 23.810 -29.452 1.00 53.69 412 ASP A O 1
ATOM 3303 N N . PRO A 1 413 ? -1.764 23.490 -27.690 1.00 49.47 413 PRO A N 1
ATOM 3304 C CA . PRO A 1 413 ? -2.593 24.179 -26.693 1.00 49.47 413 PRO A CA 1
ATOM 3305 C C . PRO A 1 413 ? -2.999 25.606 -27.073 1.00 49.47 413 PRO A C 1
ATOM 3307 O O . PRO A 1 413 ? -3.958 26.142 -26.516 1.00 49.47 413 PRO A O 1
ATOM 3310 N N . HIS A 1 414 ? -2.284 26.222 -28.017 1.00 49.88 414 HIS A N 1
ATOM 3311 C CA . HIS A 1 414 ? -2.560 27.553 -28.545 1.00 49.88 414 HIS A CA 1
ATOM 3312 C C . HIS A 1 414 ? -3.485 27.562 -29.778 1.00 49.88 414 HIS A C 1
ATOM 3314 O O . HIS A 1 414 ? -3.865 28.639 -30.233 1.00 49.88 414 HIS A O 1
ATOM 3320 N N . ARG A 1 415 ? -3.867 26.396 -30.323 1.00 52.69 415 ARG A N 1
ATOM 3321 C CA . ARG A 1 415 ? -4.651 26.254 -31.572 1.00 52.69 415 ARG A CA 1
ATOM 3322 C C . ARG A 1 415 ? -6.008 25.564 -31.405 1.00 52.69 415 ARG A C 1
ATOM 3324 O O . ARG A 1 415 ? -6.655 25.257 -32.401 1.00 52.69 415 ARG A O 1
ATOM 3331 N N . ILE A 1 416 ? -6.431 25.296 -30.172 1.00 61.91 416 ILE A N 1
ATOM 3332 C CA . ILE A 1 416 ? -7.719 24.651 -29.879 1.00 61.91 416 ILE A CA 1
ATOM 3333 C C . ILE A 1 416 ? -8.808 25.713 -29.816 1.00 61.91 416 ILE A C 1
ATOM 3335 O O . ILE A 1 416 ? -8.643 26.749 -29.168 1.00 61.91 416 ILE A O 1
ATOM 3339 N N . GLU A 1 417 ? -9.944 25.433 -30.442 1.00 61.19 417 GLU A N 1
ATOM 3340 C CA . GLU A 1 417 ? -11.116 26.292 -30.332 1.00 61.19 417 GLU A CA 1
ATOM 3341 C C . GLU A 1 417 ? -11.666 26.290 -28.896 1.00 61.19 417 GLU A C 1
ATOM 3343 O O . GLU A 1 417 ? -11.664 25.273 -28.200 1.00 61.19 417 GLU A O 1
ATOM 3348 N N . TYR A 1 418 ? -12.184 27.430 -28.437 1.00 64.50 418 TYR A N 1
ATOM 3349 C CA . TYR A 1 418 ? -12.736 27.580 -27.082 1.00 64.50 418 TYR A CA 1
ATOM 3350 C C . TYR A 1 418 ? -13.784 26.500 -26.732 1.00 64.50 418 TYR A C 1
ATOM 3352 O O . TYR A 1 418 ? -13.802 25.990 -25.612 1.00 64.50 418 TYR A O 1
ATOM 3360 N N . SER A 1 419 ? -14.597 26.106 -27.716 1.00 66.31 419 SER A N 1
ATOM 3361 C CA . SER A 1 419 ? -15.625 25.057 -27.629 1.00 66.31 419 SER A CA 1
ATOM 3362 C C . SER A 1 419 ? -15.069 23.659 -27.330 1.00 66.31 419 SER A C 1
ATOM 3364 O O . SER A 1 419 ? -15.733 22.853 -26.685 1.00 66.31 419 SER A O 1
ATOM 3366 N N . GLN A 1 420 ? -13.850 23.355 -27.778 1.00 67.19 420 GLN A N 1
ATOM 3367 C CA . GLN A 1 420 ? -13.185 22.078 -27.517 1.00 67.19 420 GLN A CA 1
ATOM 3368 C C . GLN A 1 420 ? -12.505 22.091 -26.145 1.00 67.19 420 GLN A C 1
ATOM 3370 O O . GLN A 1 420 ? -12.545 21.099 -25.420 1.00 67.19 420 GLN A O 1
ATOM 3375 N N . ARG A 1 421 ? -11.942 23.239 -25.739 1.00 70.62 421 ARG A N 1
ATOM 3376 C CA . ARG A 1 421 ? -11.278 23.400 -24.436 1.00 70.62 421 ARG A CA 1
ATOM 3377 C C . ARG A 1 421 ? -12.237 23.227 -23.255 1.00 70.62 421 ARG A C 1
ATOM 3379 O O . ARG A 1 421 ? -11.826 22.704 -22.222 1.00 70.62 421 ARG A O 1
ATOM 3386 N N . SER A 1 422 ? -13.497 23.634 -23.403 1.00 75.88 422 SER A N 1
ATOM 3387 C CA . SER A 1 422 ? -14.517 23.493 -22.356 1.00 75.88 422 SER A CA 1
ATOM 3388 C C . SER A 1 422 ? -14.969 22.046 -22.120 1.00 75.88 422 SER A C 1
ATOM 3390 O O . SER A 1 422 ? -15.390 21.739 -21.009 1.00 75.88 422 SER A O 1
ATOM 3392 N N . ARG A 1 423 ? -14.845 21.145 -23.109 1.00 76.94 423 ARG A N 1
ATOM 3393 C CA . ARG A 1 423 ? -15.214 19.717 -22.975 1.00 76.94 423 ARG A CA 1
ATOM 3394 C C . ARG A 1 423 ? -14.129 18.864 -22.314 1.00 76.94 423 ARG A C 1
ATOM 3396 O O . ARG A 1 423 ? -14.416 17.778 -21.824 1.00 76.94 423 ARG A O 1
ATOM 3403 N N . ILE A 1 424 ? -12.881 19.328 -22.287 1.00 78.75 424 ILE A N 1
ATOM 3404 C CA . ILE A 1 424 ? -11.749 18.537 -21.783 1.00 78.75 424 ILE A CA 1
ATOM 3405 C C . ILE A 1 424 ? -11.941 18.061 -20.327 1.00 78.75 424 ILE A C 1
ATOM 3407 O O . ILE A 1 424 ? -11.711 16.878 -20.087 1.00 78.75 424 ILE A O 1
ATOM 3411 N N . PRO A 1 425 ? -12.389 18.891 -19.360 1.00 82.94 425 PRO A N 1
ATOM 3412 C CA . PRO A 1 425 ? -12.603 18.432 -17.985 1.00 82.94 425 PRO A CA 1
ATOM 3413 C C . PRO A 1 425 ? -13.589 17.263 -17.877 1.00 82.94 425 PRO A C 1
ATOM 3415 O O . PRO A 1 425 ? -13.267 16.272 -17.229 1.00 82.94 425 PRO A O 1
ATOM 3418 N N . SER A 1 426 ? -14.727 17.323 -18.580 1.00 85.06 426 SER A N 1
ATOM 3419 C CA . SER A 1 426 ? -15.692 16.214 -18.600 1.00 85.06 426 SER A CA 1
ATOM 3420 C C . SER A 1 426 ? -15.103 14.952 -19.230 1.00 85.06 426 SER A C 1
ATOM 3422 O O . SER A 1 426 ? -15.302 13.862 -18.711 1.00 85.06 426 SER A O 1
ATOM 3424 N N . LEU A 1 427 ? -14.299 15.082 -20.294 1.00 85.81 427 LEU A N 1
ATOM 3425 C CA . LEU A 1 427 ? -13.637 13.923 -20.905 1.00 85.81 427 LEU A CA 1
ATOM 3426 C C . LEU A 1 427 ? -12.606 13.277 -19.969 1.00 85.81 427 LEU A C 1
ATOM 3428 O O . LEU A 1 427 ? -12.448 12.061 -19.982 1.00 85.81 427 LEU A O 1
ATOM 3432 N N . ILE A 1 428 ? -11.905 14.068 -19.151 1.00 85.81 428 ILE A N 1
ATOM 3433 C CA . ILE A 1 428 ? -10.974 13.548 -18.139 1.00 85.81 428 ILE A CA 1
ATOM 3434 C C . ILE A 1 428 ? -11.734 12.787 -17.050 1.00 85.81 428 ILE A C 1
ATOM 3436 O O . ILE A 1 428 ? -11.273 11.729 -16.624 1.00 85.81 428 ILE A O 1
ATOM 3440 N N . GLU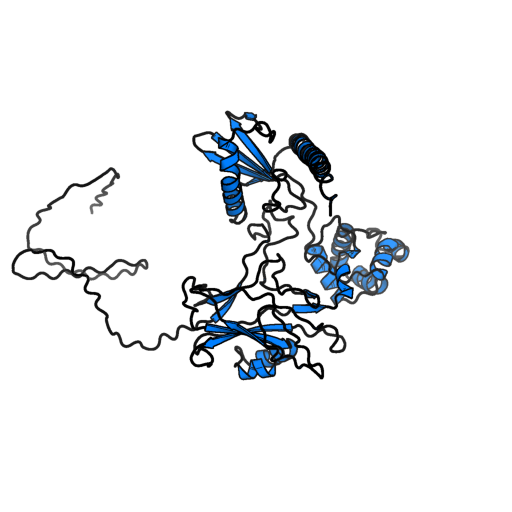 A 1 429 ? -12.880 13.306 -16.602 1.00 87.44 429 GLU A N 1
ATOM 3441 C CA . GLU A 1 429 ? -13.740 12.632 -15.624 1.00 87.44 429 GLU A CA 1
ATOM 3442 C C . GLU A 1 429 ? -14.269 11.303 -16.173 1.00 87.44 429 GLU A C 1
ATOM 3444 O O . GLU A 1 429 ? -14.101 10.273 -15.520 1.00 87.44 429 GLU A O 1
ATOM 3449 N N . GLU A 1 430 ? -14.789 11.292 -17.403 1.00 90.69 430 GLU A N 1
ATOM 3450 C CA . GLU A 1 430 ? -15.235 10.070 -18.082 1.00 90.69 430 GLU A CA 1
ATOM 3451 C C . GLU A 1 430 ? -14.090 9.057 -18.256 1.00 90.69 430 GLU A C 1
ATOM 3453 O O . GLU A 1 430 ? -14.235 7.882 -17.910 1.00 90.69 430 GLU A O 1
ATOM 3458 N N . ALA A 1 431 ? -12.918 9.507 -18.717 1.00 90.38 431 ALA A N 1
ATOM 3459 C CA . ALA A 1 431 ? -11.739 8.657 -18.857 1.00 90.38 431 ALA A CA 1
ATOM 3460 C C . ALA A 1 431 ? -11.315 8.052 -17.511 1.00 90.38 431 ALA A C 1
ATOM 3462 O O . ALA A 1 431 ? -10.989 6.865 -17.430 1.00 90.38 431 ALA A O 1
ATOM 3463 N N . LEU A 1 432 ? -11.342 8.845 -16.436 1.00 88.50 432 LEU A N 1
ATOM 3464 C CA . LEU A 1 432 ? -11.032 8.391 -15.082 1.00 88.50 432 LEU A CA 1
ATOM 3465 C C . LEU A 1 432 ? -12.050 7.361 -14.572 1.00 88.50 432 LEU A C 1
ATOM 3467 O O . LEU A 1 432 ? -11.660 6.383 -13.925 1.00 88.50 432 LEU A O 1
ATOM 3471 N N . GLU A 1 433 ? -13.338 7.563 -14.834 1.00 88.56 433 GLU A N 1
ATOM 3472 C CA . GLU A 1 433 ? -14.382 6.596 -14.496 1.00 88.56 433 GLU A CA 1
ATOM 3473 C C . GLU A 1 433 ? -14.173 5.276 -15.233 1.00 88.56 433 GLU A C 1
ATOM 3475 O O . GLU A 1 433 ? -14.150 4.215 -14.605 1.00 88.56 433 GLU A O 1
ATOM 3480 N N . ASP A 1 434 ? -13.934 5.336 -16.540 1.00 92.00 434 ASP A N 1
ATOM 3481 C CA . ASP A 1 434 ? -13.636 4.167 -17.360 1.00 92.00 434 ASP A CA 1
ATOM 3482 C C . ASP A 1 434 ? -12.341 3.473 -16.926 1.00 92.00 434 ASP A C 1
ATOM 3484 O O . ASP A 1 434 ? -12.281 2.245 -16.868 1.00 92.00 434 ASP A O 1
ATOM 3488 N N . TRP A 1 435 ? -11.321 4.227 -16.504 1.00 89.75 435 TRP A N 1
ATOM 3489 C CA . TRP A 1 435 ? -10.081 3.654 -15.979 1.00 89.75 435 TRP A CA 1
ATOM 3490 C C . TRP A 1 435 ? -10.293 2.851 -14.686 1.00 89.75 435 TRP A C 1
ATOM 3492 O O . TRP A 1 435 ? -9.519 1.943 -14.379 1.00 89.75 435 TRP A O 1
ATOM 3502 N N . ARG A 1 436 ? -11.327 3.172 -13.901 1.00 87.38 436 ARG A N 1
ATOM 3503 C CA . ARG A 1 436 ? -11.663 2.459 -12.657 1.00 87.38 436 ARG A CA 1
ATOM 3504 C C . ARG A 1 436 ? -12.508 1.207 -12.889 1.00 87.38 436 ARG A C 1
ATOM 3506 O O . ARG A 1 436 ? -12.565 0.364 -11.990 1.00 87.38 436 ARG A O 1
ATOM 3513 N N . LYS A 1 437 ? -13.163 1.086 -14.046 1.00 88.19 437 LYS A N 1
ATOM 3514 C CA . LYS A 1 437 ? -13.995 -0.070 -14.405 1.00 88.19 437 LYS A CA 1
ATOM 3515 C C . LYS A 1 437 ? -13.127 -1.274 -14.782 1.00 88.19 437 LYS A C 1
ATOM 3517 O O . LYS A 1 437 ? -11.960 -1.140 -15.154 1.00 88.19 437 LYS A O 1
ATOM 3522 N N . LEU A 1 438 ? -13.710 -2.468 -14.674 1.00 88.44 438 LEU A N 1
ATOM 3523 C CA . LEU A 1 438 ? -13.078 -3.703 -15.143 1.00 88.44 438 LEU A CA 1
ATOM 3524 C C . LEU A 1 438 ? -12.762 -3.597 -16.639 1.00 88.44 438 LEU A C 1
ATOM 3526 O O . LEU A 1 438 ? -13.508 -2.972 -17.389 1.00 88.44 438 LEU A O 1
ATOM 3530 N N . HIS A 1 439 ? -11.630 -4.171 -17.043 1.00 87.94 439 HIS A N 1
ATOM 3531 C CA . HIS A 1 439 ? -11.115 -4.172 -18.420 1.00 87.94 439 HIS A CA 1
ATOM 3532 C C . HIS A 1 439 ? -10.808 -2.808 -19.059 1.00 87.94 439 HIS A C 1
ATOM 3534 O O . HIS A 1 439 ? -10.350 -2.794 -20.197 1.00 87.94 439 HIS A O 1
ATOM 3540 N N . HIS A 1 440 ? -10.970 -1.690 -18.341 1.00 91.44 440 HIS A N 1
ATOM 3541 C CA . HIS A 1 440 ? -10.700 -0.341 -18.851 1.00 91.44 440 HIS A CA 1
ATOM 3542 C C . HIS A 1 440 ? -11.406 -0.069 -20.194 1.00 91.44 440 HIS A C 1
ATOM 3544 O O . HIS A 1 440 ? -10.733 0.073 -21.218 1.00 91.44 440 HIS A O 1
ATOM 3550 N N . PRO A 1 441 ? -12.752 -0.011 -20.228 1.00 92.44 441 PRO A N 1
ATOM 3551 C CA . PRO A 1 441 ? -13.481 0.318 -21.450 1.00 92.44 441 PRO A CA 1
ATOM 3552 C C . PRO A 1 441 ? -12.917 1.590 -22.082 1.00 92.44 441 PRO A C 1
ATOM 3554 O O . PRO A 1 441 ? -12.474 2.484 -21.367 1.00 92.44 441 PRO A O 1
ATOM 3557 N N . ASN A 1 442 ? -12.918 1.658 -23.412 1.00 92.62 442 ASN A N 1
ATOM 3558 C CA . ASN A 1 442 ? -12.406 2.798 -24.179 1.00 92.62 442 ASN A CA 1
ATOM 3559 C C . ASN A 1 442 ? -10.889 3.043 -24.078 1.00 92.62 442 ASN A C 1
ATOM 3561 O O . ASN A 1 442 ? -10.394 3.949 -24.746 1.00 92.62 442 ASN A O 1
ATOM 3565 N N . TRP A 1 443 ? -10.137 2.249 -23.305 1.00 92.56 443 TRP A N 1
ATOM 3566 C CA . TRP A 1 443 ? -8.686 2.382 -23.195 1.00 92.56 443 TRP A CA 1
ATOM 3567 C C . TRP A 1 443 ? -7.929 1.449 -24.145 1.00 92.56 443 TRP A C 1
ATOM 3569 O O . TRP A 1 443 ? -8.238 0.266 -24.277 1.00 92.56 443 TRP A O 1
ATOM 3579 N N . SER A 1 444 ? -6.869 1.966 -24.762 1.00 91.00 444 SER A N 1
ATOM 3580 C CA . SER A 1 444 ? -5.930 1.208 -25.589 1.00 91.00 444 SER A CA 1
ATOM 3581 C C . SER A 1 444 ? -4.491 1.675 -25.365 1.00 91.00 444 SER A C 1
ATOM 3583 O O . SER A 1 444 ? -4.227 2.713 -24.755 1.00 91.00 444 SER A O 1
ATOM 3585 N N . PHE A 1 445 ? -3.521 0.890 -25.832 1.00 87.69 445 PHE A N 1
ATOM 3586 C CA . PHE A 1 445 ? -2.157 1.396 -25.985 1.00 87.69 445 PHE A CA 1
ATOM 3587 C C . PHE A 1 445 ? -2.067 2.216 -27.269 1.00 87.69 445 PHE A C 1
ATOM 3589 O O . PHE A 1 445 ? -2.776 1.931 -28.237 1.00 87.69 445 PHE A O 1
ATOM 3596 N N . CYS A 1 446 ? -1.176 3.205 -27.290 1.00 79.50 446 CYS A N 1
ATOM 3597 C CA . CYS A 1 446 ? -0.697 3.733 -28.559 1.00 79.50 446 CYS A CA 1
ATOM 3598 C C . CYS A 1 446 ? 0.136 2.631 -29.231 1.00 79.50 446 CYS A C 1
ATOM 3600 O O . CYS A 1 446 ? 1.111 2.157 -28.648 1.00 79.50 446 CYS A O 1
ATOM 3602 N N . LEU A 1 447 ? -0.307 2.148 -30.389 1.00 63.16 447 LEU A N 1
ATOM 3603 C CA . LEU A 1 447 ? 0.356 1.074 -31.127 1.00 63.16 447 LEU A CA 1
ATOM 3604 C C . LEU A 1 447 ? 1.249 1.717 -32.192 1.00 63.16 447 LEU A C 1
ATOM 3606 O O . LEU A 1 447 ? 0.707 2.143 -33.200 1.00 63.16 447 LEU A O 1
ATOM 3610 N N . ASP A 1 448 ? 2.556 1.847 -31.917 1.00 54.00 448 ASP A N 1
ATOM 3611 C CA . ASP A 1 448 ? 3.687 1.811 -32.875 1.00 54.00 448 ASP A CA 1
ATOM 3612 C C . ASP A 1 448 ? 4.952 2.469 -32.280 1.00 54.00 448 ASP A C 1
ATOM 3614 O O . ASP A 1 448 ? 4.897 3.565 -31.722 1.00 54.00 448 ASP A O 1
ATOM 3618 N N . ASP A 1 449 ? 6.128 1.863 -32.491 1.00 48.78 449 ASP A N 1
ATOM 3619 C CA . ASP A 1 449 ? 7.433 2.428 -32.086 1.00 48.78 449 ASP A CA 1
ATOM 3620 C C . ASP A 1 449 ? 7.779 3.732 -32.838 1.00 48.78 449 ASP A C 1
ATOM 3622 O O . ASP A 1 449 ? 8.532 4.575 -32.343 1.00 48.78 449 ASP A O 1
ATOM 3626 N N . MET A 1 450 ? 7.191 3.934 -34.024 1.00 43.09 450 MET A N 1
ATOM 3627 C CA . MET A 1 450 ? 7.262 5.199 -34.763 1.00 43.09 450 MET A CA 1
ATOM 3628 C C . MET A 1 450 ? 6.222 6.217 -34.276 1.00 43.09 450 MET A C 1
ATOM 3630 O O . MET A 1 450 ? 6.488 7.415 -34.370 1.00 43.09 450 MET A O 1
ATOM 3634 N N . GLU A 1 451 ? 5.084 5.773 -33.717 1.00 50.69 451 GLU A N 1
ATOM 3635 C CA . GLU A 1 451 ? 4.068 6.667 -33.142 1.00 50.69 451 GLU A CA 1
ATOM 3636 C C . GLU A 1 451 ? 4.487 7.231 -31.772 1.00 50.69 451 GLU A C 1
ATOM 3638 O O . GLU A 1 451 ? 4.216 8.387 -31.436 1.00 50.69 451 GLU A O 1
ATOM 3643 N N . ASP A 1 452 ? 5.245 6.440 -31.015 1.00 53.53 452 ASP A N 1
ATOM 3644 C CA . ASP A 1 452 ? 5.784 6.812 -29.712 1.00 53.53 452 ASP A CA 1
ATOM 3645 C C . ASP A 1 452 ? 6.796 7.968 -29.795 1.00 53.53 452 ASP A C 1
ATOM 3647 O O . ASP A 1 452 ? 6.852 8.790 -28.879 1.00 53.53 452 ASP A O 1
ATOM 3651 N N . SER A 1 453 ? 7.596 8.063 -30.867 1.00 52.62 453 SER A N 1
ATOM 3652 C CA . SER A 1 453 ? 8.634 9.100 -30.977 1.00 52.62 453 SER A CA 1
ATOM 3653 C C . SER A 1 453 ? 8.035 10.493 -31.165 1.00 52.62 453 SER A C 1
ATOM 3655 O O . SER A 1 453 ? 8.440 11.422 -30.470 1.00 52.62 453 SER A O 1
ATOM 3657 N N . TRP A 1 454 ? 7.018 10.644 -32.020 1.00 56.59 454 TRP A N 1
ATOM 3658 C CA . TRP A 1 454 ? 6.422 11.949 -32.306 1.00 56.59 454 TRP A CA 1
ATOM 3659 C C . TRP A 1 454 ? 5.481 12.418 -31.191 1.00 56.59 454 TRP A C 1
ATOM 3661 O O . TRP A 1 454 ? 5.457 13.617 -30.907 1.00 56.59 454 TRP A O 1
ATOM 3671 N N . ILE A 1 455 ? 4.758 11.520 -30.503 1.00 57.78 455 ILE A N 1
ATOM 3672 C CA . ILE A 1 455 ? 3.976 11.899 -29.312 1.00 57.78 455 ILE A CA 1
ATOM 3673 C C . ILE A 1 455 ? 4.919 12.327 -28.190 1.00 57.78 455 ILE A C 1
ATOM 3675 O O . ILE A 1 455 ? 4.729 13.392 -27.606 1.00 57.78 455 ILE A O 1
ATOM 3679 N N . LYS A 1 456 ? 5.978 11.550 -27.917 1.00 59.31 456 LYS A N 1
ATOM 3680 C CA . LYS A 1 456 ? 6.983 11.919 -26.908 1.00 59.31 456 LYS A CA 1
ATOM 3681 C C . LYS A 1 456 ? 7.688 13.230 -27.262 1.00 59.31 456 LYS A C 1
ATOM 3683 O O . LYS A 1 456 ? 7.904 14.026 -26.356 1.00 59.31 456 LYS A O 1
ATOM 3688 N N . GLN A 1 457 ? 7.981 13.486 -28.542 1.00 61.19 457 GLN A N 1
ATOM 3689 C CA . GLN A 1 457 ? 8.567 14.744 -29.023 1.00 61.19 457 GLN A CA 1
ATOM 3690 C C . GLN A 1 457 ? 7.629 15.932 -28.769 1.00 61.19 457 GLN A C 1
ATOM 3692 O O . GLN A 1 457 ? 8.018 16.875 -28.091 1.00 61.19 457 GLN A O 1
ATOM 3697 N N . ASN A 1 458 ? 6.371 15.859 -29.218 1.00 58.03 458 ASN A N 1
ATOM 3698 C CA . ASN A 1 458 ? 5.407 16.949 -29.026 1.00 58.03 458 ASN A CA 1
ATOM 3699 C C . ASN A 1 458 ? 5.144 17.214 -27.540 1.00 58.03 458 ASN A C 1
ATOM 3701 O O . ASN A 1 458 ? 5.039 18.357 -27.115 1.00 58.03 458 ASN A O 1
ATOM 3705 N N . ILE A 1 459 ? 5.100 16.170 -26.719 1.00 57.12 459 ILE A N 1
ATOM 3706 C CA . ILE A 1 459 ? 4.943 16.300 -25.269 1.00 57.12 459 ILE A CA 1
ATOM 3707 C C . ILE A 1 459 ? 6.186 16.889 -24.604 1.00 57.12 459 ILE A C 1
ATOM 3709 O O . ILE A 1 459 ? 6.075 17.705 -23.688 1.00 57.12 459 ILE A O 1
ATOM 3713 N N . HIS A 1 460 ? 7.376 16.474 -25.032 1.00 58.16 460 HIS A N 1
ATOM 3714 C CA . HIS A 1 460 ? 8.625 17.060 -24.568 1.00 58.16 460 HIS A CA 1
ATOM 3715 C C . HIS A 1 460 ? 8.669 18.554 -24.911 1.00 58.16 460 HIS A C 1
ATOM 3717 O O . HIS A 1 460 ? 8.992 19.371 -24.048 1.00 58.16 460 HIS A O 1
ATOM 3723 N N . ASP A 1 461 ? 8.256 18.929 -26.119 1.00 55.88 461 ASP A N 1
ATOM 3724 C CA . ASP A 1 461 ? 8.189 20.318 -26.573 1.00 55.88 461 ASP A CA 1
ATOM 3725 C C . ASP A 1 461 ? 7.134 21.124 -25.792 1.00 55.88 461 ASP A C 1
ATOM 3727 O O . ASP A 1 461 ? 7.395 22.261 -25.394 1.00 55.88 461 ASP A O 1
ATOM 3731 N N . LEU A 1 462 ? 5.986 20.520 -25.455 1.00 53.69 462 LEU A N 1
ATOM 3732 C CA . LEU A 1 462 ? 4.973 21.109 -24.568 1.00 53.69 462 LEU A CA 1
ATOM 3733 C C . LEU A 1 462 ? 5.517 21.370 -23.156 1.00 53.69 462 LEU A C 1
ATOM 3735 O O . LEU A 1 462 ? 5.369 22.471 -22.625 1.00 53.69 462 LEU A O 1
ATOM 3739 N N . ASN A 1 463 ? 6.208 20.394 -22.566 1.00 51.62 463 ASN A N 1
ATOM 3740 C CA . ASN A 1 463 ? 6.818 20.533 -21.241 1.00 51.62 463 ASN A CA 1
ATOM 3741 C C . ASN A 1 463 ? 7.960 21.566 -21.229 1.00 51.62 46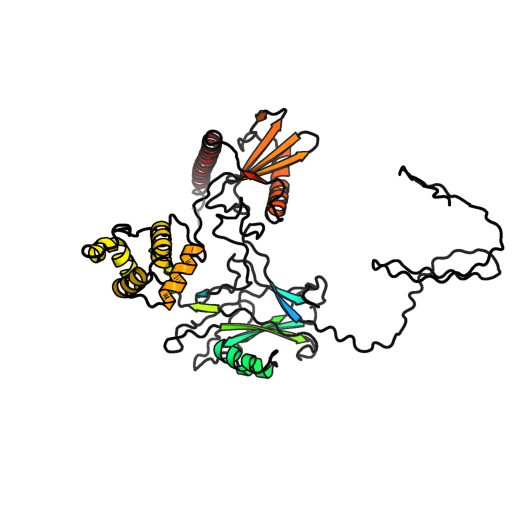3 ASN A C 1
ATOM 3743 O O . ASN A 1 463 ? 8.124 22.309 -20.258 1.00 51.62 463 ASN A O 1
ATOM 3747 N N . SER A 1 464 ? 8.723 21.655 -22.319 1.00 53.22 464 SER A N 1
ATOM 3748 C CA . SER A 1 464 ? 9.816 22.621 -22.498 1.00 53.22 464 SER A CA 1
ATOM 3749 C C . SER A 1 464 ? 9.290 24.055 -22.630 1.00 53.22 464 SER A C 1
ATOM 3751 O O . SER A 1 464 ? 9.799 24.974 -21.985 1.00 53.22 464 SER A O 1
ATOM 3753 N N . ASN A 1 465 ? 8.219 24.247 -23.406 1.00 43.97 465 ASN A N 1
ATOM 3754 C CA . ASN A 1 465 ? 7.596 25.552 -23.629 1.00 43.97 465 ASN A CA 1
ATOM 3755 C C . ASN A 1 465 ? 6.813 26.059 -22.408 1.00 43.97 465 ASN A C 1
ATOM 3757 O O . ASN A 1 465 ? 6.825 27.259 -22.127 1.00 43.97 465 ASN A O 1
ATOM 3761 N N . CYS A 1 466 ? 6.194 25.174 -21.621 1.00 40.03 466 CYS A N 1
ATOM 3762 C CA . CYS A 1 466 ? 5.589 25.557 -20.343 1.00 40.03 466 CYS A CA 1
ATOM 3763 C C . CYS A 1 466 ? 6.642 26.012 -19.317 1.00 40.03 466 CYS A C 1
ATOM 3765 O O . CYS A 1 466 ? 6.421 27.007 -18.625 1.00 40.03 466 CYS A O 1
ATOM 3767 N N . ASN A 1 467 ? 7.810 25.362 -19.262 1.00 37.75 467 ASN A N 1
ATOM 3768 C CA . ASN A 1 467 ? 8.898 25.774 -18.368 1.00 37.75 467 ASN A CA 1
ATOM 3769 C C . ASN A 1 467 ? 9.509 27.135 -18.749 1.00 37.75 467 ASN A C 1
ATOM 3771 O O . ASN A 1 467 ? 9.846 27.910 -17.856 1.00 37.75 467 ASN A O 1
ATOM 3775 N N . ASN A 1 468 ? 9.575 27.465 -20.044 1.00 34.09 468 ASN A N 1
ATOM 3776 C CA . ASN A 1 468 ? 10.054 28.770 -20.519 1.00 34.09 468 ASN A CA 1
ATOM 3777 C C . ASN A 1 468 ? 9.047 29.914 -20.304 1.00 34.09 468 ASN A C 1
ATOM 3779 O O . ASN A 1 468 ? 9.445 31.069 -20.174 1.00 34.09 468 ASN A O 1
ATOM 3783 N N . ASN A 1 469 ? 7.749 29.617 -20.216 1.00 29.98 469 ASN A N 1
ATOM 3784 C CA . ASN A 1 469 ? 6.732 30.629 -19.911 1.00 29.98 469 ASN A CA 1
ATOM 3785 C C . ASN A 1 469 ? 6.576 30.880 -18.400 1.00 29.98 469 ASN A C 1
ATOM 3787 O O . ASN A 1 469 ? 6.221 31.985 -17.995 1.00 29.98 469 ASN A O 1
ATOM 3791 N N . ILE A 1 470 ? 6.922 29.912 -17.543 1.00 31.58 470 ILE A N 1
ATOM 3792 C CA . ILE A 1 470 ? 6.955 30.108 -16.081 1.00 31.58 470 ILE A CA 1
ATOM 3793 C C . ILE A 1 470 ? 8.110 31.038 -15.662 1.00 31.58 470 ILE A C 1
ATOM 3795 O O . ILE A 1 470 ? 7.970 31.787 -14.694 1.00 31.58 470 ILE A O 1
ATOM 3799 N N . SER A 1 471 ? 9.233 31.050 -16.387 1.00 29.08 471 SER A N 1
ATOM 3800 C CA . SER A 1 471 ? 10.326 32.009 -16.161 1.00 29.08 471 SER A CA 1
ATOM 3801 C C . SER A 1 471 ? 9.966 33.437 -16.588 1.00 29.08 471 SER A C 1
ATOM 3803 O O . SER A 1 471 ? 10.398 34.375 -15.924 1.00 29.08 471 SER A O 1
ATOM 3805 N N . ILE A 1 472 ? 9.110 33.615 -17.601 1.00 29.95 472 ILE A N 1
ATOM 3806 C CA . ILE A 1 472 ? 8.617 34.937 -18.035 1.00 29.95 472 ILE A CA 1
ATOM 3807 C C . ILE A 1 472 ? 7.555 35.490 -17.063 1.00 29.95 472 ILE A C 1
ATOM 3809 O O . ILE A 1 472 ? 7.483 36.695 -16.831 1.00 29.95 472 ILE A O 1
ATOM 3813 N N . CYS A 1 473 ? 6.774 34.629 -16.401 1.00 28.23 473 CYS A N 1
ATOM 3814 C CA . CYS A 1 473 ? 5.836 35.064 -15.358 1.00 28.23 473 CYS A CA 1
ATOM 3815 C C . CYS A 1 473 ? 6.507 35.394 -14.009 1.00 28.23 473 CYS A C 1
ATOM 3817 O O . CYS A 1 473 ? 5.891 36.063 -13.183 1.00 28.23 473 CYS A O 1
ATOM 3819 N N . LYS A 1 474 ? 7.757 34.964 -13.773 1.00 29.84 474 LYS A N 1
ATOM 3820 C CA . LYS A 1 474 ? 8.527 35.307 -12.559 1.00 29.84 474 LYS A CA 1
ATOM 3821 C C . LYS A 1 474 ? 9.319 36.613 -12.671 1.00 29.84 474 LYS A C 1
ATOM 3823 O O . LYS A 1 474 ? 9.694 37.164 -11.643 1.00 29.84 474 LYS A O 1
ATOM 3828 N N . SER A 1 475 ? 9.551 37.128 -13.879 1.00 30.39 475 SER A N 1
ATOM 3829 C CA . SER A 1 475 ? 10.261 38.399 -14.085 1.00 30.39 475 SER A CA 1
ATOM 3830 C C . SER A 1 475 ? 9.374 39.645 -13.972 1.00 30.39 475 SER A C 1
ATOM 3832 O O . SER A 1 475 ? 9.908 40.744 -13.941 1.00 30.39 475 SER A O 1
ATOM 3834 N N . ASN A 1 476 ? 8.047 39.495 -13.855 1.00 29.62 476 ASN A N 1
ATOM 3835 C CA . ASN A 1 476 ? 7.103 40.618 -13.725 1.00 29.62 476 ASN A CA 1
ATOM 3836 C C . ASN A 1 476 ? 6.539 40.807 -12.301 1.00 29.62 476 ASN A C 1
ATOM 3838 O O . ASN A 1 476 ? 5.570 41.539 -12.123 1.00 29.62 476 ASN A O 1
ATOM 3842 N N . SER A 1 477 ? 7.117 40.158 -11.283 1.00 32.47 477 SER A N 1
ATOM 3843 C CA . SER A 1 477 ? 6.708 40.316 -9.874 1.00 32.47 477 SER A CA 1
ATOM 3844 C C . SER A 1 477 ? 7.810 40.890 -8.973 1.00 32.47 477 SER A C 1
ATOM 3846 O O . SER A 1 477 ? 7.779 40.688 -7.762 1.00 32.47 477 SER A O 1
ATOM 3848 N N . GLN A 1 478 ? 8.804 41.568 -9.551 1.00 30.61 478 GLN A N 1
ATOM 3849 C CA . GLN A 1 478 ? 9.824 42.323 -8.818 1.00 30.61 478 GLN A CA 1
ATOM 3850 C C . GLN A 1 478 ? 9.800 43.787 -9.258 1.00 30.61 478 GLN A C 1
ATOM 3852 O O . GLN A 1 478 ? 10.770 44.268 -9.814 1.00 30.61 478 GLN A O 1
ATOM 3857 N N . ASP A 1 479 ? 8.686 44.477 -9.039 1.00 36.50 479 ASP A N 1
ATOM 3858 C CA . ASP A 1 479 ? 8.665 45.939 -8.964 1.00 36.50 479 ASP A CA 1
ATOM 3859 C C . ASP A 1 479 ? 7.422 46.354 -8.179 1.00 36.50 479 ASP A C 1
ATOM 3861 O O . ASP A 1 479 ? 6.292 46.187 -8.635 1.00 36.50 479 ASP A O 1
ATOM 3865 N N . GLY A 1 480 ? 7.642 46.852 -6.965 1.00 32.75 480 GLY A N 1
ATOM 3866 C CA . GLY A 1 480 ? 6.586 47.373 -6.104 1.00 32.75 480 GLY A CA 1
ATOM 3867 C C . GLY A 1 480 ? 6.736 46.926 -4.661 1.00 32.75 480 GLY A C 1
ATOM 3868 O O . GLY A 1 480 ? 5.994 46.062 -4.227 1.00 32.75 480 GLY A O 1
ATOM 3869 N N . ASP A 1 481 ? 7.727 47.489 -3.965 1.00 30.86 481 ASP A N 1
ATOM 3870 C CA . ASP A 1 481 ? 7.621 47.876 -2.550 1.00 30.86 481 ASP A CA 1
ATOM 3871 C C . ASP A 1 481 ? 8.860 48.707 -2.168 1.00 30.86 481 ASP A C 1
ATOM 3873 O O . ASP A 1 481 ? 9.795 48.275 -1.494 1.00 30.86 481 ASP A O 1
ATOM 3877 N N . GLN A 1 482 ? 8.871 49.947 -2.651 1.00 29.83 482 GLN A N 1
ATOM 3878 C CA . GLN A 1 482 ? 9.501 51.063 -1.957 1.00 29.83 482 GLN A CA 1
ATOM 3879 C C . GLN A 1 482 ? 8.409 52.107 -1.769 1.00 29.83 482 GLN A C 1
ATOM 3881 O O . GLN A 1 482 ? 7.885 52.596 -2.760 1.00 29.83 482 GLN A O 1
ATOM 3886 N N . TYR A 1 483 ? 8.022 52.362 -0.521 1.00 28.94 483 TYR A N 1
ATOM 3887 C CA . TYR A 1 483 ? 7.853 53.677 0.111 1.00 28.94 483 TYR A CA 1
ATOM 3888 C C . TYR A 1 483 ? 7.041 53.506 1.406 1.00 28.94 483 TYR A C 1
ATOM 3890 O O . TYR A 1 483 ? 5.874 53.142 1.352 1.00 28.94 483 TYR A O 1
ATOM 3898 N N . THR A 1 484 ? 7.732 53.776 2.525 1.00 36.16 484 THR A N 1
ATOM 3899 C CA . THR A 1 484 ? 7.267 54.294 3.838 1.00 36.16 484 THR A CA 1
ATOM 3900 C C . THR A 1 484 ? 5.953 53.813 4.435 1.00 36.16 484 THR A C 1
ATOM 3902 O O . THR A 1 484 ? 4.888 54.181 3.897 1.00 36.16 484 THR A O 1
#

InterPro domains:
  IPR012416 CALMODULIN-BINDING PROTEIN60 [PTHR31713] (73-467)

Organism: NCBI:txid51329

Radius of gyration: 32.33 Å; chains: 1; bounding box: 109×81×75 Å